Protein 2IVX (pdb70)

Secondary structure (DSSP, 8-state):
--GGGS--HHHHHS-HHHHTT--HHHHHHHHHHHHHHHHHHHHHTT--HHHHHHHHHHHHHHTTTS-TTTS-HHHHHHHHHHHHHHHTT----HHHHHHHHHHHH-TTSPPP-TTSHHHHHHHHHHHHHHHHHHHHTTT------HHHHHHHHHHHTT--HHHHHHHHHHHHHHHHH--GGGTS-HHHHHHHHHHHHHHHHT--PPP-TT---GGGGT-SS--HHHHHHHHHHHHHHHHTSHHHHHHHHHHHHHH-/-TT---HHHHHS-TTGGGT--HHHHHHHHHHHHHHHHHHHHHHT--HHHHHHHHHHHHHHTTTS-TTTS-HHHHHHHHHHHHHHHTT----HHHHHHHHHHHH-TTSPPP-TTSHHHHHHHHHHHHHHHHHHHHTTT------HHHHHHHHHHHTT--HHHHHHHHHHHHHHHHH--GGGTS-HHHHHHHHHHHHHHHHT--PPP-TT---GGGGT-SS--HHHHHHHHHHHHHHHHTSHHHHHHHHHHHHHHH-

Foldseek 3Di:
DPPVLADDPVLLCPAQQVVVVQHSVNVLVLLLVLLVLLVQLCVVVVHDVQLSLLLSSLLLLLRSHHHCVVDPSLLSSLLSSQLSCVVVVNHDDSVSSVQSSCCSPPVPDDGDDCPDPVNVVSSVVSVVVNVVSCVSVVVPSDDDALLVLLQVLCVVLVHDPQLSVQLNVVSSVCSSQHSVSNHDDSLQSSLLSSVLSCVVVVHARDADPVRHGSSCVRDVPDDPVVSVVVNVVSVVSLVVVVVNVVVVVVVVVVVD/DVLADDPVLLQPAQQVVVPQHSVRVLVLLLVLLVLLVQLCVQQVHDVQLSLLLSSLLLLLRSPHHCVVDPSLLSSLLSSQLSCVVVPNHDDSVSSVQSSCCSPPVPDDGDDCPDPVNVVSSVVSVVVNVVSCVSVVVPSDDDFLLVLLQVLCVVLVHDPQLSVQLNVVSSVCSNQHSVSSHDDSLQSSLLSSVLSCVVVVHARDADPVRHGSSCVRDVPDDPVVSVVVNVVSVVSLVVVVVSVVVVVVVVVVVVD

CATH classification: 1.10.472.10 (+1 more: 1.10.472.10)

B-factor: mean 17.67, std 4.48, range [4.34, 43.94]

Nearest PDB structures (foldseek):
  2ivx-assembly2_B  TM=1.004E+00  e=4.342E-35  Homo sapiens
  3blh-assembly1_B  TM=9.771E-01  e=2.097E-27  Homo sapiens
  6z45-assembly1_B  TM=9.693E-01  e=4.543E-27  Homo sapiens
  4or5-assembly1_B  TM=9.712E-01  e=3.788E-27  Homo sapiens
  3tni-assembly1_B  TM=9.705E-01  e=6.537E-27  Homo sapiens

Structure (mmCIF, N/CA/C/O backbone):
data_2IVX
#
_entry.id   2IVX
#
_cell.length_a   43.032
_cell.length_b   58.636
_cell.length_c   65.634
_cell.angle_alpha   110.63
_cell.angle_beta   102.41
_cell.angle_gamma   90.12
#
_symmetry.space_group_name_H-M   'P 1'
#
loop_
_entity.id
_entity.type
_entity.pdbx_description
1 polymer CYCLIN-T2
2 non-polymer 1,2-ETHANEDIOL
3 water water
#
loop_
_atom_site.group_PDB
_atom_site.id
_atom_site.type_symbol
_atom_site.label_atom_id
_atom_site.label_alt_id
_atom_site.label_comp_id
_atom_site.label_asym_id
_atom_site.label_entity_id
_atom_site.label_seq_id
_atom_site.pdbx_PDB_ins_code
_atom_site.Cartn_x
_atom_site.Cartn_y
_atom_site.Cartn_z
_atom_site.occupancy
_atom_site.B_iso_or_equiv
_atom_site.auth_seq_id
_atom_site.auth_comp_id
_atom_site.auth_asym_id
_atom_site.auth_atom_id
_atom_site.pdbx_PDB_model_num
ATOM 1 N N . ALA A 1 1 ? -25.011 13.116 54.001 1.00 21.27 7 ALA A N 1
ATOM 2 C CA . ALA A 1 1 ? -24.108 13.676 52.949 1.00 21.31 7 ALA A CA 1
ATOM 3 C C . ALA A 1 1 ? -23.849 12.605 51.914 1.00 21.42 7 ALA A C 1
ATOM 4 O O . ALA A 1 1 ? -24.037 11.420 52.180 1.00 21.39 7 ALA A O 1
ATOM 6 N N . SER A 1 2 ? -23.398 13.033 50.738 1.00 21.89 8 SER A N 1
ATOM 7 C CA . SER A 1 2 ? -22.891 12.117 49.736 1.00 21.77 8 SER A CA 1
ATOM 8 C C . SER A 1 2 ? -21.623 11.441 50.276 1.00 21.61 8 SER A C 1
ATOM 9 O O . SER A 1 2 ? -20.870 12.041 51.073 1.00 21.85 8 SER A O 1
ATOM 12 N N . SER A 1 3 ? -21.383 10.213 49.819 1.00 21.40 9 SER A N 1
ATOM 13 C CA . SER A 1 3 ? -20.318 9.381 50.370 1.00 21.32 9 SER A CA 1
ATOM 14 C C . SER A 1 3 ? -18.929 9.994 50.194 1.00 20.58 9 SER A C 1
ATOM 15 O O . SER A 1 3 ? -18.035 9.689 50.985 1.00 20.29 9 SER A O 1
ATOM 18 N N . ARG A 1 4 ? -18.742 10.868 49.197 1.00 20.01 10 ARG A N 1
ATOM 19 C CA . ARG A 1 4 ? -17.441 11.516 49.005 1.00 20.00 10 ARG A CA 1
ATOM 20 C C . ARG A 1 4 ? -17.085 12.466 50.161 1.00 19.03 10 ARG A C 1
ATOM 21 O O . ARG A 1 4 ? -15.935 12.895 50.269 1.00 19.08 10 ARG A O 1
ATOM 29 N N . TRP A 1 5 ? -18.054 12.781 51.027 1.00 18.35 11 TRP A N 1
ATOM 30 C CA . TRP A 1 5 ? -17.817 13.715 52.138 1.00 16.95 11 TRP A CA 1
ATOM 31 C C . TRP A 1 5 ? -17.598 13.041 53.497 1.00 17.25 11 TRP A C 1
ATOM 32 O O . TRP A 1 5 ? -17.529 13.715 54.515 1.00 16.68 11 TRP A O 1
ATOM 43 N N . PHE A 1 6 ? -17.438 11.717 53.476 1.00 17.34 12 PHE A N 1
ATOM 44 C CA . PHE A 1 6 ? -16.872 10.992 54.602 1.00 18.19 12 PHE A CA 1
ATOM 45 C C . PHE A 1 6 ? -15.538 10.404 54.176 1.00 17.91 12 PHE A C 1
ATOM 46 O O . PHE A 1 6 ? -15.408 9.853 53.076 1.00 17.79 12 PHE A O 1
ATOM 54 N N . PHE A 1 7 ? -14.558 10.551 55.061 1.00 17.30 13 PHE A N 1
ATOM 55 C CA . PHE A 1 7 ? -13.179 10.252 54.771 1.00 17.18 13 PHE A CA 1
ATOM 56 C C . PHE A 1 7 ? -12.645 9.173 55.720 1.00 17.42 13 PHE A C 1
ATOM 57 O O . PHE A 1 7 ? -13.056 9.077 56.887 1.00 16.21 13 PHE A O 1
ATOM 65 N N . THR A 1 8 ? -11.737 8.357 55.189 1.00 17.49 14 THR A N 1
ATOM 66 C CA . THR A 1 8 ? -11.038 7.332 55.953 1.00 17.81 14 THR A CA 1
ATOM 67 C C . THR A 1 8 ? -9.925 7.937 56.812 1.00 18.27 14 THR A C 1
ATOM 68 O O . THR A 1 8 ? -9.509 9.093 56.619 1.00 18.27 14 THR A O 1
ATOM 72 N N . ARG A 1 9 ? -9.445 7.142 57.764 1.00 18.81 15 ARG A N 1
ATOM 73 C CA . ARG A 1 9 ? -8.281 7.499 58.570 1.00 19.21 15 ARG A CA 1
ATOM 74 C C . ARG A 1 9 ? -7.092 7.871 57.677 1.00 19.37 15 ARG A C 1
ATOM 75 O O . ARG A 1 9 ? -6.443 8.893 57.903 1.00 20.17 15 ARG A O 1
ATOM 77 N N . GLU A 1 10 ? -6.827 7.044 56.665 1.00 19.46 16 GLU A N 1
ATOM 78 C CA . GLU A 1 10 ? -5.745 7.281 55.707 1.00 19.45 16 GLU A CA 1
ATOM 79 C C . GLU A 1 10 ? -5.903 8.620 54.986 1.00 19.54 16 GLU A C 1
ATOM 80 O O . GLU A 1 10 ? -4.919 9.333 54.757 1.00 19.50 16 GLU A O 1
ATOM 82 N N . GLN A 1 11 ? -7.138 8.936 54.607 1.00 18.96 17 GLN A N 1
ATOM 83 C CA . GLN A 1 11 ? -7.457 10.210 53.947 1.00 19.08 17 GLN A CA 1
ATOM 84 C C . GLN A 1 11 ? -7.278 11.410 54.871 1.00 18.57 17 GLN A C 1
ATOM 85 O O . GLN A 1 11 ? -6.836 12.470 54.446 1.00 18.78 17 GLN A O 1
ATOM 91 N N . LEU A 1 12 ? -7.623 11.232 56.144 1.00 18.71 18 LEU A N 1
ATOM 92 C CA . LEU A 1 12 ? -7.479 12.299 57.125 1.00 18.32 18 LEU A CA 1
ATOM 93 C C . LEU A 1 12 ? -6.012 12.526 57.503 1.00 18.35 18 LEU A C 1
ATOM 94 O O . LEU A 1 12 ? -5.645 13.591 57.981 1.00 17.92 18 LEU A O 1
ATOM 99 N N . GLU A 1 13 ? -5.175 11.522 57.265 1.00 17.96 19 GLU A N 1
ATOM 100 C CA . GLU A 1 13 ? -3.737 11.656 57.496 1.00 18.55 19 GLU A CA 1
ATOM 101 C C . GLU A 1 13 ? -3.067 12.318 56.294 1.00 17.82 19 GLU A C 1
ATOM 102 O O . GLU A 1 13 ? -2.350 13.302 56.443 1.00 17.64 19 GLU A O 1
ATOM 105 N N . ASN A 1 14 ? -3.313 11.770 55.110 1.00 17.69 20 ASN A N 1
ATOM 106 C CA . ASN A 1 14 ? -2.668 12.223 53.880 1.00 18.11 20 ASN A CA 1
ATOM 107 C C . ASN A 1 14 ? -3.484 13.309 53.190 1.00 17.06 20 ASN A C 1
ATOM 108 O O . ASN A 1 14 ? -4.067 13.099 52.112 1.00 16.35 20 ASN A O 1
ATOM 113 N N . THR A 1 15 ? -3.490 14.481 53.819 1.00 16.38 21 THR A N 1
ATOM 114 C CA . THR A 1 15 ? -4.271 15.618 53.355 1.00 15.87 21 THR A CA 1
ATOM 115 C C . THR A 1 15 ? -3.406 16.500 52.454 1.00 15.41 21 THR A C 1
ATOM 116 O O . THR A 1 15 ? -2.187 16.352 52.442 1.00 14.63 21 THR A O 1
ATOM 120 N N . PRO A 1 16 ? -4.032 17.440 51.724 1.00 15.14 22 PRO A N 1
ATOM 121 C CA . PRO A 1 16 ? -3.261 18.411 50.947 1.00 15.45 22 PRO A CA 1
ATOM 122 C C . PRO A 1 16 ? -2.250 19.183 51.781 1.00 15.40 22 PRO A C 1
ATOM 123 O O . PRO A 1 16 ? -1.116 19.389 51.331 1.00 15.29 22 PRO A O 1
ATOM 127 N N . SER A 1 17 ? -2.653 19.577 52.988 1.00 14.62 23 SER A N 1
ATOM 128 C CA . SER A 1 17 ? -1.767 20.297 53.899 1.00 14.81 23 SER A CA 1
ATOM 129 C C . SER A 1 17 ? -0.576 19.424 54.342 1.00 14.59 23 SER A C 1
ATOM 130 O O . SER A 1 17 ? 0.559 19.913 54.434 1.00 15.20 23 SER A O 1
ATOM 133 N N . ARG A 1 18 ? -0.823 18.142 54.614 1.00 14.86 24 ARG A N 1
ATOM 134 C CA . ARG A 1 18 ? 0.276 17.213 54.956 1.00 15.02 24 ARG A CA 1
ATOM 135 C C . ARG A 1 18 ? 1.323 17.184 53.838 1.00 15.64 24 ARG A C 1
ATOM 136 O O . ARG A 1 18 ? 2.535 17.274 54.081 1.00 15.53 24 ARG A O 1
ATOM 144 N N . ARG A 1 19 ? 0.850 17.079 52.605 1.00 15.92 25 ARG A N 1
ATOM 145 C CA . ARG A 1 19 ? 1.741 17.032 51.449 1.00 16.72 25 ARG A CA 1
ATOM 146 C C . ARG A 1 19 ? 2.499 18.342 51.190 1.00 16.89 25 ARG A C 1
ATOM 147 O O . ARG A 1 19 ? 3.470 18.356 50.419 1.00 16.96 25 ARG A O 1
ATOM 155 N N . CYS A 1 20 ? 2.063 19.423 51.837 1.00 17.06 26 CYS A N 1
ATOM 156 C CA . CYS A 1 20 ? 2.757 20.709 51.824 1.00 17.41 26 CYS A CA 1
ATOM 157 C C . CYS A 1 20 ? 3.612 20.931 53.083 1.00 17.85 26 CYS A C 1
ATOM 158 O O . CYS A 1 20 ? 4.121 22.031 53.297 1.00 18.71 26 CYS A O 1
ATOM 161 N N . GLY A 1 21 ? 3.788 19.884 53.893 1.00 17.59 27 GLY A N 1
ATOM 162 C CA . GLY A 1 21 ? 4.692 19.926 55.042 1.00 17.16 27 GLY A CA 1
ATOM 163 C C . GLY A 1 21 ? 4.065 20.312 56.373 1.00 16.99 27 GLY A C 1
ATOM 164 O O . GLY A 1 21 ? 4.783 20.465 57.371 1.00 16.41 27 GLY A O 1
ATOM 165 N N . VAL A 1 22 ? 2.740 20.459 56.405 1.00 16.79 28 VAL A N 1
ATOM 166 C CA . VAL A 1 22 ? 2.028 20.808 57.637 1.00 16.95 28 VAL A CA 1
ATOM 167 C C . VAL A 1 22 ? 1.846 19.551 58.477 1.00 17.01 28 VAL A C 1
ATOM 168 O O . VAL A 1 22 ? 1.246 18.575 58.025 1.00 16.45 28 VAL A O 1
ATOM 172 N N . GLU A 1 23 ? 2.372 19.585 59.695 1.00 17.20 29 GLU A N 1
ATOM 173 C CA . GLU A 1 23 ? 2.234 18.474 60.638 1.00 17.50 29 GLU A CA 1
ATOM 174 C C . GLU A 1 23 ? 0.760 18.267 61.007 1.00 17.11 29 GLU A C 1
ATOM 175 O O . GLU A 1 23 ? -0.038 19.204 60.983 1.00 16.19 29 GLU A O 1
ATOM 181 N N . ALA A 1 24 ? 0.396 17.032 61.329 1.00 16.98 30 ALA A N 1
ATOM 182 C CA . ALA A 1 24 ? -1.000 16.696 61.620 1.00 16.86 30 ALA A CA 1
ATOM 183 C C . ALA A 1 24 ? -1.567 17.554 62.748 1.00 16.30 30 ALA A C 1
ATOM 184 O O . ALA A 1 24 ? -2.650 18.099 62.619 1.00 16.27 30 ALA A O 1
ATOM 186 N N . ASP A 1 25 ? -0.818 17.696 63.841 1.00 16.06 31 ASP A N 1
ATOM 187 C CA A ASP A 1 25 ? -1.290 18.512 64.954 0.50 15.99 31 ASP A CA 1
ATOM 188 C CA B ASP A 1 25 ? -1.251 18.522 64.970 0.50 15.93 31 ASP A CA 1
ATOM 189 C C . ASP A 1 25 ? -1.425 19.986 64.567 1.00 15.68 31 ASP A C 1
ATOM 190 O O . ASP A 1 25 ? -2.350 20.664 65.009 1.00 14.73 31 ASP A O 1
ATOM 199 N N . LYS A 1 26 ? -0.526 20.476 63.723 1.00 15.68 32 LYS A N 1
ATOM 200 C CA . LYS A 1 26 ? -0.620 21.866 63.260 1.00 15.51 32 LYS A CA 1
ATOM 201 C C . LYS A 1 26 ? -1.844 22.063 62.388 1.00 14.87 32 LYS A C 1
ATOM 202 O O . LYS A 1 26 ? -2.521 23.087 62.496 1.00 13.41 32 LYS A O 1
ATOM 208 N N . GLU A 1 27 ? -2.123 21.102 61.508 1.00 14.80 33 GLU A N 1
ATOM 209 C CA . GLU A 1 27 ? -3.337 21.170 60.687 1.00 14.70 33 GLU A CA 1
ATOM 210 C C . GLU A 1 27 ? -4.615 21.188 61.533 1.00 14.92 33 GLU A C 1
ATOM 211 O O . GLU A 1 27 ? -5.552 21.952 61.247 1.00 14.28 33 GLU A O 1
ATOM 217 N N . LEU A 1 28 ? -4.666 20.330 62.545 1.00 15.67 34 LEU A N 1
ATOM 218 C CA . LEU A 1 28 ? -5.788 20.326 63.475 1.00 16.10 34 LEU A CA 1
ATOM 219 C C . LEU A 1 28 ? -5.936 21.698 64.147 1.00 15.58 34 LEU A C 1
ATOM 220 O O . LEU A 1 28 ? -7.034 22.250 64.209 1.00 15.53 34 LEU A O 1
ATOM 225 N N . SER A 1 29 ? -4.823 22.263 64.607 1.00 15.26 35 SER A N 1
ATOM 226 C CA . SER A 1 29 ? -4.830 23.603 65.199 1.00 15.68 35 SER A CA 1
ATOM 227 C C . SER A 1 29 ? -5.374 24.664 64.225 1.00 14.92 35 SER A C 1
ATOM 228 O O . SER A 1 29 ? -6.167 25.524 64.617 1.00 13.75 35 SER A O 1
ATOM 231 N N . CYS A 1 30 ? -4.959 24.602 62.954 1.00 14.92 36 CYS A N 1
ATOM 232 C CA . CYS A 1 30 ? -5.494 25.514 61.916 1.00 14.60 36 CYS A CA 1
ATOM 233 C C . CYS A 1 30 ? -7.008 25.398 61.768 1.00 14.50 36 CYS A C 1
ATOM 234 O O . CYS A 1 30 ? -7.712 26.403 61.693 1.00 13.39 36 CYS A O 1
ATOM 237 N N . ARG A 1 31 ? -7.522 24.172 61.714 1.00 14.69 37 ARG A N 1
ATOM 238 C CA . ARG A 1 31 ? -8.969 23.967 61.650 1.00 14.71 37 ARG A CA 1
ATOM 239 C C . ARG A 1 31 ? -9.695 24.582 62.861 1.00 14.31 37 ARG A C 1
ATOM 240 O O . ARG A 1 31 ? -10.739 25.241 62.701 1.00 14.19 37 ARG A O 1
ATOM 248 N N . GLN A 1 32 ? -9.134 24.368 64.054 1.00 13.97 38 GLN A N 1
ATOM 249 C CA . GLN A 1 32 ? -9.724 24.845 65.311 1.00 14.61 38 GLN A CA 1
ATOM 250 C C . GLN A 1 32 ? -9.746 26.380 65.346 1.00 14.54 38 GLN A C 1
ATOM 251 O O . GLN A 1 32 ? -10.749 27.004 65.729 1.00 13.21 38 GLN A O 1
ATOM 257 N N . GLN A 1 33 ? -8.644 26.971 64.891 1.00 14.39 39 GLN A N 1
ATOM 258 C CA . GLN A 1 33 ? -8.517 28.425 64.792 1.00 15.70 39 GLN A CA 1
ATOM 259 C C . GLN A 1 33 ? -9.519 29.011 63.792 1.00 15.03 39 GLN A C 1
ATOM 260 O O . GLN A 1 33 ? -10.109 30.073 64.041 1.00 15.45 39 GLN A O 1
ATOM 266 N N . ALA A 1 34 ? -9.719 28.326 62.664 1.00 14.79 40 ALA A N 1
ATOM 267 C CA . ALA A 1 34 ? -10.701 28.742 61.672 1.00 15.50 40 ALA A CA 1
ATOM 268 C C . ALA A 1 34 ? -12.116 28.662 62.224 1.00 14.91 40 ALA A C 1
ATOM 269 O O . ALA A 1 34 ? -12.890 29.602 62.070 1.00 13.56 40 ALA A O 1
ATOM 271 N N . ALA A 1 35 ? -12.458 27.544 62.871 1.00 15.25 41 ALA A N 1
ATOM 272 C CA . ALA A 1 35 ? -13.783 27.421 63.508 1.00 15.46 41 ALA A CA 1
ATOM 273 C C . ALA A 1 35 ? -14.042 28.533 64.522 1.00 16.10 41 ALA A C 1
ATOM 274 O O . ALA A 1 35 ? -15.118 29.143 64.544 1.00 14.85 41 ALA A O 1
ATOM 276 N N . ASN A 1 36 ? -13.037 28.786 65.351 1.00 16.51 42 ASN A N 1
ATOM 277 C CA . ASN A 1 36 ? -13.106 29.847 66.311 1.00 17.05 42 ASN A CA 1
ATOM 278 C C . ASN A 1 36 ? -13.360 31.202 65.677 1.00 16.13 42 ASN A C 1
ATOM 279 O O . ASN A 1 36 ? -14.142 31.973 66.209 1.00 16.38 42 ASN A O 1
ATOM 284 N N . LEU A 1 37 ? -12.702 31.484 64.553 1.00 16.11 43 LEU A N 1
ATOM 285 C CA . LEU A 1 37 ? -12.900 32.752 63.852 1.00 15.37 43 LEU A CA 1
ATOM 286 C C . LEU A 1 37 ? -14.318 32.838 63.272 1.00 14.84 43 LEU A C 1
ATOM 287 O O . LEU A 1 37 ? -14.992 33.868 63.407 1.00 13.91 43 LEU A O 1
ATOM 292 N N . ILE A 1 38 ? -14.757 31.751 62.632 1.00 14.97 44 ILE A N 1
ATOM 293 C CA . ILE A 1 38 ? -16.073 31.664 62.017 1.00 15.13 44 ILE A CA 1
ATOM 294 C C . ILE A 1 38 ? -17.141 31.903 63.117 1.00 14.27 44 ILE A C 1
ATOM 295 O O . ILE A 1 38 ? -18.091 32.629 62.910 1.00 13.39 44 ILE A O 1
ATOM 300 N N . GLN A 1 39 ? -16.942 31.314 64.283 1.00 14.80 45 GLN A N 1
ATOM 301 C CA . GLN A 1 39 ? -17.846 31.524 65.433 1.00 15.14 45 GLN A CA 1
ATOM 302 C C . GLN A 1 39 ? -17.909 32.985 65.859 1.00 15.21 45 GLN A C 1
ATOM 303 O O . GLN A 1 39 ? -19.000 33.562 66.010 1.00 15.76 45 GLN A O 1
ATOM 309 N N . GLU A 1 40 ? -16.745 33.604 66.030 1.00 15.88 46 GLU A N 1
ATOM 310 C CA . GLU A 1 40 ? -16.693 34.991 66.479 1.00 15.88 46 GLU A CA 1
ATOM 311 C C . GLU A 1 40 ? -17.336 35.918 65.432 1.00 15.14 46 GLU A C 1
ATOM 312 O O . GLU A 1 40 ? -18.115 36.827 65.778 1.00 14.28 46 GLU A O 1
ATOM 318 N N . MET A 1 41 ? -17.005 35.684 64.159 1.00 14.90 47 MET A N 1
ATOM 319 C CA . MET A 1 41 ? -17.558 36.475 63.072 1.00 14.89 47 MET A CA 1
ATOM 320 C C . MET A 1 41 ? -19.067 36.334 62.964 1.00 14.44 47 MET A C 1
ATOM 321 O O . MET A 1 41 ? -19.788 37.334 62.822 1.00 15.02 47 MET A O 1
ATOM 326 N N . GLY A 1 42 ? -19.536 35.092 63.006 1.00 14.96 48 GLY A N 1
ATOM 327 C CA . GLY A 1 42 ? -20.967 34.795 62.959 1.00 15.54 48 GLY A CA 1
ATOM 328 C C . GLY A 1 42 ? -21.758 35.497 64.041 1.00 16.00 48 GLY A C 1
ATOM 329 O O . GLY A 1 42 ? -22.813 36.082 63.763 1.00 15.83 48 GLY A O 1
ATOM 330 N N . GLN A 1 43 ? -21.226 35.458 65.265 1.00 15.48 49 GLN A N 1
ATOM 331 C CA . GLN A 1 43 ? -21.799 36.158 66.403 1.00 16.29 49 GLN A CA 1
ATOM 332 C C . GLN A 1 43 ? -21.941 37.654 66.121 1.00 15.43 49 GLN A C 1
ATOM 333 O O . GLN A 1 43 ? -23.005 38.244 66.316 1.00 15.19 49 GLN A O 1
ATOM 339 N N . ARG A 1 44 ? -20.876 38.258 65.612 1.00 15.17 50 ARG A N 1
ATOM 340 C CA . ARG A 1 44 ? -20.889 39.681 65.272 1.00 14.93 50 ARG A CA 1
ATOM 341 C C . ARG A 1 44 ? -21.865 40.035 64.144 1.00 14.41 50 ARG A C 1
ATOM 342 O O . ARG A 1 44 ? -22.447 41.121 64.141 1.00 13.44 50 ARG A O 1
ATOM 350 N N . LEU A 1 45 ? -22.024 39.110 63.199 1.00 13.14 51 LEU A N 1
ATOM 351 C CA . LEU A 1 45 ? -22.965 39.230 62.091 1.00 13.40 51 LEU A CA 1
ATOM 352 C C . LEU A 1 45 ? -24.404 38.898 62.509 1.00 13.33 51 LEU A C 1
ATOM 353 O O . LEU A 1 45 ? -25.341 39.048 61.719 1.00 13.09 51 LEU A O 1
ATOM 358 N N . ASN A 1 46 ? -24.586 38.463 63.758 1.00 13.85 52 ASN A N 1
ATOM 359 C CA . ASN A 1 46 ? -25.892 38.063 64.274 1.00 13.52 52 ASN A CA 1
ATOM 360 C C . ASN A 1 46 ? -26.569 36.973 63.425 1.00 13.48 52 ASN A C 1
ATOM 361 O O . ASN A 1 46 ? -27.769 37.006 63.197 1.00 14.49 52 ASN A O 1
ATOM 366 N N . VAL A 1 47 ? -25.793 36.011 62.951 1.00 13.42 53 VAL A N 1
ATOM 367 C CA . VAL A 1 47 ? -26.366 34.847 62.260 1.00 13.89 53 VAL A CA 1
ATOM 368 C C . VAL A 1 47 ? -26.597 33.733 63.285 1.00 13.95 53 VAL A C 1
ATOM 369 O O . VAL A 1 47 ? -26.030 33.749 64.381 1.00 13.74 53 VAL A O 1
ATOM 373 N N . SER A 1 48 ? -27.447 32.786 62.913 1.00 14.60 54 SER A N 1
ATOM 374 C CA . SER A 1 48 ? -27.804 31.672 63.782 1.00 14.60 54 SER A CA 1
ATOM 375 C C . SER A 1 48 ? -26.608 30.745 64.035 1.00 14.33 54 SER A C 1
ATOM 376 O O . SER A 1 48 ? -25.673 30.666 63.239 1.00 14.59 54 SER A O 1
ATOM 379 N N . GLN A 1 49 ? -26.647 30.009 65.135 1.00 14.30 55 GLN A N 1
ATOM 380 C CA . GLN A 1 49 ? -25.632 28.986 65.341 1.00 14.06 55 GLN A CA 1
ATOM 381 C C . GLN A 1 49 ? -25.617 27.961 64.211 1.00 14.50 55 GLN A C 1
ATOM 382 O O . GLN A 1 49 ? -24.555 27.466 63.857 1.00 13.43 55 GLN A O 1
ATOM 388 N N . LEU A 1 50 ? -26.789 27.632 63.658 1.00 14.32 56 LEU A N 1
ATOM 389 C CA . LEU A 1 50 ? -26.872 26.778 62.463 1.00 15.13 56 LEU A CA 1
ATOM 390 C C . LEU A 1 50 ? -25.979 27.275 61.320 1.00 14.47 56 LEU A C 1
ATOM 391 O O . LEU A 1 50 ? -25.248 26.502 60.713 1.00 13.78 56 LEU A O 1
ATOM 396 N N . THR A 1 51 ? -26.113 28.552 60.979 1.00 14.14 57 THR A N 1
ATOM 397 C CA . THR A 1 51 ? -25.300 29.194 59.929 1.00 14.38 57 THR A CA 1
ATOM 398 C C . THR A 1 51 ? -23.791 29.055 60.180 1.00 14.18 57 THR A C 1
ATOM 399 O O . THR A 1 51 ? -23.013 28.676 59.291 1.00 14.29 57 THR A O 1
ATOM 403 N N . ILE A 1 52 ? -23.391 29.325 61.417 1.00 13.26 58 ILE A N 1
ATOM 404 C CA . ILE A 1 52 ? -22.018 29.147 61.871 1.00 13.66 58 ILE A CA 1
ATOM 405 C C . ILE A 1 52 ? -21.557 27.693 61.700 1.00 13.70 58 ILE A C 1
ATOM 406 O O . ILE A 1 52 ? -20.483 27.449 61.138 1.00 15.12 58 ILE A O 1
ATOM 411 N N . ASN A 1 53 ? -22.375 26.750 62.155 1.00 14.09 59 ASN A N 1
ATOM 412 C CA . ASN A 1 53 ? -22.038 25.324 62.048 1.00 14.42 59 ASN A CA 1
ATOM 413 C C . ASN A 1 53 ? -21.837 24.938 60.584 1.00 14.76 59 ASN A C 1
ATOM 414 O O . ASN A 1 53 ? -20.857 24.279 60.251 1.00 13.33 59 ASN A O 1
ATOM 419 N N . THR A 1 54 ? -22.753 25.377 59.712 1.00 14.10 60 THR A N 1
ATOM 420 C CA . THR A 1 54 ? -22.655 25.097 58.273 1.00 14.73 60 THR A CA 1
ATOM 421 C C . THR A 1 54 ? -21.337 25.620 57.670 1.00 15.16 60 THR A C 1
ATOM 422 O O . THR A 1 54 ? -20.624 24.897 56.947 1.00 14.24 60 THR A O 1
ATOM 426 N N . ALA A 1 55 ? -20.987 26.862 58.011 1.00 15.63 61 ALA A N 1
ATOM 427 C CA . ALA A 1 55 ? -19.731 27.474 57.560 1.00 15.72 61 ALA A CA 1
ATOM 428 C C . ALA A 1 55 ? -18.504 26.675 58.073 1.00 15.16 61 ALA A C 1
ATOM 429 O O . ALA A 1 55 ? -17.549 26.457 57.335 1.00 15.50 61 ALA A O 1
ATOM 431 N N . ILE A 1 56 ? -18.563 26.189 59.306 1.00 15.31 62 ILE A N 1
ATOM 432 C CA . ILE A 1 56 ? -17.448 25.390 59.841 1.00 14.71 62 ILE A CA 1
ATOM 433 C C . ILE A 1 56 ? -17.290 24.086 59.049 1.00 14.60 62 ILE A C 1
ATOM 434 O O . ILE A 1 56 ? -16.164 23.671 58.774 1.00 14.64 62 ILE A O 1
ATOM 439 N N . VAL A 1 57 ? -18.400 23.426 58.714 1.00 14.95 63 VAL A N 1
ATOM 440 C CA . VAL A 1 57 ? -18.342 22.205 57.855 1.00 14.79 63 VAL A CA 1
ATOM 441 C C . VAL A 1 57 ? -17.806 22.532 56.449 1.00 15.14 63 VAL A C 1
ATOM 442 O O . VAL A 1 57 ? -17.014 21.771 55.909 1.00 15.08 63 VAL A O 1
ATOM 446 N N . TYR A 1 58 ? -18.250 23.631 55.834 1.00 14.90 64 TYR A N 1
ATOM 447 C CA . TYR A 1 58 ? -17.662 24.051 54.548 1.00 15.36 64 TYR A CA 1
ATOM 448 C C . TYR A 1 58 ? -16.141 24.202 54.672 1.00 14.81 64 TYR A C 1
ATOM 449 O O . TYR A 1 58 ? -15.393 23.776 53.789 1.00 15.76 64 TYR A O 1
ATOM 458 N N . MET A 1 59 ? -15.687 24.821 55.757 1.00 15.15 65 MET A N 1
ATOM 459 C CA . MET A 1 59 ? -14.251 25.007 55.991 1.00 14.54 65 MET A CA 1
ATOM 460 C C . MET A 1 59 ? -13.545 23.651 56.074 1.00 13.96 65 MET A C 1
ATOM 461 O O . MET A 1 59 ? -12.543 23.412 55.388 1.00 13.76 65 MET A O 1
ATOM 466 N N . HIS A 1 60 ? -14.080 22.751 56.900 1.00 14.34 66 HIS A N 1
ATOM 467 C CA . HIS A 1 60 ? -13.465 21.420 57.056 1.00 13.84 66 HIS A CA 1
ATOM 468 C C . HIS A 1 60 ? -13.391 20.699 55.708 1.00 14.00 66 HIS A C 1
ATOM 469 O O . HIS A 1 60 ? -12.366 20.075 55.393 1.00 14.37 66 HIS A O 1
ATOM 476 N N . ARG A 1 61 ? -14.471 20.728 54.923 1.00 13.68 67 ARG A N 1
ATOM 477 C CA . ARG A 1 61 ? -14.497 20.040 53.630 1.00 13.46 67 ARG A CA 1
ATOM 478 C C . ARG A 1 61 ? -13.538 20.668 52.613 1.00 14.11 67 ARG A C 1
ATOM 479 O O . ARG A 1 61 ? -12.829 19.954 51.892 1.00 14.64 67 ARG A O 1
ATOM 487 N N . PHE A 1 62 ? -13.535 21.999 52.560 1.00 13.87 68 PHE A N 1
ATOM 488 C CA . PHE A 1 62 ? -12.641 22.756 51.674 1.00 13.30 68 PHE A CA 1
ATOM 489 C C . PHE A 1 62 ? -11.206 22.281 51.864 1.00 13.38 68 PHE A C 1
ATOM 490 O O . PHE A 1 62 ? -10.528 22.004 50.894 1.00 13.36 68 PHE A O 1
ATOM 498 N N . TYR A 1 63 ? -10.784 22.134 53.120 1.00 13.74 69 TYR A N 1
ATOM 499 C CA . TYR A 1 63 ? -9.406 21.738 53.432 1.00 14.55 69 TYR A CA 1
ATOM 500 C C . TYR A 1 63 ? -9.092 20.227 53.330 1.00 14.28 69 TYR A C 1
ATOM 501 O O . TYR A 1 63 ? -7.953 19.794 53.576 1.00 14.15 69 TYR A O 1
ATOM 510 N N . MET A 1 64 ? -10.067 19.435 52.899 1.00 14.07 70 MET A N 1
ATOM 511 C CA . MET A 1 64 ? -9.773 18.090 52.412 1.00 14.18 70 MET A CA 1
ATOM 512 C C . MET A 1 64 ? -9.301 18.098 50.952 1.00 13.77 70 MET A C 1
ATOM 513 O O . MET A 1 64 ? -8.858 17.066 50.442 1.00 14.11 70 MET A O 1
ATOM 518 N N . HIS A 1 65 ? -9.371 19.257 50.295 1.00 13.62 71 HIS A N 1
ATOM 519 C CA . HIS A 1 65 ? -9.032 19.384 48.873 1.00 13.76 71 HIS A CA 1
ATOM 520 C C . HIS A 1 65 ? -7.994 20.450 48.551 1.00 13.32 71 HIS A C 1
ATOM 521 O O . HIS A 1 65 ? -7.467 20.478 47.435 1.00 14.26 71 HIS A O 1
ATOM 528 N N . HIS A 1 66 ? -7.690 21.292 49.534 1.00 13.82 72 HIS A N 1
ATOM 529 C CA . HIS A 1 66 ? -6.725 22.381 49.404 1.00 14.05 72 HIS A CA 1
ATOM 530 C C . HIS A 1 66 ? -5.910 22.483 50.697 1.00 13.94 72 HIS A C 1
ATOM 531 O O . HIS A 1 66 ? -6.373 22.097 51.775 1.00 14.40 72 HIS A O 1
ATOM 538 N N . SER A 1 67 ? -4.702 23.020 50.578 1.00 14.09 73 SER A N 1
ATOM 539 C CA . SER A 1 67 ? -3.780 23.173 51.709 1.00 14.23 73 SER A CA 1
ATOM 540 C C . SER A 1 67 ? -3.957 24.512 52.434 1.00 14.24 73 SER A C 1
ATOM 541 O O . SER A 1 67 ? -4.174 25.548 51.797 1.00 13.83 73 SER A O 1
ATOM 544 N N . PHE A 1 68 ? -3.806 24.476 53.760 1.00 13.90 74 PHE A N 1
ATOM 545 C CA . PHE A 1 68 ? -3.651 25.680 54.577 1.00 14.20 74 PHE A CA 1
ATOM 546 C C . PHE A 1 68 ? -2.464 26.558 54.174 1.00 14.53 74 PHE A C 1
ATOM 547 O O . PHE A 1 68 ? -2.458 27.750 54.478 1.00 15.46 74 PHE A O 1
ATOM 555 N N . THR A 1 69 ? -1.468 25.984 53.496 1.00 14.56 75 THR A N 1
ATOM 556 C CA . THR A 1 69 ? -0.307 26.761 53.023 1.00 14.72 75 THR A CA 1
ATOM 557 C C . THR A 1 69 ? -0.639 27.607 51.790 1.00 15.75 75 THR A C 1
ATOM 558 O O . THR A 1 69 ? 0.051 28.598 51.519 1.00 16.70 75 THR A O 1
ATOM 562 N N . LYS A 1 70 ? -1.678 27.216 51.053 1.00 16.20 76 LYS A N 1
ATOM 563 C CA . LYS A 1 70 ? -2.074 27.889 49.810 1.00 17.15 76 LYS A CA 1
ATOM 564 C C . LYS A 1 70 ? -3.239 28.853 50.006 1.00 17.27 76 LYS A C 1
ATOM 565 O O . LYS A 1 70 ? -3.267 29.942 49.413 1.00 17.06 76 LYS A O 1
ATOM 571 N N . PHE A 1 71 ? -4.221 28.440 50.799 1.00 17.06 77 PHE A N 1
ATOM 572 C CA . PHE A 1 71 ? -5.378 29.279 51.078 1.00 17.13 77 PHE A CA 1
ATOM 573 C C . PHE A 1 71 ? -5.393 29.618 52.555 1.00 17.31 77 PHE A C 1
ATOM 574 O O . PHE A 1 71 ? -5.527 28.737 53.411 1.00 16.25 77 PHE A O 1
ATOM 582 N N . ASN A 1 72 ? -5.293 30.914 52.841 1.00 17.36 78 ASN A N 1
ATOM 583 C CA . ASN A 1 72 ? -5.287 31.407 54.218 1.00 17.52 78 ASN A CA 1
ATOM 584 C C . ASN A 1 72 ? -6.605 31.083 54.927 1.00 17.50 78 ASN A C 1
ATOM 585 O O . ASN A 1 72 ? -7.677 31.396 54.419 1.00 17.52 78 ASN A O 1
ATOM 590 N N . LYS A 1 73 ? -6.525 30.459 56.095 1.00 17.92 79 LYS A N 1
ATOM 591 C CA . LYS A 1 73 ? -7.728 30.114 56.869 1.00 18.19 79 LYS A CA 1
ATOM 592 C C . LYS A 1 73 ? -8.612 31.324 57.194 1.00 17.95 79 LYS A C 1
ATOM 593 O O . LYS A 1 73 ? -9.829 31.190 57.342 1.00 17.83 79 LYS A O 1
ATOM 599 N N . ASN A 1 74 ? -8.010 32.505 57.304 1.00 18.12 80 ASN A N 1
ATOM 600 C CA . ASN A 1 74 ? -8.782 33.716 57.592 1.00 18.33 80 ASN A CA 1
ATOM 601 C C . ASN A 1 74 ? -9.728 34.097 56.452 1.00 18.48 80 ASN A C 1
ATOM 602 O O . ASN A 1 74 ? -10.896 34.440 56.691 1.00 18.44 80 ASN A O 1
ATOM 607 N N . ILE A 1 75 ? -9.227 34.041 55.218 1.00 17.92 81 ILE A N 1
ATOM 608 C CA A ILE A 1 75 ? -10.029 34.367 54.041 0.60 17.85 81 ILE A CA 1
ATOM 609 C CA B ILE A 1 75 ? -10.048 34.374 54.056 0.40 17.71 81 ILE A CA 1
ATOM 610 C C . ILE A 1 75 ? -11.046 33.265 53.740 1.00 17.43 81 ILE A C 1
ATOM 611 O O . ILE A 1 75 ? -12.167 33.554 53.371 1.00 16.41 81 ILE A O 1
ATOM 620 N N . ILE A 1 76 ? -10.649 31.998 53.917 1.00 17.04 82 ILE A N 1
ATOM 621 C CA . ILE A 1 76 ? -11.604 30.885 53.734 1.00 17.22 82 ILE A CA 1
ATOM 622 C C . ILE A 1 76 ? -12.722 30.919 54.791 1.00 17.10 82 ILE A C 1
ATOM 623 O O . ILE A 1 76 ? -13.878 30.614 54.470 1.00 17.42 82 ILE A O 1
ATOM 628 N N . SER A 1 77 ? -12.403 31.319 56.028 1.00 16.79 83 SER A N 1
ATOM 629 C CA . SER A 1 77 ? -13.436 31.510 57.059 1.00 17.03 83 SER A CA 1
ATOM 630 C C . SER A 1 77 ? -14.480 32.554 56.565 1.00 16.83 83 SER A C 1
ATOM 631 O O . SER A 1 77 ? -15.689 32.318 56.678 1.00 15.94 83 SER A O 1
ATOM 634 N N . SER A 1 78 ? -14.012 33.680 56.027 1.00 15.99 84 SER A N 1
ATOM 635 C CA . SER A 1 78 ? -14.929 34.706 55.472 1.00 16.03 84 SER A CA 1
ATOM 636 C C . SER A 1 78 ? -15.789 34.174 54.337 1.00 16.00 84 SER A C 1
ATOM 637 O O . SER A 1 78 ? -16.977 34.489 54.249 1.00 15.89 84 SER A O 1
ATOM 640 N N . THR A 1 79 ? -15.166 33.396 53.465 1.00 15.16 85 THR A N 1
ATOM 641 C CA . THR A 1 79 ? -15.813 32.851 52.277 1.00 15.69 85 THR A CA 1
ATOM 642 C C . THR A 1 79 ? -16.919 31.901 52.750 1.00 15.45 85 THR A C 1
ATOM 643 O O . THR A 1 79 ? -18.076 32.000 52.320 1.00 14.53 85 THR A O 1
ATOM 647 N N . ALA A 1 80 ? -16.540 31.018 53.669 1.00 15.64 86 ALA A N 1
ATOM 648 C CA . ALA A 1 80 ? -17.438 29.982 54.187 1.00 16.33 86 ALA A CA 1
ATOM 649 C C . ALA A 1 80 ? -18.674 30.623 54.833 1.00 16.44 86 ALA A C 1
ATOM 650 O O . ALA A 1 80 ? -19.817 30.196 54.589 1.00 16.24 86 ALA A O 1
ATOM 652 N N . LEU A 1 81 ? -18.452 31.672 55.631 1.00 15.81 87 LEU A N 1
ATOM 653 C CA . LEU A 1 81 ? -19.562 32.380 56.298 1.00 16.56 87 LEU A CA 1
ATOM 654 C C . LEU A 1 81 ? -20.444 33.157 55.330 1.00 16.15 87 LEU A C 1
ATOM 655 O O . LEU A 1 81 ? -21.655 33.136 55.444 1.00 15.79 87 LEU A O 1
ATOM 660 N N . PHE A 1 82 ? -19.833 33.836 54.369 1.00 15.89 88 PHE A N 1
ATOM 661 C CA . PHE A 1 82 ? -20.591 34.557 53.340 1.00 15.34 88 PHE A CA 1
ATOM 662 C C . PHE A 1 82 ? -21.533 33.598 52.604 1.00 15.47 88 PHE A C 1
ATOM 663 O O . PHE A 1 82 ? -22.717 33.888 52.420 1.00 15.44 88 PHE A O 1
ATOM 671 N N . LEU A 1 83 ? -21.012 32.436 52.226 1.00 15.83 89 LEU A N 1
ATOM 672 C CA . LEU A 1 83 ? -21.799 31.421 51.521 1.00 16.20 89 LEU A CA 1
ATOM 673 C C . LEU A 1 83 ? -22.884 30.809 52.431 1.00 15.69 89 LEU A C 1
ATOM 674 O O . LEU A 1 83 ? -24.053 30.737 52.044 1.00 15.26 89 LEU A O 1
ATOM 679 N N . ALA A 1 84 ? -22.478 30.383 53.624 1.00 15.76 90 ALA A N 1
ATOM 680 C CA . ALA A 1 84 ? -23.379 29.765 54.603 1.00 16.05 90 ALA A CA 1
ATOM 681 C C . ALA A 1 84 ? -24.583 30.650 54.926 1.00 15.70 90 ALA A C 1
ATOM 682 O O . ALA A 1 84 ? -25.716 30.183 55.031 1.00 15.17 90 ALA A O 1
ATOM 684 N N . ALA A 1 85 ? -24.322 31.935 55.110 1.00 15.74 91 ALA A N 1
ATOM 685 C CA . ALA A 1 85 ? -25.381 32.878 55.456 1.00 15.77 91 ALA A CA 1
ATOM 686 C C . ALA A 1 85 ? -26.428 32.967 54.337 1.00 15.50 91 ALA A C 1
ATOM 687 O O . ALA A 1 85 ? -27.629 33.028 54.620 1.00 15.62 91 ALA A O 1
ATOM 689 N N . LYS A 1 86 ? -26.001 32.939 53.073 1.00 15.45 92 LYS A N 1
ATOM 690 C CA . LYS A 1 86 ? -26.949 32.904 51.953 1.00 15.90 92 LYS A CA 1
ATOM 691 C C . LYS A 1 86 ? -27.733 31.593 51.906 1.00 15.40 92 LYS A C 1
ATOM 692 O O . LYS A 1 86 ? -28.952 31.599 51.782 1.00 14.38 92 LYS A O 1
ATOM 698 N N . VAL A 1 87 ? -27.021 30.478 52.039 1.00 15.63 93 VAL A N 1
ATOM 699 C CA . VAL A 1 87 ? -27.611 29.144 52.007 1.00 16.29 93 VAL A CA 1
ATOM 700 C C . VAL A 1 87 ? -28.651 28.955 53.119 1.00 16.72 93 VAL A C 1
ATOM 701 O O . VAL A 1 87 ? -29.734 28.417 52.864 1.00 16.90 93 VAL A O 1
ATOM 705 N N . GLU A 1 88 ? -28.354 29.442 54.320 1.00 16.71 94 GLU A N 1
ATOM 706 C CA . GLU A 1 88 ? -29.264 29.304 55.468 1.00 18.15 94 GLU A CA 1
ATOM 707 C C . GLU A 1 88 ? -30.297 30.460 55.567 1.00 18.68 94 GLU A C 1
ATOM 708 O O . GLU A 1 88 ? -30.901 30.677 56.626 1.00 19.13 94 GLU A O 1
ATOM 714 N N . GLU A 1 89 ? -30.489 31.178 54.459 1.00 18.05 95 GLU A N 1
ATOM 715 C CA . GLU A 1 89 ? -31.521 32.228 54.329 1.00 18.42 95 GLU A CA 1
ATOM 716 C C . GLU A 1 89 ? -31.392 33.368 55.363 1.00 18.55 95 GLU A C 1
ATOM 717 O O . GLU A 1 89 ? -32.385 33.858 55.884 1.00 18.78 95 GLU A O 1
ATOM 719 N N . GLN A 1 90 ? -30.159 33.771 55.653 1.00 18.54 96 GLN A N 1
ATOM 720 C CA . GLN A 1 90 ? -29.892 34.998 56.422 1.00 19.15 96 GLN A CA 1
ATOM 721 C C . GLN A 1 90 ? -28.648 35.680 55.863 1.00 17.57 96 GLN A C 1
ATOM 722 O O . GLN A 1 90 ? -27.613 35.846 56.517 1.00 16.18 96 GLN A O 1
ATOM 728 N N . ALA A 1 91 ? -28.798 36.044 54.594 1.00 16.89 97 ALA A N 1
ATOM 729 C CA . ALA A 1 91 ? -27.727 36.605 53.807 1.00 16.86 97 ALA A CA 1
ATOM 730 C C . ALA A 1 91 ? -27.175 37.876 54.439 1.00 16.82 97 ALA A C 1
ATOM 731 O O . ALA A 1 91 ? -27.913 38.684 55.019 1.00 16.09 97 ALA A O 1
ATOM 733 N N . ARG A 1 92 ? -25.857 38.011 54.342 1.00 17.01 98 ARG A N 1
ATOM 734 C CA . ARG A 1 92 ? -25.143 39.168 54.832 1.00 16.58 98 ARG A CA 1
ATOM 735 C C . ARG A 1 92 ? -24.354 39.735 53.656 1.00 16.97 98 ARG A C 1
ATOM 736 O O . ARG A 1 92 ? -23.877 38.968 52.792 1.00 16.59 98 ARG A O 1
ATOM 744 N N . LYS A 1 93 ? -24.243 41.064 53.612 1.00 16.68 99 LYS A N 1
ATOM 745 C CA . LYS A 1 93 ? -23.478 41.741 52.558 1.00 17.34 99 LYS A CA 1
ATOM 746 C C . LYS A 1 93 ? -21.989 41.406 52.650 1.00 17.49 99 LYS A C 1
ATOM 747 O O . LYS A 1 93 ? -21.459 41.197 53.750 1.00 16.91 99 LYS A O 1
ATOM 751 N N . LEU A 1 94 ? -21.321 41.333 51.500 1.00 17.52 100 LEU A N 1
ATOM 752 C CA . LEU A 1 94 ? -19.883 41.005 51.477 1.00 17.83 100 LEU A CA 1
ATOM 753 C C . LEU A 1 94 ? -19.079 42.043 52.295 1.00 16.94 100 LEU A C 1
ATOM 754 O O . LEU A 1 94 ? -18.149 41.684 53.043 1.00 17.01 100 LEU A O 1
ATOM 759 N N . GLU A 1 95 ? -19.481 43.306 52.201 1.00 16.64 101 GLU A N 1
ATOM 760 C CA . GLU A 1 95 ? -18.846 44.387 52.969 1.00 16.56 101 GLU A CA 1
ATOM 761 C C . GLU A 1 95 ? -18.972 44.143 54.479 1.00 15.70 101 GLU A C 1
ATOM 762 O O . GLU A 1 95 ? -18.044 44.404 55.230 1.00 15.02 101 GLU A O 1
ATOM 768 N N . HIS A 1 96 ? -20.135 43.661 54.906 1.00 15.60 102 HIS A N 1
ATOM 769 C CA . HIS A 1 96 ? -20.384 43.365 56.328 1.00 15.79 102 HIS A CA 1
ATOM 770 C C . HIS A 1 96 ? -19.465 42.230 56.801 1.00 15.08 102 HIS A C 1
ATOM 771 O O . HIS A 1 96 ? -18.805 42.336 57.834 1.00 15.14 102 HIS A O 1
ATOM 778 N N . VAL A 1 97 ? -19.419 41.147 56.035 1.00 14.42 103 VAL A N 1
ATOM 779 C CA . VAL A 1 97 ? -18.522 40.025 56.351 1.00 14.42 103 VAL A CA 1
ATOM 780 C C . VAL A 1 97 ? -17.051 40.449 56.419 1.00 13.87 103 VAL A C 1
ATOM 781 O O . VAL A 1 97 ? -16.327 40.071 57.346 1.00 14.12 103 VAL A O 1
ATOM 785 N N . ILE A 1 98 ? -16.612 41.246 55.453 1.00 13.68 104 ILE A N 1
ATOM 786 C CA . ILE A 1 98 ? -15.232 41.691 55.410 1.00 13.13 104 ILE A CA 1
ATOM 787 C C . ILE A 1 98 ? -14.882 42.564 56.633 1.00 13.06 104 ILE A C 1
ATOM 788 O O . ILE A 1 98 ? -13.839 42.381 57.260 1.00 12.12 104 ILE A O 1
ATOM 793 N N . LYS A 1 99 ? -15.782 43.467 56.984 1.00 13.11 105 LYS A N 1
ATOM 794 C CA . LYS A 1 99 ? -15.552 44.372 58.103 1.00 12.94 105 LYS A CA 1
ATOM 795 C C . LYS A 1 99 ? -15.578 43.632 59.441 1.00 12.44 105 LYS A C 1
ATOM 796 O O . LYS A 1 99 ? -14.818 43.962 60.343 1.00 12.24 105 LYS A O 1
ATOM 802 N N . VAL A 1 100 ? -16.481 42.672 59.582 1.00 12.31 106 VAL A N 1
ATOM 803 C CA . VAL A 1 100 ? -16.501 41.813 60.773 1.00 12.82 106 VAL A CA 1
ATOM 804 C C . VAL A 1 100 ? -15.206 40.973 60.912 1.00 12.62 106 VAL A C 1
ATOM 805 O O . VAL A 1 100 ? -14.647 40.857 62.013 1.00 12.91 106 VAL A O 1
ATOM 809 N N . ALA A 1 101 ? -14.717 40.400 59.808 1.00 12.28 107 ALA A N 1
ATOM 810 C CA . ALA A 1 101 ? -13.456 39.649 59.830 1.00 12.54 107 ALA A CA 1
ATOM 811 C C . ALA A 1 101 ? -12.319 40.576 60.307 1.00 12.61 107 ALA A C 1
ATOM 812 O O . ALA A 1 101 ? -11.488 40.176 61.159 1.00 12.54 107 ALA A O 1
ATOM 814 N N . HIS A 1 102 ? -12.293 41.805 59.770 1.00 13.16 108 HIS A N 1
ATOM 815 C CA . HIS A 1 102 ? -11.310 42.822 60.155 1.00 12.56 108 HIS A CA 1
ATOM 816 C C . HIS A 1 102 ? -11.387 43.168 61.663 1.00 12.47 108 HIS A C 1
ATOM 817 O O . HIS A 1 102 ? -10.364 43.258 62.341 1.00 12.72 108 HIS A O 1
ATOM 824 N N . ALA A 1 103 ? -12.607 43.315 62.178 1.00 12.52 109 ALA A N 1
ATOM 825 C CA . ALA A 1 103 ? -12.844 43.591 63.613 1.00 12.32 109 ALA A CA 1
ATOM 826 C C . ALA A 1 103 ? -12.336 42.448 64.504 1.00 12.58 109 ALA A C 1
ATOM 827 O O . ALA A 1 103 ? -11.842 42.697 65.607 1.00 12.68 109 ALA A O 1
ATOM 829 N N . CYS A 1 104 ? -12.457 41.211 64.013 1.00 12.63 110 CYS A N 1
ATOM 830 C CA . CYS A 1 104 ? -12.030 40.008 64.736 1.00 13.73 110 CYS A CA 1
ATOM 831 C C . CYS A 1 104 ? -10.513 39.800 64.715 1.00 13.84 110 CYS A C 1
ATOM 832 O O . CYS A 1 104 ? -9.917 39.469 65.746 1.00 13.23 110 CYS A O 1
ATOM 835 N N . LEU A 1 105 ? -9.896 40.017 63.548 1.00 12.78 111 LEU A N 1
ATOM 836 C CA . LEU A 1 105 ? -8.468 39.735 63.340 1.00 13.21 111 LEU A CA 1
ATOM 837 C C . LEU A 1 105 ? -7.564 40.939 63.592 1.00 12.69 111 LEU A C 1
ATOM 838 O O . LEU A 1 105 ? -6.413 40.797 64.032 1.00 12.30 111 LEU A O 1
ATOM 843 N N . HIS A 1 106 ? -8.086 42.132 63.319 1.00 12.75 112 HIS A N 1
ATOM 844 C CA . HIS A 1 106 ? -7.290 43.348 63.348 1.00 13.12 112 HIS A CA 1
ATOM 845 C C . HIS A 1 106 ? -7.989 44.476 64.121 1.00 12.98 112 HIS A C 1
ATOM 846 O O . HIS A 1 106 ? -8.136 45.590 63.607 1.00 12.79 112 HIS A O 1
ATOM 853 N N . PRO A 1 107 ? -8.393 44.192 65.374 1.00 13.11 113 PRO A N 1
ATOM 854 C CA . PRO A 1 107 ? -9.117 45.163 66.182 1.00 13.79 113 PRO A CA 1
ATOM 855 C C . PRO A 1 107 ? -8.369 46.471 66.363 1.00 13.52 113 PRO A C 1
ATOM 856 O O . PRO A 1 107 ? -9.009 47.507 66.513 1.00 14.76 113 PRO A O 1
ATOM 860 N N . LEU A 1 108 ? -7.031 46.437 66.370 1.00 13.52 114 LEU A N 1
ATOM 861 C CA . LEU A 1 108 ? -6.231 47.649 66.612 1.00 13.27 114 LEU A CA 1
ATOM 862 C C . LEU A 1 108 ? -5.777 48.382 65.341 1.00 13.34 114 LEU A C 1
ATOM 863 O O . LEU A 1 108 ? -5.137 49.421 65.428 1.00 13.84 114 LEU A O 1
ATOM 868 N N . GLU A 1 109 ? -6.104 47.844 64.172 1.00 13.87 115 GLU A N 1
ATOM 869 C CA . GLU A 1 109 ? -5.857 48.548 62.912 1.00 14.71 115 GLU A CA 1
ATOM 870 C C . GLU A 1 109 ? -6.956 49.585 62.678 1.00 14.78 115 GLU A C 1
ATOM 871 O O . GLU A 1 109 ? -8.038 49.472 63.257 1.00 14.74 115 GLU A O 1
ATOM 877 N N . PRO A 1 110 ? -6.702 50.579 61.806 1.00 15.14 116 PRO A N 1
ATOM 878 C CA . PRO A 1 110 ? -7.793 51.521 61.541 1.00 14.99 116 PRO A CA 1
ATOM 879 C C . PRO A 1 110 ? -8.918 50.80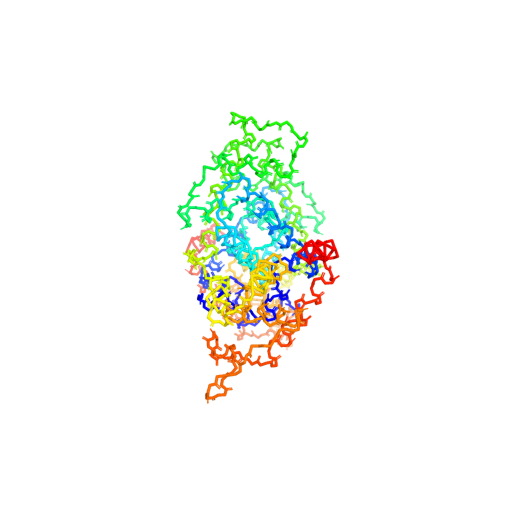8 60.807 1.00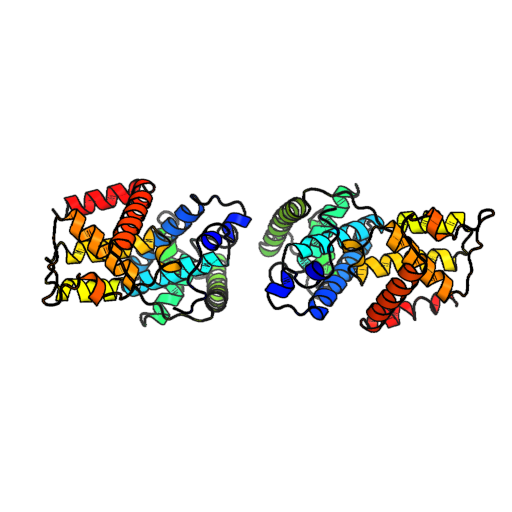 14.85 116 PRO A C 1
ATOM 880 O O . PRO A 1 110 ? -8.688 49.751 60.224 1.00 13.42 116 PRO A O 1
ATOM 884 N N . LEU A 1 111 ? -10.113 51.388 60.839 1.00 15.13 117 LEU A N 1
ATOM 885 C CA . LEU A 1 111 ? -11.265 50.832 60.135 1.00 15.62 117 LEU A CA 1
ATOM 886 C C . LEU A 1 111 ? -11.002 50.854 58.632 1.00 16.08 117 LEU A C 1
ATOM 887 O O . LEU A 1 111 ? -10.244 51.701 58.144 1.00 15.97 117 LEU A O 1
ATOM 892 N N . LEU A 1 112 ? -11.629 49.930 57.909 1.00 16.76 118 LEU A N 1
ATOM 893 C CA . LEU A 1 112 ? -11.371 49.741 56.476 1.00 17.45 118 LEU A CA 1
ATOM 894 C C . LEU A 1 112 ? -11.908 50.900 55.636 1.00 18.24 118 LEU A C 1
ATOM 895 O O . LEU A 1 112 ? -13.013 51.394 55.878 1.00 17.96 118 LEU A O 1
ATOM 900 N N . ASP A 1 113 ? -11.100 51.337 54.669 1.00 19.05 119 ASP A N 1
ATOM 901 C CA . ASP A 1 113 ? -11.527 52.310 53.667 1.00 19.58 119 ASP A CA 1
ATOM 902 C C . ASP A 1 113 ? -12.133 51.521 52.499 1.00 20.41 119 ASP A C 1
ATOM 903 O O . ASP A 1 113 ? -11.425 50.837 51.766 1.00 20.26 119 ASP A O 1
ATOM 908 N N . THR A 1 114 ? -13.451 51.623 52.354 1.00 21.25 120 THR A N 1
ATOM 909 C CA . THR A 1 114 ? -14.208 50.919 51.321 1.00 22.28 120 THR A CA 1
ATOM 910 C C . THR A 1 114 ? -13.867 51.349 49.885 1.00 22.97 120 THR A C 1
ATOM 911 O O . THR A 1 114 ? -14.030 50.571 48.940 1.00 23.15 120 THR A O 1
ATOM 915 N N . LYS A 1 115 ? -13.369 52.573 49.737 1.00 23.54 121 LYS A N 1
ATOM 916 C CA . LYS A 1 115 ? -13.093 53.148 48.423 1.00 24.35 121 LYS A CA 1
ATOM 917 C C . LYS A 1 115 ? -11.673 52.866 47.910 1.00 24.88 121 LYS A C 1
ATOM 918 O O . LYS A 1 115 ? -11.355 53.199 46.768 1.00 25.47 121 LYS A O 1
ATOM 922 N N . CYS A 1 116 ? -10.827 52.259 48.739 1.00 25.51 122 CYS A N 1
ATOM 923 C CA . CYS A 1 116 ? -9.419 52.066 48.389 1.00 26.12 122 CYS A CA 1
ATOM 924 C C . CYS A 1 116 ? -9.185 50.756 47.636 1.00 26.24 122 CYS A C 1
ATOM 925 O O . CYS A 1 116 ? -9.945 49.793 47.786 1.00 26.24 122 CYS A O 1
ATOM 928 N N . ASP A 1 117 ? -8.117 50.730 46.841 1.00 26.41 123 ASP A N 1
ATOM 929 C CA . ASP A 1 117 ? -7.792 49.585 45.977 1.00 26.43 123 ASP A CA 1
ATOM 930 C C . ASP A 1 117 ? -7.592 48.260 46.735 1.00 26.35 123 ASP A C 1
ATOM 931 O O . ASP A 1 117 ? -7.956 47.191 46.230 1.00 26.13 123 ASP A O 1
ATOM 933 N N . ALA A 1 118 ? -7.020 48.332 47.938 1.00 26.14 124 ALA A N 1
ATOM 934 C CA . ALA A 1 118 ? -6.777 47.142 48.753 1.00 26.20 124 ALA A CA 1
ATOM 935 C C . ALA A 1 118 ? -8.083 46.499 49.204 1.00 26.21 124 ALA A C 1
ATOM 936 O O . ALA A 1 118 ? -8.202 45.265 49.210 1.00 26.31 124 ALA A O 1
ATOM 938 N N . TYR A 1 119 ? -9.054 47.330 49.588 1.00 26.01 125 TYR A N 1
ATOM 939 C CA . TYR A 1 119 ? -10.384 46.834 49.947 1.00 25.76 125 TYR A CA 1
ATOM 940 C C . TYR A 1 119 ? -11.086 46.266 48.708 1.00 25.74 125 TYR A C 1
ATOM 941 O O . TYR A 1 119 ? -11.675 45.190 48.761 1.00 25.79 125 TYR A O 1
ATOM 950 N N . LEU A 1 120 ? -11.028 46.992 47.597 1.00 26.02 126 LEU A N 1
ATOM 951 C CA . LEU A 1 120 ? -11.640 46.522 46.354 1.00 26.22 126 LEU A CA 1
ATOM 952 C C . LEU A 1 120 ? -11.073 45.148 45.959 1.00 26.48 126 LEU A C 1
ATOM 953 O O . LEU A 1 120 ? -11.822 44.252 45.555 1.00 26.85 126 LEU A O 1
ATOM 958 N N . GLN A 1 121 ? -9.762 44.970 46.114 1.00 26.31 127 GLN A N 1
ATOM 959 C CA . GLN A 1 121 ? -9.115 43.703 45.758 1.00 26.04 127 GLN A CA 1
ATOM 960 C C . GLN A 1 121 ? -9.530 42.543 46.670 1.00 25.86 127 GLN A C 1
ATOM 961 O O . GLN A 1 121 ? -9.727 41.421 46.186 1.00 25.61 127 GLN A O 1
ATOM 963 N N . GLN A 1 122 ? -9.683 42.772 47.975 1.00 25.16 128 GLN A N 1
ATOM 964 C CA . GLN A 1 122 ? -10.166 41.670 48.820 1.00 25.02 128 GLN A CA 1
ATOM 965 C C . GLN A 1 122 ? -11.637 41.326 48.523 1.00 24.32 128 GLN A C 1
ATOM 966 O O . GLN A 1 122 ? -12.028 40.166 48.664 1.00 23.65 128 GLN A O 1
ATOM 972 N N . THR A 1 123 ? -12.429 42.296 48.060 1.00 23.43 129 THR A N 1
ATOM 973 C CA . THR A 1 123 ? -13.798 41.978 47.625 1.00 23.44 129 THR A CA 1
ATOM 974 C C . THR A 1 123 ? -13.769 41.087 46.377 1.00 23.39 129 THR A C 1
ATOM 975 O O . THR A 1 123 ? -14.498 40.095 46.309 1.00 23.63 129 THR A O 1
ATOM 979 N N . ARG A 1 124 ? -12.896 41.415 45.423 1.00 23.38 130 ARG A N 1
ATOM 980 C CA . ARG A 1 124 ? -12.731 40.608 44.214 1.00 23.83 130 ARG A CA 1
ATOM 981 C C . ARG A 1 124 ? -12.195 39.200 44.526 1.00 23.46 130 ARG A C 1
ATOM 982 O O . ARG A 1 124 ? -12.692 38.213 43.984 1.00 22.98 130 ARG A O 1
ATOM 990 N N . GLU A 1 125 ? -11.222 39.102 45.429 1.00 23.22 131 GLU A N 1
ATOM 991 C CA . GLU A 1 125 ? -10.695 37.795 45.856 1.00 23.53 131 GLU A CA 1
ATOM 992 C C . GLU A 1 125 ? -11.768 36.910 46.493 1.00 22.39 131 GLU A C 1
ATOM 993 O O . GLU A 1 125 ? -11.836 35.704 46.222 1.00 21.63 131 GLU A O 1
ATOM 999 N N . LEU A 1 126 ? -12.591 37.503 47.359 1.00 21.46 132 LEU A N 1
ATOM 1000 C CA . LEU A 1 126 ? -13.664 36.771 48.019 1.00 21.59 132 LEU A CA 1
ATOM 1001 C C . LEU A 1 126 ? -14.721 36.237 47.052 1.00 20.73 132 LEU A C 1
ATOM 1002 O O . LEU A 1 126 ? -15.261 35.152 47.267 1.00 20.13 132 LEU A O 1
ATOM 1007 N N . VAL A 1 127 ? -15.012 36.985 45.993 1.00 20.17 133 VAL A N 1
ATOM 1008 C CA . VAL A 1 127 ? -16.017 36.530 45.027 1.00 20.13 133 VAL A CA 1
ATOM 1009 C C . VAL A 1 127 ? -15.468 35.299 44.274 1.00 19.14 133 VAL A C 1
ATOM 1010 O O . VAL A 1 127 ? -16.167 34.293 44.100 1.00 18.43 133 VAL A O 1
ATOM 1014 N N . ILE A 1 128 ? -14.200 35.373 43.882 1.00 18.57 134 ILE A N 1
ATOM 1015 C CA . ILE A 1 128 ? -13.519 34.252 43.232 1.00 17.94 134 ILE A CA 1
ATOM 1016 C C . ILE A 1 128 ? -13.421 33.029 44.147 1.00 17.74 134 ILE A C 1
ATOM 1017 O O . ILE A 1 128 ? -13.613 31.894 43.704 1.00 16.53 134 ILE A O 1
ATOM 1021 N N . LEU A 1 129 ? -13.117 33.256 45.423 1.00 17.26 135 LEU A N 1
ATOM 1022 C CA . LEU A 1 129 ? -12.996 32.158 46.365 1.00 18.13 135 LEU A CA 1
ATOM 1023 C C . LEU A 1 129 ? -14.329 31.467 46.620 1.00 18.18 135 LEU A C 1
ATOM 1024 O O . LEU A 1 129 ? -14.356 30.252 46.870 1.00 17.29 135 LEU A O 1
ATOM 1029 N N . GLU A 1 130 ? -15.430 32.222 46.564 1.00 18.52 136 GLU A N 1
ATOM 1030 C CA . GLU A 1 130 ? -16.761 31.601 46.719 1.00 19.26 136 GLU A CA 1
ATOM 1031 C C . GLU A 1 130 ? -16.998 30.608 45.556 1.00 18.48 136 GLU A C 1
ATOM 1032 O O . GLU A 1 130 ? -17.508 29.508 45.764 1.00 18.08 136 GLU A O 1
ATOM 1038 N N . THR A 1 131 ? -16.599 30.997 44.350 1.00 17.73 137 THR A N 1
ATOM 1039 C CA . THR A 1 131 ? -16.741 30.130 43.157 1.00 17.43 137 THR A CA 1
ATOM 1040 C C . THR A 1 131 ? -15.907 28.867 43.331 1.00 16.58 137 THR A C 1
ATOM 1041 O O . THR A 1 131 ? -16.389 27.747 43.111 1.00 15.78 137 THR A O 1
ATOM 1045 N N . ILE A 1 132 ? -14.658 29.058 43.746 1.00 15.66 138 ILE A N 1
ATOM 1046 C CA . ILE A 1 132 ? -13.747 27.949 44.014 1.00 16.05 138 ILE A CA 1
ATOM 1047 C C . ILE A 1 132 ? -14.309 27.036 45.108 1.00 15.60 138 ILE A C 1
ATOM 1048 O O . ILE A 1 132 ? -14.280 25.814 44.955 1.00 15.60 138 ILE A O 1
ATOM 1053 N N . MET A 1 133 ? -14.811 27.623 46.201 1.00 15.70 139 MET A N 1
ATOM 1054 C CA . MET A 1 133 ? -15.415 26.830 47.279 1.00 15.92 139 MET A CA 1
ATOM 1055 C C . MET A 1 133 ? -16.637 26.009 46.822 1.00 15.42 139 MET A C 1
ATOM 1056 O O . MET A 1 133 ? -16.731 24.820 47.134 1.00 14.30 139 MET A O 1
ATOM 1061 N N . LEU A 1 134 ? -17.562 26.635 46.106 1.00 14.63 140 LEU A N 1
ATOM 1062 C CA . LEU A 1 134 ? -18.739 25.922 45.570 1.00 14.88 140 LEU A CA 1
ATOM 1063 C C . LEU A 1 134 ? -18.339 24.763 44.661 1.00 14.80 140 LEU A C 1
ATOM 1064 O O . LEU A 1 134 ? -18.894 23.672 44.773 1.00 15.45 140 LEU A O 1
ATOM 1069 N N . GLN A 1 135 ? -17.353 24.985 43.789 1.00 14.24 141 GLN A N 1
ATOM 1070 C CA . GLN A 1 135 ? -16.838 23.932 42.918 1.00 14.37 141 GLN A CA 1
ATOM 1071 C C . GLN A 1 135 ? -16.226 22.800 43.756 1.00 14.14 141 GLN A C 1
ATOM 1072 O O . GLN A 1 135 ? -16.491 21.622 43.522 1.00 14.02 141 GLN A O 1
ATOM 1078 N N . THR A 1 136 ? -15.415 23.175 44.738 1.00 13.86 142 THR A N 1
ATOM 1079 C CA . THR A 1 136 ? -14.752 22.213 45.612 1.00 14.28 142 THR A CA 1
ATOM 1080 C C . THR A 1 136 ? -15.767 21.369 46.372 1.00 14.27 142 THR A C 1
ATOM 1081 O O . THR A 1 136 ? -15.622 20.148 46.477 1.00 13.16 142 THR A O 1
ATOM 1085 N N . LEU A 1 137 ? -16.794 22.038 46.895 1.00 14.37 143 LEU A N 1
ATOM 1086 C CA . LEU A 1 137 ? -17.869 21.370 47.624 1.00 15.02 143 LEU A CA 1
ATOM 1087 C C . LEU A 1 137 ? -18.823 20.540 46.745 1.00 14.34 143 LEU A C 1
ATOM 1088 O O . LEU A 1 137 ? -19.722 19.872 47.268 1.00 14.60 143 LEU A O 1
ATOM 1093 N N . GLY A 1 138 ? -18.650 20.584 45.424 1.00 13.51 144 GLY A N 1
ATOM 1094 C CA . GLY A 1 138 ? -19.558 19.888 44.516 1.00 13.23 144 GLY A CA 1
ATOM 1095 C C . GLY A 1 138 ? -20.959 20.487 44.504 1.00 12.51 144 GLY A C 1
ATOM 1096 O O . GLY A 1 138 ? -21.915 19.823 44.153 1.00 11.99 144 GLY A O 1
ATOM 1097 N N . PHE A 1 139 ? -21.068 21.745 44.930 1.00 12.55 145 PHE A N 1
ATOM 1098 C CA . PHE A 1 139 ? -22.355 22.427 45.072 1.00 12.73 145 PHE A CA 1
ATOM 1099 C C . PHE A 1 139 ? -23.273 21.754 46.107 1.00 13.19 145 PHE A C 1
ATOM 1100 O O . PHE A 1 139 ? -24.457 22.051 46.166 1.00 14.13 145 PHE A O 1
ATOM 1108 N N . GLU A 1 140 ? -22.689 20.917 46.961 1.00 13.51 146 GLU A N 1
ATOM 1109 C CA . GLU A 1 140 ? -23.439 20.237 48.015 1.00 13.73 146 GLU A CA 1
ATOM 1110 C C . GLU A 1 140 ? -23.442 21.166 49.224 1.00 14.27 146 GLU A C 1
ATOM 1111 O O . GLU A 1 140 ? -22.630 21.051 50.147 1.00 14.66 146 GLU A O 1
ATOM 1117 N N . ILE A 1 141 ? -24.368 22.126 49.175 1.00 15.29 147 ILE A N 1
ATOM 1118 C CA . ILE A 1 141 ? -24.440 23.210 50.156 1.00 17.13 147 ILE A CA 1
ATOM 1119 C C . ILE A 1 141 ? -25.309 22.873 51.366 1.00 16.74 147 ILE A C 1
ATOM 1120 O O . ILE A 1 141 ? -25.204 23.527 52.412 1.00 16.62 147 ILE A O 1
ATOM 1125 N N . THR A 1 142 ? -26.157 21.862 51.202 1.00 16.94 148 THR A N 1
ATOM 1126 C CA . THR A 1 142 ? -27.056 21.384 52.266 1.00 17.36 148 THR A CA 1
ATOM 1127 C C . THR A 1 142 ? -26.291 20.517 53.260 1.00 16.79 148 THR A C 1
ATOM 1128 O O . THR A 1 142 ? -25.838 19.417 52.902 1.00 16.60 148 THR A O 1
ATOM 1132 N N . ILE A 1 143 ? -26.157 21.006 54.500 1.00 16.60 149 ILE A N 1
ATOM 1133 C CA . ILE A 1 143 ? -25.439 20.304 55.567 1.00 16.63 149 ILE A CA 1
ATOM 1134 C C . ILE A 1 143 ? -26.357 19.917 56.736 1.00 16.81 149 ILE A C 1
ATOM 1135 O O . ILE A 1 143 ? -27.126 20.751 57.217 1.00 16.99 149 ILE A O 1
ATOM 1140 N N . GLU A 1 144 ? -26.276 18.653 57.152 1.00 16.38 150 GLU A N 1
ATOM 1141 C CA . GLU A 1 144 ? -26.985 18.132 58.337 1.00 17.25 150 GLU A CA 1
ATOM 1142 C C . GLU A 1 144 ? -26.023 18.134 59.528 1.00 15.90 150 GLU A C 1
ATOM 1143 O O . GLU A 1 144 ? -24.901 17.646 59.386 1.00 15.70 150 GLU A O 1
ATOM 1149 N N . HIS A 1 145 ? -26.455 18.653 60.690 1.00 14.91 151 HIS A N 1
ATOM 1150 C CA . HIS A 1 145 ? -25.604 18.759 61.886 1.00 14.30 151 HIS A CA 1
ATOM 1151 C C . HIS A 1 145 ? -26.144 17.904 63.030 1.00 14.68 151 HIS A C 1
ATOM 1152 O O . HIS A 1 145 ? -27.351 17.635 63.073 1.00 14.73 151 HIS A O 1
ATOM 1159 N N . PRO A 1 146 ? -25.261 17.479 63.943 1.00 15.15 152 PRO A N 1
ATOM 1160 C CA . PRO A 1 146 ? -25.712 16.653 65.079 1.00 15.53 152 PRO A CA 1
ATOM 1161 C C . PRO A 1 146 ? -26.737 17.349 65.974 1.00 15.79 152 PRO A C 1
ATOM 1162 O O . PRO A 1 146 ? -27.593 16.684 66.571 1.00 16.04 152 PRO A O 1
ATOM 1166 N N . HIS A 1 147 ? -26.669 18.670 66.034 1.00 15.86 153 HIS A N 1
ATOM 1167 C CA . HIS A 1 147 ? -27.499 19.470 66.961 1.00 15.88 153 HIS A CA 1
ATOM 1168 C C . HIS A 1 147 ? -28.997 19.159 66.859 1.00 16.34 153 HIS A C 1
ATOM 1169 O O . HIS A 1 147 ? -29.691 19.042 67.873 1.00 16.09 153 HIS A O 1
ATOM 1176 N N . THR A 1 148 ? -29.510 19.015 65.643 1.00 16.23 154 THR A N 1
ATOM 1177 C CA . THR A 1 148 ? -30.929 18.760 65.487 1.00 17.83 154 THR A CA 1
ATOM 1178 C C . THR A 1 148 ? -31.319 17.405 66.084 1.00 16.99 154 THR A C 1
ATOM 1179 O O . THR A 1 148 ? -32.358 17.300 66.714 1.00 17.12 154 THR A O 1
ATOM 1183 N N . ASP A 1 149 ? -30.466 16.395 65.910 1.00 16.98 155 ASP A N 1
ATOM 1184 C CA . ASP A 1 149 ? -30.648 15.077 66.531 1.00 17.31 155 ASP A CA 1
ATOM 1185 C C . ASP A 1 149 ? -30.472 15.130 68.055 1.00 16.30 155 ASP A C 1
ATOM 1186 O O . ASP A 1 149 ? -31.192 14.453 68.799 1.00 15.82 155 ASP A O 1
ATOM 1191 N N . VAL A 1 150 ? -29.526 15.939 68.515 1.00 15.92 156 VAL A N 1
ATOM 1192 C CA . VAL A 1 150 ? -29.310 16.126 69.955 1.00 15.93 156 VAL A CA 1
ATOM 1193 C C . VAL A 1 150 ? -30.553 16.670 70.647 1.00 16.29 156 VAL A C 1
ATOM 1194 O O . VAL A 1 150 ? -31.035 16.093 71.634 1.00 16.68 156 VAL A O 1
ATOM 1198 N N . VAL A 1 151 ? -31.083 17.774 70.130 1.00 16.55 157 VAL A N 1
ATOM 1199 C CA . VAL A 1 151 ? -32.258 18.414 70.721 1.00 17.05 157 VAL A CA 1
ATOM 1200 C C . VAL A 1 151 ? -33.474 17.482 70.722 1.00 16.91 157 VAL A C 1
ATOM 1201 O O . VAL A 1 151 ? -34.180 17.358 71.738 1.00 15.66 157 VAL A O 1
ATOM 1205 N N . LYS A 1 152 ? -33.712 16.818 69.589 1.00 17.68 158 LYS A N 1
ATOM 1206 C CA . LYS A 1 152 ? -34.792 15.830 69.488 1.00 18.95 158 LYS A CA 1
ATOM 1207 C C . LYS A 1 152 ? -34.703 14.752 70.568 1.00 18.41 158 LYS A C 1
ATOM 1208 O O . LYS A 1 152 ? -35.689 14.422 71.231 1.00 18.45 158 LYS A O 1
ATOM 1214 N N . CYS A 1 153 ? -33.509 14.203 70.744 1.00 17.71 159 CYS A N 1
ATOM 1215 C CA . CYS A 1 153 ? -33.302 13.145 71.725 1.00 17.59 159 CYS A CA 1
ATOM 1216 C C . CYS A 1 153 ? -33.431 13.658 73.164 1.00 16.98 159 CYS A C 1
ATOM 1217 O O . CYS A 1 153 ? -34.128 13.034 73.987 1.00 17.43 159 CYS A O 1
ATOM 1220 N N . THR A 1 154 ? -32.785 14.783 73.477 1.00 17.33 160 THR A N 1
ATOM 1221 C CA . THR A 1 154 ? -32.795 15.308 74.863 1.00 17.26 160 THR A CA 1
ATOM 1222 C C . THR A 1 154 ? -34.203 15.679 75.312 1.00 18.25 160 THR A C 1
ATOM 1223 O O . THR A 1 154 ? -34.559 15.455 76.464 1.00 17.84 160 THR A O 1
ATOM 1227 N N . GLN A 1 155 ? -35.016 16.201 74.398 1.00 18.90 161 GLN A N 1
ATOM 1228 C CA . GLN A 1 155 ? -36.433 16.463 74.702 1.00 20.43 161 GLN A CA 1
ATOM 1229 C C . GLN A 1 155 ? -37.221 15.167 74.973 1.00 20.11 161 GLN A C 1
ATOM 1230 O O . GLN A 1 155 ? -37.988 15.092 75.946 1.00 20.93 161 GLN A O 1
ATOM 1236 N N . LEU A 1 156 ? -37.033 14.152 74.133 1.00 20.59 162 LEU A N 1
ATOM 1237 C CA . LEU A 1 156 ? -37.732 12.866 74.301 1.00 20.59 162 LEU A CA 1
ATOM 1238 C C . LEU A 1 156 ? -37.340 12.062 75.542 1.00 20.63 162 LEU A C 1
ATOM 1239 O O . LEU A 1 156 ? -38.212 11.422 76.156 1.00 20.16 162 LEU A O 1
ATOM 1244 N N . VAL A 1 157 ? -36.063 12.101 75.931 1.00 19.90 163 VAL A N 1
ATOM 1245 C CA . VAL A 1 157 ? -35.623 11.428 77.160 1.00 19.46 163 VAL A CA 1
ATOM 1246 C C . VAL A 1 157 ? -35.820 12.268 78.437 1.00 19.28 163 VAL A C 1
ATOM 1247 O O . VAL A 1 157 ? -35.374 11.866 79.512 1.00 18.93 163 VAL A O 1
ATOM 1251 N N . ARG A 1 158 ? -36.485 13.423 78.318 1.00 18.78 164 ARG A N 1
ATOM 1252 C CA . ARG A 1 158 ? -36.768 14.294 79.472 1.00 19.11 164 ARG A CA 1
ATOM 1253 C C . ARG A 1 158 ? -35.497 14.711 80.200 1.00 18.30 164 ARG A C 1
ATOM 1254 O O . ARG A 1 158 ? -35.408 14.679 81.446 1.00 17.70 164 ARG A O 1
ATOM 1262 N N . ALA A 1 159 ? -34.508 15.120 79.408 1.00 16.82 165 ALA A N 1
ATOM 1263 C CA . ALA A 1 159 ? -33.256 15.612 79.949 1.00 16.00 165 ALA A CA 1
ATOM 1264 C C . ALA A 1 159 ? -33.524 16.864 80.778 1.00 15.07 165 ALA A C 1
ATOM 1265 O O . ALA A 1 159 ? -34.409 17.659 80.463 1.00 15.07 165 ALA A O 1
ATOM 1267 N N . SER A 1 160 ? -32.758 17.035 81.840 1.00 14.52 166 SER A N 1
ATOM 1268 C CA . SER A 1 160 ? -32.739 18.283 82.563 1.00 14.68 166 SER A CA 1
ATOM 1269 C C . SER A 1 160 ? -32.211 19.358 81.614 1.00 15.06 166 SER A C 1
ATOM 1270 O O . SER A 1 160 ? -31.589 19.052 80.577 1.00 14.16 166 SER A O 1
ATOM 1273 N N . LYS A 1 161 ? -32.462 20.609 81.960 1.00 16.01 167 LYS A N 1
ATOM 1274 C CA . LYS A 1 161 ? -31.964 21.710 81.133 1.00 16.87 167 LYS A CA 1
ATOM 1275 C C . LYS A 1 161 ? -30.429 21.681 81.084 1.00 16.22 167 LYS A C 1
ATOM 1276 O O . LYS A 1 161 ? -29.854 21.941 80.034 1.00 15.51 167 LYS A O 1
ATOM 1282 N N . ASP A 1 162 ? -29.785 21.335 82.207 1.00 16.12 168 ASP A N 1
ATOM 1283 C CA A ASP A 1 162 ? -28.325 21.219 82.249 0.50 15.88 168 ASP A CA 1
ATOM 1284 C CA B ASP A 1 162 ? -28.326 21.187 82.274 0.50 16.03 168 ASP A CA 1
ATOM 1285 C C . ASP A 1 162 ? -27.837 20.107 81.307 1.00 15.89 168 ASP A C 1
ATOM 1286 O O . ASP A 1 162 ? -26.874 20.310 80.561 1.00 14.83 168 ASP A O 1
ATOM 1295 N N . LEU A 1 163 ? -28.509 18.949 81.308 1.00 15.12 169 LEU A N 1
ATOM 1296 C CA . LEU A 1 163 ? -28.098 17.856 80.428 1.00 15.37 169 LEU A CA 1
ATOM 1297 C C . LEU A 1 163 ? -28.314 18.245 78.955 1.00 14.81 169 LEU A C 1
ATOM 1298 O O . LEU A 1 163 ? -27.463 17.984 78.102 1.00 14.11 169 LEU A O 1
ATOM 1303 N N . ALA A 1 164 ? -29.449 18.886 78.660 1.00 13.68 170 ALA A N 1
ATOM 1304 C CA . ALA A 1 164 ? -29.724 19.313 77.287 1.00 13.87 170 ALA A CA 1
ATOM 1305 C C . ALA A 1 164 ? -28.668 20.304 76.779 1.00 13.23 170 ALA A C 1
ATOM 1306 O O . ALA A 1 164 ? -28.148 20.160 75.654 1.00 12.78 170 ALA A O 1
ATOM 1308 N N . GLN A 1 165 ? -28.342 21.280 77.627 1.00 13.14 171 GLN A N 1
ATOM 1309 C CA . GLN A 1 165 ? -27.364 22.322 77.315 1.00 14.24 171 GLN A CA 1
ATOM 1310 C C . GLN A 1 165 ? -25.968 21.736 77.155 1.00 13.26 171 GLN A C 1
ATOM 1311 O O . GLN A 1 165 ? -25.243 22.090 76.243 1.00 13.20 171 GLN A O 1
ATOM 1317 N N . THR A 1 166 ? -25.618 20.809 78.041 1.00 12.63 172 THR A N 1
ATOM 1318 C CA . THR A 1 166 ? -24.321 20.175 77.982 1.00 11.94 172 THR A CA 1
ATOM 1319 C C . THR A 1 166 ? -24.152 19.384 76.682 1.00 11.41 172 THR A C 1
ATOM 1320 O O . THR A 1 166 ? -23.094 19.448 76.055 1.00 10.81 172 THR A O 1
ATOM 1324 N N . SER A 1 167 ? -25.205 18.677 76.283 1.00 10.78 173 SER A N 1
ATOM 1325 C CA . SER A 1 167 ? -25.201 17.857 75.047 1.00 12.20 173 SER A CA 1
ATOM 1326 C C . SER A 1 167 ? -25.037 18.754 73.827 1.00 11.84 173 SER A C 1
ATOM 1327 O O . SER A 1 167 ? -24.214 18.488 72.955 1.00 12.18 173 SER A O 1
ATOM 1330 N N . TYR A 1 168 ? -25.787 19.857 73.791 1.00 12.11 174 TYR A N 1
ATOM 1331 C CA . TYR A 1 168 ? -25.702 20.794 72.668 1.00 12.31 174 TYR A CA 1
ATOM 1332 C C . TYR A 1 168 ? -24.297 21.428 72.603 1.00 12.95 174 TYR A C 1
ATOM 1333 O O . TYR A 1 168 ? -23.707 21.540 71.542 1.00 12.33 174 TYR A O 1
ATOM 1342 N N . PHE A 1 169 ? -23.784 21.842 73.750 1.00 12.80 175 PHE A N 1
ATOM 1343 C CA . PHE A 1 169 ? -22.452 22.446 73.868 1.00 13.53 175 PHE A CA 1
ATOM 1344 C C . PHE A 1 169 ? -21.358 21.522 73.326 1.00 13.50 175 PHE A C 1
ATOM 1345 O O . PHE A 1 169 ? -20.461 21.958 72.591 1.00 13.12 175 PHE A O 1
ATOM 1353 N N . MET A 1 170 ? -21.459 20.241 73.668 1.00 13.39 176 MET A N 1
ATOM 1354 C CA . MET A 1 170 ? -20.473 19.279 73.227 1.00 14.41 176 MET A CA 1
ATOM 1355 C C . MET A 1 170 ? -20.582 19.063 71.719 1.00 14.18 176 MET A C 1
ATOM 1356 O O . MET A 1 170 ? -19.573 18.878 71.075 1.00 14.63 176 MET A O 1
ATOM 1361 N N . ALA A 1 171 ? -21.795 19.157 71.170 1.00 13.54 177 ALA A N 1
ATOM 1362 C CA . ALA A 1 171 ? -21.987 19.094 69.708 1.00 13.81 177 ALA A CA 1
ATOM 1363 C C . ALA A 1 171 ? -21.270 20.260 69.004 1.00 14.02 177 ALA A C 1
ATOM 1364 O O . ALA A 1 171 ? -20.569 20.064 68.016 1.00 14.35 177 ALA A O 1
ATOM 1366 N N . THR A 1 172 ? -21.425 21.465 69.531 1.00 13.64 178 THR A N 1
ATOM 1367 C CA . THR A 1 172 ? -20.736 22.618 68.970 1.00 13.88 178 THR A CA 1
ATOM 1368 C C . THR A 1 172 ? -19.214 22.428 69.094 1.00 13.72 178 THR A C 1
ATOM 1369 O O . THR A 1 172 ? -18.457 22.630 68.137 1.00 13.38 178 THR A O 1
ATOM 1373 N N . ASN A 1 173 ? -18.768 22.053 70.279 1.00 14.03 179 ASN A N 1
ATOM 1374 C CA . ASN A 1 173 ? -17.367 21.726 70.514 1.00 14.89 179 ASN A CA 1
ATOM 1375 C C . ASN A 1 173 ? -16.820 20.651 69.556 1.00 14.28 179 ASN A C 1
ATOM 1376 O O . ASN A 1 173 ? -15.668 20.763 69.113 1.00 14.61 179 ASN A O 1
ATOM 1381 N N . SER A 1 174 ? -17.648 19.670 69.185 1.00 13.85 180 SER A N 1
ATOM 1382 C CA . SER A 1 174 ? -17.200 18.624 68.263 1.00 14.13 180 SER A CA 1
ATOM 1383 C C . SER A 1 174 ? -16.859 19.231 66.909 1.00 13.60 180 SER A C 1
ATOM 1384 O O . SER A 1 174 ? -15.885 18.802 66.274 1.00 12.85 180 SER A O 1
ATOM 1387 N N . LEU A 1 175 ? -17.638 20.235 66.488 1.00 13.89 181 LEU A N 1
ATOM 1388 C CA . LEU A 1 175 ? -17.426 20.893 65.193 1.00 14.92 181 LEU A CA 1
ATOM 1389 C C . LEU A 1 175 ? -16.180 21.763 65.217 1.00 14.91 181 LEU A C 1
ATOM 1390 O O . LEU A 1 175 ? -15.393 21.757 64.261 1.00 14.97 181 LEU A O 1
ATOM 1395 N N . HIS A 1 176 ? -16.019 22.529 66.297 1.00 13.98 182 HIS A N 1
ATOM 1396 C CA . HIS A 1 176 ? -14.855 23.395 66.477 1.00 14.41 182 HIS A CA 1
ATOM 1397 C C . HIS A 1 176 ? -13.529 22.655 66.580 1.00 14.69 182 HIS A C 1
ATOM 1398 O O . HIS A 1 176 ? -12.507 23.105 66.029 1.00 14.58 182 HIS A O 1
ATOM 1405 N N . LEU A 1 177 ? -13.544 21.552 67.319 1.00 13.89 183 LEU A N 1
ATOM 1406 C CA . LEU A 1 177 ? -12.312 20.961 67.841 1.00 13.92 183 LEU A CA 1
ATOM 1407 C C . LEU A 1 177 ? -11.905 19.610 67.250 1.00 13.53 183 LEU A C 1
ATOM 1408 O O . LEU A 1 177 ? -10.769 19.159 67.478 1.00 13.77 183 LEU A O 1
ATOM 1413 N N . THR A 1 178 ? -12.816 18.953 66.527 1.00 13.65 184 THR A N 1
ATOM 1414 C CA . THR A 1 178 ? -12.520 17.659 65.916 1.00 12.92 184 THR A CA 1
ATOM 1415 C C . THR A 1 178 ? -12.850 17.684 64.434 1.00 13.06 184 THR A C 1
ATOM 1416 O O . THR A 1 178 ? -13.441 18.638 63.950 1.00 12.57 184 THR A O 1
ATOM 1420 N N . THR A 1 179 ? -12.448 16.622 63.733 1.00 13.56 185 THR A N 1
ATOM 1421 C CA . THR A 1 179 ? -12.901 16.404 62.345 1.00 14.16 185 THR A CA 1
ATOM 1422 C C . THR A 1 179 ? -13.992 15.312 62.278 1.00 13.94 185 THR A C 1
ATOM 1423 O O . THR A 1 179 ? -14.148 14.641 61.249 1.00 13.83 185 THR A O 1
ATOM 1427 N N . PHE A 1 180 ? -14.740 15.118 63.361 1.00 14.00 186 PHE A N 1
ATOM 1428 C CA . PHE A 1 180 ? -15.825 14.129 63.345 1.00 14.48 186 PHE A CA 1
ATOM 1429 C C . PHE A 1 180 ? -16.835 14.340 62.202 1.00 13.79 186 PHE A C 1
ATOM 1430 O O . PHE A 1 180 ? -17.385 13.359 61.697 1.00 13.70 186 PHE A O 1
ATOM 1438 N N . CYS A 1 181 ? -17.076 15.595 61.795 1.00 13.26 187 CYS A N 1
ATOM 1439 C CA . CYS A 1 181 ? -18.048 15.907 60.739 1.00 13.47 187 CYS A CA 1
ATOM 1440 C C . CYS A 1 181 ? -17.649 15.351 59.368 1.00 12.99 187 CYS A C 1
ATOM 1441 O O . CYS A 1 181 ? -18.506 15.242 58.481 1.00 14.44 187 CYS A O 1
ATOM 1444 N N . LEU A 1 182 ? -16.355 15.013 59.212 1.00 12.63 188 LEU A N 1
ATOM 1445 C CA . LEU A 1 182 ? -15.771 14.391 58.015 1.00 12.32 188 LEU A CA 1
ATOM 1446 C C . LEU A 1 182 ? -15.664 12.848 58.094 1.00 13.29 188 LEU A C 1
ATOM 1447 O O . LEU A 1 182 ? -15.219 12.218 57.156 1.00 13.95 188 LEU A O 1
ATOM 1452 N N . GLN A 1 183 ? -16.056 12.266 59.225 1.00 14.17 189 GLN A N 1
ATOM 1453 C CA . GLN A 1 183 ? -15.820 10.865 59.515 1.00 15.49 189 GLN A CA 1
ATOM 1454 C C . GLN A 1 183 ? -17.106 10.106 59.860 1.00 15.44 189 GLN A C 1
ATOM 1455 O O . GLN A 1 183 ? -17.247 8.947 59.492 1.00 14.17 189 GLN A O 1
ATOM 1461 N N . TYR A 1 184 ? -18.012 10.750 60.597 1.00 15.96 190 TYR A N 1
ATOM 1462 C CA . TYR A 1 184 ? -19.231 10.098 61.081 1.00 16.95 190 TYR A CA 1
ATOM 1463 C C . TYR A 1 184 ? -20.506 10.861 60.720 1.00 16.72 190 TYR A C 1
ATOM 1464 O O . TYR A 1 184 ? -20.495 12.076 60.578 1.00 16.84 190 TYR A O 1
ATOM 1473 N N . LYS A 1 185 ? -21.615 10.134 60.604 1.00 16.71 191 LYS A N 1
ATOM 1474 C CA . LYS A 1 185 ? -22.918 10.750 60.354 1.00 16.77 191 LYS A CA 1
ATOM 1475 C C . LYS A 1 185 ? -23.324 11.577 61.574 1.00 16.03 191 LYS A C 1
ATOM 1476 O O . LYS A 1 185 ? -22.936 11.257 62.694 1.00 15.12 191 LYS A O 1
ATOM 1482 N N . PRO A 1 186 ? -24.092 12.652 61.354 1.00 15.58 192 PRO A N 1
ATOM 1483 C CA . PRO A 1 186 ? -24.526 13.563 62.415 1.00 15.68 192 PRO A CA 1
ATOM 1484 C C . PRO A 1 186 ? -25.256 12.838 63.529 1.00 15.39 192 PRO A C 1
ATOM 1485 O O . PRO A 1 186 ? -25.130 13.208 64.698 1.00 15.39 192 PRO A O 1
ATOM 1489 N N . THR A 1 187 ? -25.999 11.790 63.177 1.00 15.01 193 THR A N 1
ATOM 1490 C CA . THR A 1 187 ? -26.695 11.000 64.205 1.00 15.28 193 THR A CA 1
ATOM 1491 C C . THR A 1 187 ? -25.731 10.277 65.155 1.00 15.48 193 THR A C 1
ATOM 1492 O O . THR A 1 187 ? -26.011 10.160 66.360 1.00 16.01 193 THR A O 1
ATOM 1496 N N . VAL A 1 188 ? -24.599 9.800 64.635 1.00 15.38 194 VAL A N 1
ATOM 1497 C CA . VAL A 1 188 ? -23.580 9.169 65.475 1.00 15.54 194 VAL A CA 1
ATOM 1498 C C . VAL A 1 188 ? -22.988 10.189 66.428 1.00 15.31 194 VAL A C 1
ATOM 1499 O O . VAL A 1 188 ? -22.879 9.950 67.616 1.00 15.43 194 VAL A O 1
ATOM 1503 N N . ILE A 1 189 ? -22.592 11.334 65.889 1.00 14.77 195 ILE A N 1
ATOM 1504 C CA . ILE A 1 189 ? -21.993 12.370 66.704 1.00 14.81 195 ILE A CA 1
ATOM 1505 C C . ILE A 1 189 ? -22.978 12.893 67.745 1.00 14.75 195 ILE A C 1
ATOM 1506 O O . ILE A 1 189 ? -22.604 13.160 68.876 1.00 13.95 195 ILE A O 1
ATOM 1511 N N . ALA A 1 190 ? -24.245 13.018 67.376 1.00 14.73 196 ALA A N 1
ATOM 1512 C CA . ALA A 1 190 ? -25.274 13.365 68.367 1.00 15.07 196 ALA A CA 1
ATOM 1513 C C . ALA A 1 190 ? -25.230 12.412 69.573 1.00 15.16 196 ALA A C 1
ATOM 1514 O O . ALA A 1 190 ? -25.257 12.849 70.727 1.00 15.67 196 ALA A O 1
ATOM 1516 N N . CYS A 1 191 ? -25.145 11.112 69.311 1.00 15.45 197 CYS A N 1
ATOM 1517 C CA . CYS A 1 191 ? -25.095 10.129 70.393 1.00 15.82 197 CYS A CA 1
ATOM 1518 C C . CYS A 1 191 ? -23.827 10.276 71.231 1.00 15.61 197 CYS A C 1
ATOM 1519 O O . CYS A 1 191 ? -23.886 10.217 72.451 1.00 16.09 197 CYS A O 1
ATOM 1522 N N . VAL A 1 192 ? -22.683 10.497 70.576 1.00 15.28 198 VAL A N 1
ATOM 1523 C CA . VAL A 1 192 ? -21.415 10.710 71.288 1.00 14.56 198 VAL A CA 1
ATOM 1524 C C . VAL A 1 192 ? -21.548 11.879 72.268 1.00 14.94 198 VAL A C 1
ATOM 1525 O O . VAL A 1 192 ? -21.140 11.794 73.420 1.00 13.78 198 VAL A O 1
ATOM 1529 N N . CYS A 1 193 ? -22.180 12.955 71.812 1.00 14.45 199 CYS A N 1
ATOM 1530 C CA . CYS A 1 193 ? -22.303 14.159 72.623 1.00 14.76 199 CYS A CA 1
ATOM 1531 C C . CYS A 1 193 ? -23.207 13.972 73.843 1.00 14.68 199 CYS A C 1
ATOM 1532 O O . CYS A 1 193 ? -22.890 14.405 74.962 1.00 14.96 199 CYS A O 1
ATOM 1535 N N . ILE A 1 194 ? -24.338 13.326 73.612 1.00 14.03 200 ILE A N 1
ATOM 1536 C CA . ILE A 1 194 ? -25.272 12.991 74.681 1.00 14.18 200 ILE A CA 1
ATOM 1537 C C . ILE A 1 194 ? -24.649 12.005 75.679 1.00 14.21 200 ILE A C 1
ATOM 1538 O O . ILE A 1 194 ? -24.793 12.182 76.896 1.00 13.92 200 ILE A O 1
ATOM 1543 N N . HIS A 1 195 ? -23.962 10.980 75.168 1.00 14.38 201 HIS A N 1
ATOM 1544 C CA . HIS A 1 195 ? -23.252 9.991 76.012 1.00 14.75 201 HIS A CA 1
ATOM 1545 C C . HIS A 1 195 ? -22.237 10.662 76.952 1.00 14.34 201 HIS A C 1
ATOM 1546 O O . HIS A 1 195 ? -22.254 10.441 78.160 1.00 13.05 201 HIS A O 1
ATOM 1553 N N . LEU A 1 196 ? -21.388 11.521 76.387 1.00 14.46 202 LEU A N 1
ATOM 1554 C CA . LEU A 1 196 ? -20.413 12.283 77.148 1.00 14.54 202 LEU A CA 1
ATOM 1555 C C . LEU A 1 196 ? -21.085 13.126 78.233 1.00 14.33 202 LEU A C 1
ATOM 1556 O O . LEU A 1 196 ? -20.663 13.126 79.374 1.00 14.52 202 LEU A O 1
ATOM 1561 N N . ALA A 1 197 ? -22.153 13.817 77.862 1.00 14.04 203 ALA A N 1
ATOM 1562 C CA . ALA A 1 197 ? -22.900 14.669 78.767 1.00 13.89 203 ALA A CA 1
ATOM 1563 C C . ALA A 1 197 ? -23.531 13.881 79.934 1.00 13.77 203 ALA A C 1
ATOM 1564 O O . ALA A 1 197 ? -23.491 14.311 81.081 1.00 12.77 203 ALA A O 1
ATOM 1566 N N . CYS A 1 198 ? -24.105 12.723 79.611 1.00 13.91 204 CYS A N 1
ATOM 1567 C CA . CYS A 1 198 ? -24.645 11.811 80.607 1.00 14.38 204 CYS A CA 1
ATOM 1568 C C . CYS A 1 198 ? -23.570 11.320 81.576 1.00 14.59 204 CYS A C 1
ATOM 1569 O O . CYS A 1 198 ? -23.780 11.307 82.794 1.00 14.20 204 CYS A O 1
ATOM 1572 N N . LYS A 1 199 ? -22.422 10.924 81.038 1.00 14.82 205 LYS A N 1
ATOM 1573 C CA . LYS A 1 199 ? -21.316 10.462 81.886 1.00 15.60 205 LYS A CA 1
ATOM 1574 C C . LYS A 1 199 ? -20.858 11.572 82.831 1.00 15.92 205 LYS A C 1
ATOM 1575 O O . LYS A 1 199 ? -20.634 11.339 84.018 1.00 15.93 205 LYS A O 1
ATOM 1579 N N . TRP A 1 200 ? -20.755 12.786 82.295 1.00 16.25 206 TRP A N 1
ATOM 1580 C CA . TRP A 1 200 ? -20.325 13.945 83.070 1.00 16.54 206 TRP A CA 1
ATOM 1581 C C . TRP A 1 200 ? -21.282 14.269 84.224 1.00 17.39 206 TRP A C 1
ATOM 1582 O O . TRP A 1 200 ? -20.849 14.644 85.318 1.00 15.93 206 TRP A O 1
ATOM 1593 N N . SER A 1 201 ? -22.584 14.127 83.979 1.00 18.07 207 SER A N 1
ATOM 1594 C CA . SER A 1 201 ? -23.587 14.418 84.996 1.00 19.74 207 SER A CA 1
ATOM 1595 C C . SER A 1 201 ? -24.005 13.187 85.817 1.00 19.56 207 SER A C 1
ATOM 1596 O O . SER A 1 201 ? -24.874 13.301 86.679 1.00 19.93 207 SER A O 1
ATOM 1599 N N . ASN A 1 202 ? -23.382 12.028 85.573 1.00 19.45 208 ASN A N 1
ATOM 1600 C CA . ASN A 1 202 ? -23.824 10.760 86.198 1.00 19.87 208 ASN A CA 1
ATOM 1601 C C . ASN A 1 202 ? -25.335 10.555 86.021 1.00 19.90 208 ASN A C 1
ATOM 1602 O O . ASN A 1 202 ? -26.054 10.196 86.969 1.00 19.88 208 ASN A O 1
ATOM 1605 N N . TRP A 1 203 ? -25.798 10.805 84.797 1.00 19.64 209 TRP A N 1
ATOM 1606 C CA . TRP A 1 203 ? -27.208 10.708 84.409 1.00 19.73 209 TRP A CA 1
ATOM 1607 C C . TRP A 1 203 ? -27.363 9.416 83.604 1.00 19.86 209 TRP A C 1
ATOM 1608 O O . TRP A 1 203 ? -26.541 9.118 82.739 1.00 19.36 209 TRP A O 1
ATOM 1619 N N . GLU A 1 204 ? -28.392 8.625 83.922 1.00 19.57 210 GLU A N 1
ATOM 1620 C CA . GLU A 1 204 ? -28.642 7.374 83.217 1.00 19.66 210 GLU A CA 1
ATOM 1621 C C . GLU A 1 204 ? -29.997 7.470 82.502 1.00 18.50 210 GLU A C 1
ATOM 1622 O O . GLU A 1 204 ? -31.011 7.786 83.135 1.00 18.44 210 GLU A O 1
ATOM 1625 N N . ILE A 1 205 ? -30.011 7.231 81.189 1.00 16.25 211 ILE A N 1
ATOM 1626 C CA . ILE A 1 205 ? -31.264 7.243 80.433 1.00 14.54 211 ILE A CA 1
ATOM 1627 C C . ILE A 1 205 ? -31.758 5.807 80.402 1.00 13.95 211 ILE A C 1
ATOM 1628 O O . ILE A 1 205 ? -31.034 4.930 79.923 1.00 13.34 211 ILE A O 1
ATOM 1633 N N . PRO A 1 206 ? -32.957 5.553 80.948 1.00 13.09 212 PRO A N 1
ATOM 1634 C CA . PRO A 1 206 ? -33.498 4.187 80.986 1.00 12.25 212 PRO A CA 1
ATOM 1635 C C . PRO A 1 206 ? -33.608 3.507 79.622 1.00 12.29 212 PRO A C 1
ATOM 1636 O O . PRO A 1 206 ? -33.791 4.159 78.598 1.00 12.57 212 PRO A O 1
ATOM 1640 N N . VAL A 1 207 ? -33.518 2.186 79.636 1.00 12.68 213 VAL A N 1
ATOM 1641 C CA . VAL A 1 207 ? -33.867 1.394 78.453 1.00 12.41 213 VAL A CA 1
ATOM 1642 C C . VAL A 1 207 ? -35.389 1.370 78.322 1.00 12.26 213 VAL A C 1
ATOM 1643 O O . VAL A 1 207 ? -36.123 1.648 79.272 1.00 12.46 213 VAL A O 1
ATOM 1647 N N . SER A 1 208 ? -35.858 1.057 77.128 1.00 12.01 214 SER A N 1
ATOM 1648 C CA . SER A 1 208 ? -37.280 1.020 76.836 1.00 11.54 214 SER A CA 1
ATOM 1649 C C . SER A 1 208 ? -37.895 -0.330 77.252 1.00 10.30 214 SER A C 1
ATOM 1650 O O . SER A 1 208 ? -37.193 -1.218 77.738 1.00 9.11 214 SER A O 1
ATOM 1653 N N . THR A 1 209 ? -39.199 -0.481 77.048 1.00 8.82 215 THR A N 1
ATOM 1654 C CA . THR A 1 209 ? -39.902 -1.716 77.388 1.00 8.58 215 THR A CA 1
ATOM 1655 C C . THR A 1 209 ? -39.438 -2.936 76.576 1.00 8.15 215 THR A C 1
ATOM 1656 O O . THR A 1 209 ? -39.659 -4.055 77.007 1.00 7.89 215 THR A O 1
ATOM 1660 N N . ASP A 1 210 ? -38.816 -2.689 75.421 1.00 8.64 216 ASP A N 1
ATOM 1661 C CA . ASP A 1 210 ? -38.221 -3.749 74.577 1.00 9.37 216 ASP A CA 1
ATOM 1662 C C . ASP A 1 210 ? -36.694 -3.827 74.744 1.00 9.74 216 ASP A C 1
ATOM 1663 O O . ASP A 1 210 ? -36.007 -4.489 73.965 1.00 8.74 216 ASP A O 1
ATOM 1668 N N . GLY A 1 211 ? -36.174 -3.131 75.755 1.00 10.47 217 GLY A N 1
ATOM 1669 C CA . GLY A 1 211 ? -34.754 -3.195 76.098 1.00 11.35 217 GLY A CA 1
ATOM 1670 C C . GLY A 1 211 ? -33.811 -2.325 75.302 1.00 12.44 217 GLY A C 1
ATOM 1671 O O . GLY A 1 211 ? -32.609 -2.298 75.591 1.00 13.22 217 GLY A O 1
ATOM 1672 N N . LYS A 1 212 ? -34.327 -1.603 74.303 1.00 12.56 218 LYS A N 1
ATOM 1673 C CA . LYS A 1 212 ? -33.502 -0.732 73.486 1.00 13.97 218 LYS A CA 1
ATOM 1674 C C . LYS A 1 212 ? -32.858 0.381 74.306 1.00 13.97 218 LYS A C 1
ATOM 1675 O O . LYS A 1 212 ? -33.524 1.024 75.128 1.00 12.79 218 LYS A O 1
ATOM 1681 N N . HIS A 1 213 ? -31.558 0.590 74.086 1.00 14.28 219 HIS A N 1
ATOM 1682 C CA . HIS A 1 213 ? -30.829 1.708 74.684 1.00 14.88 219 HIS A CA 1
ATOM 1683 C C . HIS A 1 213 ? -31.159 2.992 73.908 1.00 14.14 219 HIS A C 1
ATOM 1684 O O . HIS A 1 213 ? -31.518 2.950 72.707 1.00 14.18 219 HIS A O 1
ATOM 1691 N N . TRP A 1 214 ? -31.070 4.130 74.594 1.00 13.39 220 TRP A N 1
ATOM 1692 C CA . TRP A 1 214 ? -31.565 5.397 74.042 1.00 13.92 220 TRP A CA 1
ATOM 1693 C C . TRP A 1 214 ? -30.953 5.671 72.659 1.00 13.93 220 TRP A C 1
ATOM 1694 O O . TRP A 1 214 ? -31.634 6.154 71.759 1.00 13.89 220 TRP A O 1
ATOM 1705 N N . TRP A 1 215 ? -29.677 5.329 72.484 1.00 14.85 221 TRP A N 1
ATOM 1706 C CA . TRP A 1 215 ? -28.970 5.672 71.223 1.00 15.37 221 TRP A CA 1
ATOM 1707 C C . TRP A 1 215 ? -29.543 4.958 70.003 1.00 15.58 221 TRP A C 1
ATOM 1708 O O . TRP A 1 215 ? -29.442 5.452 68.877 1.00 16.20 221 TRP A O 1
ATOM 1719 N N . GLU A 1 216 ? -30.185 3.821 70.244 1.00 15.63 222 GLU A N 1
ATOM 1720 C CA . GLU A 1 216 ? -30.791 3.011 69.181 1.00 16.61 222 GLU A CA 1
ATOM 1721 C C . GLU A 1 216 ? -31.994 3.707 68.538 1.00 17.05 222 GLU A C 1
ATOM 1722 O O . GLU A 1 216 ? -32.400 3.367 67.428 1.00 18.00 222 GLU A O 1
ATOM 1728 N N . TYR A 1 217 ? -32.548 4.704 69.218 1.00 17.14 223 TYR A N 1
ATOM 1729 C CA . TYR A 1 217 ? -33.614 5.508 68.637 1.00 17.23 223 TYR A CA 1
ATOM 1730 C C . TYR A 1 217 ? -33.074 6.654 67.758 1.00 18.46 223 TYR A C 1
ATOM 1731 O O . TYR A 1 217 ? -33.811 7.208 66.939 1.00 19.52 223 TYR A O 1
ATOM 1740 N N . VAL A 1 218 ? -31.787 6.955 67.888 1.00 18.53 224 VAL A N 1
ATOM 1741 C CA . VAL A 1 218 ? -31.155 8.082 67.192 1.00 19.13 224 VAL A CA 1
ATOM 1742 C C . VAL A 1 218 ? -30.356 7.633 65.970 1.00 19.92 224 VAL A C 1
ATOM 1743 O O . VAL A 1 218 ? -30.405 8.282 64.916 1.00 20.31 224 VAL A O 1
ATOM 1747 N N . ASP A 1 219 ? -29.603 6.545 66.124 1.00 20.36 225 ASP A N 1
ATOM 1748 C CA . ASP A 1 219 ? -28.829 5.954 65.039 1.00 21.01 225 ASP A CA 1
ATOM 1749 C C . ASP A 1 219 ? -28.859 4.426 65.164 1.00 21.39 225 ASP A C 1
ATOM 1750 O O . ASP A 1 219 ? -28.491 3.900 66.201 1.00 19.59 225 ASP A O 1
ATOM 1755 N N . PRO A 1 220 ? -29.234 3.718 64.088 1.00 22.84 226 PRO A N 1
ATOM 1756 C CA . PRO A 1 220 ? -29.421 2.262 64.163 1.00 23.28 226 PRO A CA 1
ATOM 1757 C C . PRO A 1 220 ? -28.132 1.432 64.109 1.00 23.44 226 PRO A C 1
ATOM 1758 O O . PRO A 1 220 ? -28.191 0.219 64.298 1.00 24.15 226 PRO A O 1
ATOM 1762 N N . THR A 1 221 ? -26.994 2.070 63.857 1.00 23.37 227 THR A N 1
ATOM 1763 C CA . THR A 1 221 ? -25.698 1.388 63.758 1.00 23.60 227 THR A CA 1
ATOM 1764 C C . THR A 1 221 ? -24.849 1.578 65.024 1.00 23.09 227 THR A C 1
ATOM 1765 O O . THR A 1 221 ? -23.962 0.778 65.300 1.00 23.90 227 THR A O 1
ATOM 1769 N N . VAL A 1 222 ? -25.105 2.652 65.772 1.00 22.02 228 VAL A N 1
ATOM 1770 C CA . VAL A 1 222 ? -24.322 2.998 66.969 1.00 21.28 228 VAL A CA 1
ATOM 1771 C C . VAL A 1 222 ? -24.301 1.871 67.996 1.00 20.25 228 VAL A C 1
ATOM 1772 O O . VAL A 1 222 ? -25.331 1.236 68.247 1.00 18.54 228 VAL A O 1
ATOM 1776 N N . THR A 1 223 ? -23.111 1.610 68.554 1.00 19.60 229 THR A N 1
ATOM 1777 C CA . THR A 1 223 ? -22.957 0.718 69.705 1.00 18.95 229 THR A CA 1
ATOM 1778 C C . THR A 1 223 ? -22.355 1.458 70.899 1.00 18.74 229 THR A C 1
ATOM 1779 O O . THR A 1 223 ? -21.701 2.497 70.733 1.00 18.13 229 THR A O 1
ATOM 1783 N N . LEU A 1 224 ? -22.534 0.890 72.091 1.00 18.12 230 LEU A N 1
ATOM 1784 C CA . LEU A 1 224 ? -21.913 1.447 73.303 1.00 18.34 230 LEU A CA 1
ATOM 1785 C C . LEU A 1 224 ? -20.389 1.494 73.144 1.00 17.75 230 LEU A C 1
ATOM 1786 O O . LEU A 1 224 ? -19.735 2.432 73.576 1.00 16.17 230 LEU A O 1
ATOM 1791 N N . GLU A 1 225 ? -19.837 0.448 72.535 1.00 17.93 231 GLU A N 1
ATOM 1792 C CA . GLU A 1 225 ? -18.406 0.348 72.302 1.00 18.15 231 GLU A CA 1
ATOM 1793 C C . GLU A 1 225 ? -17.926 1.531 71.431 1.00 17.55 231 GLU A C 1
ATOM 1794 O O . GLU A 1 225 ? -16.912 2.163 71.731 1.00 16.55 231 GLU A O 1
ATOM 1800 N N . LEU A 1 226 ? -18.677 1.856 70.380 1.00 17.18 232 LEU A N 1
ATOM 1801 C CA . LEU A 1 226 ? -18.347 3.013 69.541 1.00 18.04 232 LEU A CA 1
ATOM 1802 C C . LEU A 1 226 ? -18.458 4.334 70.316 1.00 17.00 232 LEU A C 1
ATOM 1803 O O . LEU A 1 226 ? -17.586 5.204 70.178 1.00 16.72 232 LEU A O 1
ATOM 1808 N N . LEU A 1 227 ? -19.512 4.472 71.121 1.00 16.68 233 LEU A N 1
ATOM 1809 C CA . LEU A 1 227 ? -19.727 5.695 71.935 1.00 16.51 233 LEU A CA 1
ATOM 1810 C C . LEU A 1 227 ? -18.581 5.898 72.928 1.00 16.50 233 LEU A C 1
ATOM 1811 O O . LEU A 1 227 ? -18.091 7.023 73.099 1.00 16.71 233 LEU A O 1
ATOM 1816 N N . ASP A 1 228 ? -18.149 4.817 73.570 1.00 16.33 234 ASP A N 1
ATOM 1817 C CA . ASP A 1 228 ? -17.033 4.906 74.531 1.00 16.92 234 ASP A CA 1
ATOM 1818 C C . ASP A 1 228 ? -15.725 5.277 73.816 1.00 17.45 234 ASP A C 1
ATOM 1819 O O . ASP A 1 228 ? -14.997 6.179 74.254 1.00 17.46 234 ASP A O 1
ATOM 1824 N N . GLU A 1 229 ? -15.447 4.603 72.700 1.00 17.41 235 GLU A N 1
ATOM 1825 C CA . GLU A 1 229 ? -14.293 4.917 71.861 1.00 17.64 235 GLU A CA 1
ATOM 1826 C C . GLU A 1 229 ? -14.245 6.392 71.438 1.00 16.80 235 GLU A C 1
ATOM 1827 O O . GLU A 1 229 ? -13.221 7.070 71.603 1.00 15.69 235 GLU A O 1
ATOM 1833 N N . LEU A 1 230 ? -15.351 6.885 70.879 1.00 15.77 236 LEU A N 1
ATOM 1834 C CA . LEU A 1 230 ? -15.390 8.237 70.331 1.00 15.65 236 LEU A CA 1
ATOM 1835 C C . LEU A 1 230 ? -15.423 9.304 71.435 1.00 15.55 236 LEU A C 1
ATOM 1836 O O . LEU A 1 230 ? -14.819 10.353 71.297 1.00 15.20 236 LEU A O 1
ATOM 1841 N N . THR A 1 231 ? -16.104 9.012 72.538 1.00 15.89 237 THR A N 1
ATOM 1842 C CA . THR A 1 231 ? -16.052 9.871 73.726 1.00 16.22 237 THR A CA 1
ATOM 1843 C C . THR A 1 231 ? -14.598 10.014 74.233 1.00 15.69 237 THR A C 1
ATOM 1844 O O . THR A 1 231 ? -14.129 11.123 74.495 1.00 15.14 237 THR A O 1
ATOM 1848 N N . HIS A 1 232 ? -13.870 8.901 74.315 1.00 15.59 238 HIS A N 1
ATOM 1849 C CA . HIS A 1 232 ? -12.467 8.922 74.778 1.00 15.99 238 HIS A CA 1
ATOM 1850 C C . HIS A 1 232 ? -11.599 9.741 73.826 1.00 15.39 238 HIS A C 1
ATOM 1851 O O . HIS A 1 232 ? -10.782 10.545 74.256 1.00 15.67 238 HIS A O 1
ATOM 1858 N N . GLU A 1 233 ? -11.788 9.539 72.530 1.00 15.38 239 GLU A N 1
ATOM 1859 C CA . GLU A 1 233 ? -11.049 10.289 71.530 1.00 15.84 239 GLU A CA 1
ATOM 1860 C C . GLU A 1 233 ? -11.330 11.789 71.635 1.00 14.98 239 GLU A C 1
ATOM 1861 O O . GLU A 1 233 ? -10.418 12.608 71.511 1.00 15.73 239 GLU A O 1
ATOM 1867 N N . PHE A 1 234 ? -12.601 12.138 71.824 1.00 14.75 240 PHE A N 1
ATOM 1868 C CA . PHE A 1 234 ? -13.035 13.534 71.934 1.00 14.82 240 PHE A CA 1
ATOM 1869 C C . PHE A 1 234 ? -12.306 14.159 73.127 1.00 14.75 240 PHE A C 1
ATOM 1870 O O . PHE A 1 234 ? -11.720 15.240 73.029 1.00 14.10 240 PHE A O 1
ATOM 1878 N N . LEU A 1 235 ? -12.354 13.469 74.256 1.00 14.53 241 LEU A N 1
ATOM 1879 C CA . LEU A 1 235 ? -11.673 13.939 75.474 1.00 14.89 241 LEU A CA 1
ATOM 1880 C C . LEU A 1 235 ? -10.157 14.120 75.289 1.00 15.19 241 LEU A C 1
ATOM 1881 O O . LEU A 1 235 ? -9.566 15.087 75.790 1.00 15.88 241 LEU A O 1
ATOM 1886 N N . GLN A 1 236 ? -9.514 13.191 74.586 1.00 15.42 242 GLN A N 1
ATOM 1887 C CA . GLN A 1 236 ? -8.097 13.313 74.270 1.00 16.15 242 GLN A CA 1
ATOM 1888 C C . GLN A 1 236 ? -7.787 14.576 73.462 1.00 15.76 242 GLN A C 1
ATOM 1889 O O . GLN A 1 236 ? -6.820 15.297 73.752 1.00 15.11 242 GLN A O 1
ATOM 1895 N N . ILE A 1 237 ? -8.621 14.829 72.461 1.00 15.24 243 ILE A N 1
ATOM 1896 C CA . ILE A 1 237 ? -8.498 16.030 71.627 1.00 15.11 243 ILE A CA 1
ATOM 1897 C C . ILE A 1 237 ? -8.633 17.299 72.491 1.00 14.95 243 ILE A C 1
ATOM 1898 O O . ILE A 1 237 ? -7.828 18.216 72.365 1.00 14.78 243 ILE A O 1
ATOM 1903 N N . LEU A 1 238 ? -9.605 17.307 73.400 1.00 15.21 244 LEU A N 1
ATOM 1904 C CA . LEU A 1 238 ? -9.848 18.435 74.313 1.00 16.29 244 LEU A CA 1
ATOM 1905 C C . LEU A 1 238 ? -8.637 18.716 75.201 1.00 16.61 244 LEU A C 1
ATOM 1906 O O . LEU A 1 238 ? -8.249 19.866 75.408 1.00 15.83 244 LEU A O 1
ATOM 1911 N N . GLU A 1 239 ? -8.055 17.647 75.728 1.00 17.13 245 GLU A N 1
ATOM 1912 C CA . GLU A 1 239 ? -6.855 17.732 76.566 1.00 18.32 245 GLU A CA 1
ATOM 1913 C C . GLU A 1 239 ? -5.673 18.360 75.840 1.00 18.63 245 GLU A C 1
ATOM 1914 O O . GLU A 1 239 ? -4.850 19.061 76.457 1.00 19.06 245 GLU A O 1
ATOM 1920 N N . LYS A 1 240 ? -5.556 18.077 74.543 1.00 18.95 246 LYS A N 1
ATOM 1921 C CA . LYS A 1 240 ? -4.453 18.604 73.743 1.00 20.03 246 LYS A CA 1
ATOM 1922 C C . LYS A 1 240 ? -4.752 20.000 73.172 1.00 20.15 246 LYS A C 1
ATOM 1923 O O . LYS A 1 240 ? -3.898 20.587 72.498 1.00 20.23 246 LYS A O 1
ATOM 1926 N N . THR A 1 241 ? -5.948 20.527 73.456 1.00 20.19 247 THR A N 1
ATOM 1927 C CA . THR A 1 241 ? -6.309 21.918 73.167 1.00 21.11 247 THR A CA 1
ATOM 1928 C C . THR A 1 241 ? -6.432 22.683 74.498 1.00 21.42 247 THR A C 1
ATOM 1929 O O . THR A 1 241 ? -7.515 23.061 74.889 1.00 22.01 247 THR A O 1
ATOM 1933 N N . PRO A 1 242 ? -5.322 22.895 75.214 1.00 22.81 248 PRO A N 1
ATOM 1934 C CA . PRO A 1 242 ? -5.451 23.335 76.621 1.00 22.94 248 PRO A CA 1
ATOM 1935 C C . PRO A 1 242 ? -6.260 24.608 76.941 1.00 22.81 248 PRO A C 1
ATOM 1936 O O . PRO A 1 242 ? -6.944 24.614 77.962 1.00 23.76 248 PRO A O 1
ATOM 1940 N N . ASN A 1 243 ? -6.211 25.667 76.131 1.00 22.29 249 ASN A N 1
ATOM 1941 C CA . ASN A 1 243 ? -7.023 26.857 76.484 1.00 22.44 249 ASN A CA 1
ATOM 1942 C C . ASN A 1 243 ? -8.538 26.596 76.292 1.00 22.32 249 ASN A C 1
ATOM 1943 O O . ASN A 1 243 ? -9.335 26.964 77.146 1.00 21.70 249 ASN A O 1
ATOM 1948 N N . ARG A 1 244 ? -8.928 25.921 75.212 1.00 22.76 250 ARG A N 1
ATOM 1949 C CA . ARG A 1 244 ? -10.329 25.490 75.070 1.00 22.81 250 ARG 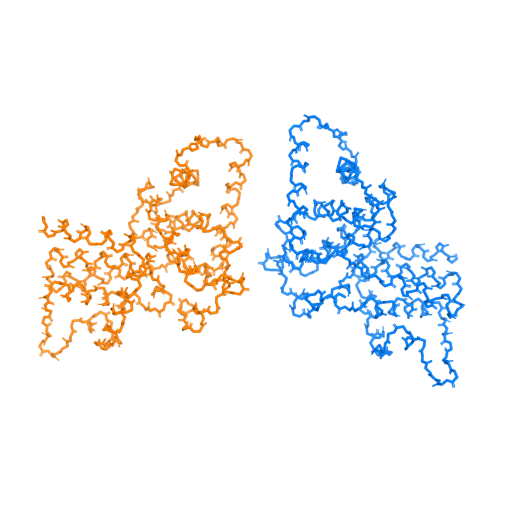A CA 1
ATOM 1950 C C . ARG A 1 244 ? -10.804 24.561 76.209 1.00 22.34 250 ARG A C 1
ATOM 1951 O O . ARG A 1 244 ? -11.978 24.605 76.608 1.00 23.11 250 ARG A O 1
ATOM 1956 N N . LEU A 1 245 ? -9.920 23.702 76.705 1.00 21.63 251 LEU A N 1
ATOM 1957 C CA . LEU A 1 245 ? -10.235 22.857 77.875 1.00 21.14 251 LEU A CA 1
ATOM 1958 C C . LEU A 1 245 ? -10.514 23.663 79.135 1.00 20.62 251 LEU A C 1
ATOM 1959 O O . LEU A 1 245 ? -11.423 23.333 79.906 1.00 20.60 251 LEU A O 1
ATOM 1964 N N . LYS A 1 246 ? -9.705 24.694 79.369 1.00 19.46 252 LYS A N 1
ATOM 1965 C CA . LYS A 1 246 ? -9.916 25.599 80.502 1.00 18.67 252 LYS A CA 1
ATOM 1966 C C . LYS A 1 246 ? -11.268 26.325 80.386 1.00 17.57 252 LYS A C 1
ATOM 1967 O O . LYS A 1 246 ? -11.939 26.570 81.391 1.00 16.54 252 LYS A O 1
ATOM 1971 N N . LYS A 1 247 ? -11.612 26.691 79.154 1.00 17.31 253 LYS A N 1
ATOM 1972 C CA . LYS A 1 247 ? -12.868 27.375 78.836 1.00 17.30 253 LYS A CA 1
ATOM 1973 C C . LYS A 1 247 ? -14.081 26.489 79.155 1.00 16.29 253 LYS A C 1
ATOM 1974 O O . LYS A 1 247 ? -15.072 26.947 79.723 1.00 15.13 253 LYS A O 1
ATOM 1980 N N . ILE A 1 248 ? -13.978 25.216 78.793 1.00 15.50 254 ILE A N 1
ATOM 1981 C CA . ILE A 1 248 ? -15.035 24.239 79.057 1.00 15.76 254 ILE A CA 1
ATOM 1982 C C . ILE A 1 248 ? -15.189 24.013 80.569 1.00 15.43 254 ILE A C 1
ATOM 1983 O O . ILE A 1 248 ? -16.301 23.937 81.088 1.00 15.06 254 ILE A O 1
ATOM 1988 N N . ARG A 1 249 ? -14.075 23.932 81.290 1.00 16.05 255 ARG A N 1
ATOM 1989 C CA . ARG A 1 249 ? -14.161 23.775 82.721 1.00 16.56 255 ARG A CA 1
ATOM 1990 C C . ARG A 1 249 ? -14.767 24.998 83.402 1.00 16.14 255 ARG A C 1
ATOM 1991 O O . ARG A 1 249 ? -15.587 24.853 84.300 1.00 15.48 255 ARG A O 1
ATOM 1999 N N . ASN A 1 250 ? -14.413 26.189 82.921 1.00 16.03 256 ASN A N 1
ATOM 2000 C CA . ASN A 1 250 ? -14.970 27.444 83.440 1.00 15.98 256 ASN A CA 1
ATOM 2001 C C . ASN A 1 250 ? -16.479 27.509 83.138 1.00 16.24 256 ASN A C 1
ATOM 2002 O O . ASN A 1 250 ? -17.274 27.962 83.961 1.00 16.29 256 ASN A O 1
ATOM 2007 N N . TRP A 1 251 ? -16.854 27.049 81.944 1.00 15.89 257 TRP A N 1
ATOM 2008 C CA . TRP A 1 251 ? -18.264 26.964 81.540 1.00 16.49 257 TRP A CA 1
ATOM 2009 C C . TRP A 1 251 ? -19.089 26.051 82.475 1.00 17.01 257 TRP A C 1
ATOM 2010 O O . TRP A 1 251 ? -20.163 26.449 82.908 1.00 16.88 257 TRP A O 1
ATOM 2021 N N . ARG A 1 252 ? -18.599 24.848 82.790 1.00 19.29 258 ARG A N 1
ATOM 2022 C CA . ARG A 1 252 ? -19.358 23.923 83.681 1.00 20.17 258 ARG A CA 1
ATOM 2023 C C . ARG A 1 252 ? -19.379 24.443 85.109 1.00 21.01 258 ARG A C 1
ATOM 2024 O O . ARG A 1 252 ? -20.389 24.326 85.804 1.00 21.43 258 ARG A O 1
ATOM 2032 N N . ALA A 1 253 ? -18.252 24.984 85.551 1.00 21.76 259 ALA A N 1
ATOM 2033 C CA . ALA A 1 253 ? -18.170 25.624 86.854 1.00 22.52 259 ALA A CA 1
ATOM 2034 C C . ALA A 1 253 ? -19.266 26.690 86.983 1.00 23.27 259 ALA A C 1
ATOM 2035 O O . ALA A 1 253 ? -19.961 26.760 88.003 1.00 23.23 259 ALA A O 1
ATOM 2037 N N . ASN A 1 254 ? -19.425 27.492 85.932 1.00 24.10 260 ASN A N 1
ATOM 2038 C CA . ASN A 1 254 ? -20.457 28.531 85.875 1.00 25.03 260 ASN A CA 1
ATOM 2039 C C . ASN A 1 254 ? -21.863 27.920 85.876 1.00 25.47 260 ASN A C 1
ATOM 2040 O O . ASN A 1 254 ? -22.751 28.398 86.591 1.00 25.65 260 ASN A O 1
ATOM 2045 N N . GLN A 1 255 ? -22.052 26.854 85.100 1.00 25.68 261 GLN A N 1
ATOM 2046 C CA A GLN A 1 255 ? -23.328 26.147 85.051 0.70 25.92 261 GLN A CA 1
ATOM 2047 C CA B GLN A 1 255 ? -23.347 26.162 85.054 0.30 25.93 261 GLN A CA 1
ATOM 2048 C C . GLN A 1 255 ? -23.681 25.582 86.432 1.00 26.34 261 GLN A C 1
ATOM 2049 O O . GLN A 1 255 ? -24.794 25.765 86.934 1.00 26.35 261 GLN A O 1
ATOM 2060 N N . ALA A 1 256 ? -22.712 24.897 87.041 1.00 26.92 262 ALA A N 1
ATOM 2061 C CA . ALA A 1 256 ? -22.861 24.309 88.373 1.00 27.27 262 ALA A CA 1
ATOM 2062 C C . ALA A 1 256 ? -23.209 25.356 89.430 1.00 27.37 262 ALA A C 1
ATOM 2063 O O . ALA A 1 256 ? -22.617 26.437 89.474 1.00 27.94 262 ALA A O 1
ATOM 2065 N N . SER B 1 3 ? 15.656 5.870 37.988 1.00 27.31 9 SER B N 1
ATOM 2066 C CA . SER B 1 3 ? 15.465 4.424 38.356 1.00 27.29 9 SER B CA 1
ATOM 2067 C C . SER B 1 3 ? 14.042 4.234 38.893 1.00 26.57 9 SER B C 1
ATOM 2068 O O . SER B 1 3 ? 13.249 3.442 38.362 1.00 26.07 9 SER B O 1
ATOM 2071 N N . ARG B 1 4 ? 13.710 5.008 39.922 1.00 25.62 10 ARG B N 1
ATOM 2072 C CA . ARG B 1 4 ? 12.316 5.329 40.190 1.00 24.91 10 ARG B CA 1
ATOM 2073 C C . ARG B 1 4 ? 11.767 6.220 39.066 1.00 22.89 10 ARG B C 1
ATOM 2074 O O . ARG B 1 4 ? 10.572 6.527 39.043 1.00 22.65 10 ARG B O 1
ATOM 2082 N N . TRP B 1 5 ? 12.636 6.634 38.137 1.00 20.68 11 TRP B N 1
ATOM 2083 C CA . TRP B 1 5 ? 12.254 7.547 37.057 1.00 19.04 11 TRP B CA 1
ATOM 2084 C C . TRP B 1 5 ? 12.008 6.856 35.712 1.00 18.64 11 TRP B C 1
ATOM 2085 O O . TRP B 1 5 ? 11.893 7.520 34.676 1.00 18.87 11 TRP B O 1
ATOM 2096 N N . PHE B 1 6 ? 11.938 5.529 35.726 1.00 18.62 12 PHE B N 1
ATOM 2097 C CA . PHE B 1 6 ? 11.442 4.776 34.579 1.00 19.03 12 PHE B CA 1
ATOM 2098 C C . PHE B 1 6 ? 10.161 4.072 34.995 1.00 18.68 12 PHE B C 1
ATOM 2099 O O . PHE B 1 6 ? 10.120 3.386 36.019 1.00 18.50 12 PHE B O 1
ATOM 2107 N N . PHE B 1 7 ? 9.118 4.268 34.194 1.00 17.75 13 PHE B N 1
ATOM 2108 C CA . PHE B 1 7 ? 7.765 3.888 34.556 1.00 17.34 13 PHE B CA 1
ATOM 2109 C C . PHE B 1 7 ? 7.220 2.825 33.599 1.00 17.39 13 PHE B C 1
ATOM 2110 O O . PHE B 1 7 ? 7.651 2.739 32.446 1.00 17.05 13 PHE B O 1
ATOM 2118 N N . THR B 1 8 ? 6.283 2.016 34.095 1.00 17.80 14 THR B N 1
ATOM 2119 C CA . THR B 1 8 ? 5.619 0.994 33.293 1.00 17.72 14 THR B CA 1
ATOM 2120 C C . THR B 1 8 ? 4.503 1.609 32.462 1.00 18.08 14 THR B C 1
ATOM 2121 O O . THR B 1 8 ? 4.105 2.758 32.694 1.00 17.53 14 THR B O 1
ATOM 2125 N N . ARG B 1 9 ? 3.980 0.828 31.518 1.00 18.70 15 ARG B N 1
ATOM 2126 C CA . ARG B 1 9 ? 2.798 1.224 30.746 1.00 18.97 15 ARG B CA 1
ATOM 2127 C C . ARG B 1 9 ? 1.634 1.574 31.681 1.00 19.00 15 ARG B C 1
ATOM 2128 O O . ARG B 1 9 ? 0.964 2.586 31.492 1.00 19.36 15 ARG B O 1
ATOM 2130 N N . GLU B 1 10 ? 1.415 0.746 32.699 1.00 19.25 16 GLU B N 1
ATOM 2131 C CA . GLU B 1 10 ? 0.362 0.989 33.685 1.00 19.13 16 GLU B CA 1
ATOM 2132 C C . GLU B 1 10 ? 0.526 2.337 34.418 1.00 18.93 16 GLU B C 1
ATOM 2133 O O . GLU B 1 10 ? -0.450 3.064 34.615 1.00 18.51 16 GLU B O 1
ATOM 2136 N N . GLN B 1 11 ? 1.749 2.653 34.834 1.00 19.02 17 GLN B N 1
ATOM 2137 C CA . GLN B 1 11 ? 2.029 3.928 35.518 1.00 19.47 17 GLN B CA 1
ATOM 2138 C C . GLN B 1 11 ? 1.854 5.132 34.593 1.00 19.02 17 GLN B C 1
ATOM 2139 O O . GLN B 1 11 ? 1.427 6.208 35.029 1.00 18.99 17 GLN B O 1
ATOM 2145 N N . LEU B 1 12 ? 2.169 4.946 33.313 1.00 18.97 18 LEU B N 1
ATOM 2146 C CA . LEU B 1 12 ? 2.044 6.028 32.336 1.00 19.01 18 LEU B CA 1
ATOM 2147 C C . LEU B 1 12 ? 0.587 6.300 31.964 1.00 18.68 18 LEU B C 1
ATOM 2148 O O . LEU B 1 12 ? 0.252 7.407 31.572 1.00 18.11 18 LEU B O 1
ATOM 2153 N N . GLU B 1 13 ? -0.275 5.293 32.112 1.00 18.63 19 GLU B N 1
ATOM 2154 C CA . GLU B 1 13 ? -1.713 5.477 31.912 1.00 19.20 19 GLU B CA 1
ATOM 2155 C C . GLU B 1 13 ? -2.353 6.073 33.169 1.00 18.71 19 GLU B C 1
ATOM 2156 O O . GLU B 1 13 ? -3.051 7.083 33.099 1.00 18.18 19 GLU B O 1
ATOM 2162 N N . ASN B 1 14 ? -2.111 5.430 34.311 1.00 18.38 20 ASN B N 1
ATOM 2163 C CA . ASN B 1 14 ? -2.696 5.850 35.588 1.00 17.95 20 ASN B CA 1
ATOM 2164 C C . ASN B 1 14 ? -1.910 6.990 36.249 1.00 17.04 20 ASN B C 1
ATOM 2165 O O . ASN B 1 14 ? -1.322 6.828 37.320 1.00 16.77 20 ASN B O 1
ATOM 2170 N N . THR B 1 15 ? -1.921 8.153 35.610 1.00 16.10 21 THR B N 1
ATOM 2171 C CA . THR B 1 15 ? -1.146 9.301 36.085 1.00 15.37 21 THR B CA 1
ATOM 2172 C C . THR B 1 15 ? -1.970 10.162 37.043 1.00 14.81 21 THR B C 1
ATOM 2173 O O . THR B 1 15 ? -3.193 10.031 37.096 1.00 14.42 21 THR B O 1
ATOM 2177 N N . PRO B 1 16 ? -1.304 11.068 37.786 1.00 14.89 22 PRO B N 1
ATOM 2178 C CA . PRO B 1 16 ? -2.045 12.024 38.609 1.00 14.93 22 PRO B CA 1
ATOM 2179 C C . PRO B 1 16 ? -3.078 12.820 37.799 1.00 14.45 22 PRO B C 1
ATOM 2180 O O . PRO B 1 16 ? -4.183 13.048 38.291 1.00 14.70 22 PRO B O 1
ATOM 2184 N N . SER B 1 17 ? -2.720 13.225 36.576 1.00 14.36 23 SER B N 1
ATOM 2185 C CA . SER B 1 17 ? -3.652 13.922 35.688 1.00 14.23 23 SER B CA 1
ATOM 2186 C C . SER B 1 17 ? -4.842 13.029 35.296 1.00 14.41 23 SER B C 1
ATOM 2187 O O . SER B 1 17 ? -5.983 13.487 35.299 1.00 14.34 23 SER B O 1
ATOM 2190 N N . ARG B 1 18 ? -4.589 11.760 34.978 1.00 14.80 24 ARG B N 1
ATOM 2191 C CA . ARG B 1 18 ? -5.703 10.839 34.664 1.00 15.51 24 ARG B CA 1
ATOM 2192 C C . ARG B 1 18 ? -6.706 10.800 35.818 1.00 15.59 24 ARG B C 1
ATOM 2193 O O . ARG B 1 18 ? -7.923 10.846 35.607 1.00 15.71 24 ARG B O 1
ATOM 2201 N N . ARG B 1 19 ? -6.188 10.742 37.041 1.00 16.33 25 ARG B N 1
ATOM 2202 C CA . ARG B 1 19 ? -7.030 10.672 38.237 1.00 17.22 25 ARG B CA 1
ATOM 2203 C C . ARG B 1 19 ? -7.795 11.969 38.535 1.00 17.25 25 ARG B C 1
ATOM 2204 O O . ARG B 1 19 ? -8.706 11.969 39.361 1.00 17.27 25 ARG B O 1
ATOM 2212 N N . CYS B 1 20 ? -7.431 13.058 37.859 1.00 17.38 26 CYS B N 1
ATOM 2213 C CA . CYS B 1 20 ? -8.194 14.312 37.887 1.00 17.40 26 CYS B CA 1
ATOM 2214 C C . CYS B 1 20 ? -9.063 14.498 36.637 1.00 17.80 26 CYS B C 1
ATOM 2215 O O . CYS B 1 20 ? -9.592 15.584 36.400 1.00 18.01 26 CYS B O 1
ATOM 2218 N N . GLY B 1 21 ? -9.200 13.444 35.835 1.00 17.85 27 GLY B N 1
ATOM 2219 C CA . GLY B 1 21 ? -10.124 13.447 34.704 1.00 17.98 27 GLY B CA 1
ATOM 2220 C C . GLY B 1 21 ? -9.559 13.863 33.355 1.00 17.85 27 GLY B C 1
ATOM 2221 O O . GLY B 1 21 ? -10.311 13.948 32.379 1.00 17.76 27 GLY B O 1
ATOM 2222 N N . VAL B 1 22 ? -8.249 14.105 33.284 1.00 17.90 28 VAL B N 1
ATOM 2223 C CA . VAL B 1 22 ? -7.591 14.488 32.033 1.00 17.95 28 VAL B CA 1
ATOM 2224 C C . VAL B 1 22 ? -7.407 13.244 31.168 1.00 18.02 28 VAL B C 1
ATOM 2225 O O . VAL B 1 22 ? -6.780 12.279 31.598 1.00 17.85 28 VAL B O 1
ATOM 2229 N N . GLU B 1 23 ? -7.944 13.274 29.951 1.00 18.11 29 GLU B N 1
ATOM 2230 C CA . GLU B 1 23 ? -7.820 12.146 29.026 1.00 18.80 29 GLU B CA 1
ATOM 2231 C C . GLU B 1 23 ? -6.346 11.932 28.670 1.00 18.42 29 GLU B C 1
ATOM 2232 O O . GLU B 1 23 ? -5.530 12.850 28.799 1.00 18.01 29 GLU B O 1
ATOM 2238 N N . ALA B 1 24 ? -6.006 10.720 28.236 1.00 18.39 30 ALA B N 1
ATOM 2239 C CA . ALA B 1 24 ? -4.611 10.383 27.930 1.00 18.58 30 ALA B CA 1
ATOM 2240 C C . ALA B 1 24 ? -4.046 11.229 26.790 1.00 18.47 30 ALA B C 1
ATOM 2241 O O . ALA B 1 24 ? -2.934 11.743 26.893 1.00 18.65 30 ALA B O 1
ATOM 2243 N N . ASP B 1 25 ? -4.807 11.376 25.709 1.00 18.27 31 ASP B N 1
ATOM 2244 C CA . ASP B 1 25 ? -4.346 12.180 24.571 1.00 18.21 31 ASP B CA 1
ATOM 2245 C C . ASP B 1 25 ? -4.228 13.661 24.936 1.00 17.38 31 ASP B C 1
ATOM 2246 O O . ASP B 1 25 ? -3.354 14.368 24.419 1.00 16.79 31 ASP B O 1
ATOM 2251 N N . LYS B 1 26 ? -5.090 14.121 25.836 1.00 16.63 32 LYS B N 1
ATOM 2252 C CA . LYS B 1 26 ? -5.023 15.503 26.317 1.00 16.33 32 LYS B CA 1
ATOM 2253 C C . LYS B 1 26 ? -3.784 15.725 27.178 1.00 15.81 32 LYS B C 1
ATOM 2254 O O . LYS B 1 26 ? -3.146 16.774 27.073 1.00 14.34 32 LYS B O 1
ATOM 2260 N N . GLU B 1 27 ? -3.456 14.759 28.041 1.00 15.39 33 GLU B N 1
ATOM 2261 C CA . GLU B 1 27 ? -2.231 14.859 28.857 1.00 15.22 33 GLU B CA 1
ATOM 2262 C C . GLU B 1 27 ? -0.979 14.906 27.965 1.00 15.62 33 GLU B C 1
ATOM 2263 O O . GLU B 1 27 ? -0.053 15.680 28.217 1.00 14.79 33 GLU B O 1
ATOM 2269 N N . LEU B 1 28 ? -0.964 14.084 26.919 1.00 16.29 34 LEU B N 1
ATOM 2270 C CA . LEU B 1 28 ? 0.156 14.101 25.988 1.00 16.55 34 LEU B CA 1
ATOM 2271 C C . LEU B 1 28 ? 0.282 15.463 25.317 1.00 16.02 34 LEU B C 1
ATOM 2272 O O . LEU B 1 28 ? 1.383 16.001 25.222 1.00 16.38 34 LEU B O 1
ATOM 2277 N N . SER B 1 29 ? -0.844 16.019 24.859 1.00 15.68 35 SER B N 1
ATOM 2278 C CA . SER B 1 29 ? -0.858 17.357 24.264 1.00 15.53 35 SER B CA 1
ATOM 2279 C C . SER B 1 29 ? -0.292 18.407 25.234 1.00 14.87 35 SER B C 1
ATOM 2280 O O . SER B 1 29 ? 0.468 19.263 24.834 1.00 13.90 35 SER B O 1
ATOM 2283 N N . CYS B 1 30 ? -0.688 18.336 26.505 1.00 14.98 36 CYS B N 1
ATOM 2284 C CA . CYS B 1 30 ? -0.178 19.244 27.527 1.00 14.73 36 CYS B CA 1
ATOM 2285 C C . CYS B 1 30 ? 1.354 19.173 27.646 1.00 14.51 36 CYS B C 1
ATOM 2286 O O . CYS B 1 30 ? 2.046 20.198 27.636 1.00 14.20 36 CYS B O 1
ATOM 2289 N N . ARG B 1 31 ? 1.876 17.955 27.729 1.00 14.16 37 ARG B N 1
ATOM 2290 C CA . ARG B 1 31 ? 3.315 17.721 27.762 1.00 14.17 37 ARG B CA 1
ATOM 2291 C C . ARG B 1 31 ? 4.008 18.309 26.534 1.00 14.40 37 ARG B C 1
ATOM 2292 O O . ARG B 1 31 ? 5.042 18.948 26.663 1.00 14.16 37 ARG B O 1
ATOM 2300 N N . GLN B 1 32 ? 3.430 18.085 25.351 1.00 14.39 38 GLN B N 1
ATOM 2301 C CA . GLN B 1 32 ? 3.995 18.611 24.103 1.00 14.47 38 GLN B CA 1
ATOM 2302 C C . GLN B 1 32 ? 4.003 20.141 24.072 1.00 14.70 38 GLN B C 1
ATOM 2303 O O . GLN B 1 32 ? 4.962 20.770 23.613 1.00 13.54 38 GLN B O 1
ATOM 2309 N N . GLN B 1 33 ? 2.912 20.728 24.541 1.00 14.93 39 GLN B N 1
ATOM 2310 C CA . GLN B 1 33 ? 2.781 22.184 24.595 1.00 16.07 39 GLN B CA 1
ATOM 2311 C C . GLN B 1 33 ? 3.812 22.797 25.524 1.00 15.86 39 GLN B C 1
ATOM 2312 O O . GLN B 1 33 ? 4.392 23.821 25.194 1.00 16.41 39 GLN B O 1
ATOM 2318 N N . ALA B 1 34 ? 4.027 22.148 26.671 1.00 15.76 40 ALA B N 1
ATOM 2319 C CA . ALA B 1 34 ? 5.011 22.564 27.673 1.00 16.07 40 ALA B CA 1
ATOM 2320 C C . ALA B 1 34 ? 6.413 22.477 27.105 1.00 15.98 40 ALA B C 1
ATOM 2321 O O . ALA B 1 34 ? 7.199 23.412 27.227 1.00 15.64 40 ALA B O 1
ATOM 2323 N N . ALA B 1 35 ? 6.719 21.355 26.454 1.00 16.17 41 ALA B N 1
ATOM 2324 C CA . ALA B 1 35 ? 8.029 21.188 25.839 1.00 16.40 41 ALA B CA 1
ATOM 2325 C C . ALA B 1 35 ? 8.251 22.262 24.786 1.00 16.57 41 ALA B C 1
ATOM 2326 O O . ALA B 1 35 ? 9.338 22.847 24.717 1.00 16.19 41 ALA B O 1
ATOM 2328 N N . ASN B 1 36 ? 7.226 22.540 23.979 1.00 16.57 42 ASN B N 1
ATOM 2329 C CA . ASN B 1 36 ? 7.339 23.579 22.973 1.00 16.68 42 ASN B CA 1
ATOM 2330 C C . ASN B 1 36 ? 7.617 24.942 23.611 1.00 15.50 42 ASN B C 1
ATOM 2331 O O . ASN B 1 36 ? 8.432 25.719 23.093 1.00 14.73 42 ASN B O 1
ATOM 2336 N N . LEU B 1 37 ? 6.966 25.217 24.740 1.00 15.47 43 LEU B N 1
ATOM 2337 C CA . LEU B 1 37 ? 7.138 26.497 25.446 1.00 15.54 43 LEU B CA 1
ATOM 2338 C C . LEU B 1 37 ? 8.572 26.608 25.995 1.00 15.45 43 LEU B C 1
ATOM 2339 O O . LEU B 1 37 ? 9.232 27.632 25.818 1.00 15.93 43 LEU B O 1
ATOM 2344 N N . ILE B 1 38 ? 9.030 25.541 26.642 1.00 16.35 44 ILE B N 1
ATOM 2345 C CA . ILE B 1 38 ? 10.369 25.446 27.218 1.00 15.79 44 ILE B CA 1
ATOM 2346 C C . ILE B 1 38 ? 11.420 25.676 26.105 1.00 15.61 44 ILE B C 1
ATOM 2347 O O . ILE B 1 38 ? 12.365 26.404 26.285 1.00 14.57 44 ILE B O 1
ATOM 2352 N N . GLN B 1 39 ? 11.211 25.072 24.947 1.00 15.47 45 GLN B N 1
ATOM 2353 C CA . GLN B 1 39 ? 12.098 25.273 23.801 1.00 15.77 45 GLN B CA 1
ATOM 2354 C C . GLN B 1 39 ? 12.137 26.726 23.353 1.00 15.73 45 GLN B C 1
ATOM 2355 O O . GLN B 1 39 ? 13.225 27.304 23.168 1.00 16.66 45 GLN B O 1
ATOM 2361 N N . GLU B 1 40 ? 10.971 27.339 23.169 1.00 15.58 46 GLU B N 1
ATOM 2362 C CA . GLU B 1 40 ? 10.926 28.732 22.729 1.00 15.65 46 GLU B CA 1
ATOM 2363 C C . GLU B 1 40 ? 11.576 29.690 23.762 1.00 15.18 46 GLU B C 1
ATOM 2364 O O . GLU B 1 40 ? 12.374 30.585 23.392 1.00 14.57 46 GLU B O 1
ATOM 2370 N N . MET B 1 41 ? 11.226 29.493 25.037 1.00 14.11 47 MET B N 1
ATOM 2371 C CA . MET B 1 41 ? 11.788 30.271 26.150 1.00 14.29 47 MET B CA 1
ATOM 2372 C C . MET B 1 41 ? 13.302 30.139 26.231 1.00 13.87 47 MET B C 1
ATOM 2373 O O . MET B 1 41 ? 14.016 31.135 26.345 1.00 14.06 47 MET B O 1
ATOM 2378 N N . GLY B 1 42 ? 13.787 28.895 26.188 1.00 14.59 48 GLY B N 1
ATOM 2379 C CA . GLY B 1 42 ? 15.225 28.618 26.225 1.00 14.41 48 GLY B CA 1
ATOM 2380 C C . GLY B 1 42 ? 16.013 29.294 25.118 1.00 14.74 48 GLY B C 1
ATOM 2381 O O . GLY B 1 42 ? 17.070 29.871 25.370 1.00 14.33 48 GLY B O 1
ATOM 2382 N N . GLN B 1 43 ? 15.501 29.214 23.892 1.00 14.42 49 GLN B N 1
ATOM 2383 C CA . GLN B 1 43 ? 16.083 29.938 22.756 1.00 15.30 49 GLN B CA 1
ATOM 2384 C C . GLN B 1 43 ? 16.208 31.456 23.045 1.00 14.94 49 GLN B C 1
ATOM 2385 O O . GLN B 1 43 ? 17.260 32.064 22.848 1.00 14.67 49 GLN B O 1
ATOM 2391 N N . ARG B 1 44 ? 15.122 32.061 23.511 1.00 15.17 50 ARG B N 1
ATOM 2392 C CA . ARG B 1 44 ? 15.133 33.488 23.868 1.00 14.95 50 ARG B CA 1
ATOM 2393 C C . ARG B 1 44 ? 16.109 33.823 25.014 1.00 15.17 50 ARG B C 1
ATOM 2394 O O . ARG B 1 44 ? 16.684 34.913 25.039 1.00 15.29 50 ARG B O 1
ATOM 2402 N N . LEU B 1 45 ? 16.282 32.884 25.942 1.00 14.98 51 LEU B N 1
ATOM 2403 C CA . LEU B 1 45 ? 17.200 33.048 27.090 1.00 14.52 51 LEU B CA 1
ATOM 2404 C C . LEU B 1 45 ? 18.656 32.704 26.705 1.00 14.44 51 LEU B C 1
ATOM 2405 O O . LEU B 1 45 ? 19.584 32.901 27.489 1.00 13.66 51 LEU B O 1
ATOM 2410 N N . ASN B 1 46 ? 18.857 32.209 25.479 1.00 14.48 52 ASN B N 1
ATOM 2411 C CA . ASN B 1 46 ? 20.194 31.871 24.978 1.00 15.09 52 ASN B CA 1
ATOM 2412 C C . ASN B 1 46 ? 20.861 30.765 25.806 1.00 14.23 52 ASN B C 1
ATOM 2413 O O . ASN B 1 46 ? 22.064 30.790 26.055 1.00 14.98 52 ASN B O 1
ATOM 2418 N N . VAL B 1 47 ? 20.072 29.796 26.268 1.00 14.13 53 VAL B N 1
ATOM 2419 C CA . VAL B 1 47 ? 20.637 28.653 26.983 1.00 14.10 53 VAL B CA 1
ATOM 2420 C C . VAL B 1 47 ? 20.898 27.537 25.981 1.00 13.99 53 VAL B C 1
ATOM 2421 O O . VAL B 1 47 ? 20.319 27.525 24.901 1.00 13.47 53 VAL B O 1
ATOM 2425 N N . SER B 1 48 ? 21.768 26.604 26.351 1.00 13.81 54 SER B N 1
ATOM 2426 C CA . SER B 1 48 ? 22.139 25.503 25.453 1.00 13.51 54 SER B CA 1
ATOM 2427 C C . SER B 1 48 ? 20.956 24.559 25.179 1.00 14.01 54 SER B C 1
ATOM 2428 O O . SER B 1 48 ? 20.022 24.458 25.974 1.00 14.01 54 SER B O 1
ATOM 2431 N N . GLN B 1 49 ? 21.002 23.849 24.063 1.00 14.06 55 GLN B N 1
ATOM 2432 C CA . GLN B 1 49 ? 19.978 22.818 23.847 1.00 14.87 55 GLN B CA 1
ATOM 2433 C C . GLN B 1 49 ? 19.969 21.780 24.973 1.00 15.03 55 GLN B C 1
ATOM 2434 O O . GLN B 1 49 ? 18.901 21.277 25.322 1.00 14.14 55 GLN B O 1
ATOM 2440 N N . LEU B 1 50 ? 21.146 21.437 25.512 1.00 14.98 56 LEU B N 1
ATOM 2441 C CA . LEU B 1 50 ? 21.258 20.570 26.695 1.00 16.64 56 LEU B CA 1
ATOM 2442 C C . LEU B 1 50 ? 20.375 21.053 27.840 1.00 16.23 56 LEU B C 1
ATOM 2443 O O . LEU B 1 50 ? 19.626 20.265 28.411 1.00 15.36 56 LEU B O 1
ATOM 2448 N N . THR B 1 51 ? 20.489 22.343 28.187 1.00 15.87 57 THR B N 1
ATOM 2449 C CA . THR B 1 51 ? 19.704 22.941 29.263 1.00 16.18 57 THR B CA 1
ATOM 2450 C C . THR B 1 51 ? 18.192 22.826 29.004 1.00 15.46 57 THR B C 1
ATOM 2451 O O . THR B 1 51 ? 17.412 22.476 29.886 1.00 14.87 57 THR B O 1
ATOM 2455 N N . ILE B 1 52 ? 17.799 23.110 27.772 1.00 15.34 58 ILE B N 1
ATOM 2456 C CA . ILE B 1 52 ? 16.424 22.959 27.347 1.00 14.38 58 ILE B CA 1
ATOM 2457 C C . ILE B 1 52 ? 15.949 21.509 27.496 1.00 14.48 58 ILE B C 1
ATOM 2458 O O . ILE B 1 52 ? 14.852 21.262 28.074 1.00 14.80 58 ILE B O 1
ATOM 2463 N N . ASN B 1 53 ? 16.776 20.570 27.048 1.00 14.24 59 ASN B N 1
ATOM 2464 C CA . ASN B 1 53 ? 16.433 19.134 27.180 1.00 14.79 59 ASN B CA 1
ATOM 2465 C C . ASN B 1 53 ? 16.209 18.778 28.657 1.00 14.58 59 ASN B C 1
ATOM 2466 O O . ASN B 1 53 ? 15.241 18.081 29.017 1.00 13.50 59 ASN B O 1
ATOM 2471 N N . THR B 1 54 ? 17.133 19.221 29.506 1.00 14.95 60 THR B N 1
ATOM 2472 C CA . THR B 1 54 ? 17.047 18.958 30.943 1.00 15.41 60 THR B CA 1
ATOM 2473 C C . THR B 1 54 ? 15.719 19.460 31.523 1.00 15.91 60 THR B C 1
ATOM 2474 O O . THR B 1 54 ? 14.994 18.708 32.214 1.00 14.98 60 THR B O 1
ATOM 2478 N N . ALA B 1 55 ? 15.386 20.709 31.198 1.00 15.40 61 ALA B N 1
ATOM 2479 C CA . ALA B 1 55 ? 14.126 21.319 31.610 1.00 16.34 61 ALA B CA 1
ATOM 2480 C C . ALA B 1 55 ? 12.914 20.519 31.151 1.00 15.44 61 ALA B C 1
ATOM 2481 O O . ALA B 1 55 ? 11.980 20.299 31.930 1.00 15.49 61 ALA B O 1
ATOM 2483 N N . ILE B 1 56 ? 12.937 20.038 29.909 1.00 15.33 62 ILE B N 1
ATOM 2484 C CA . ILE B 1 56 ? 11.841 19.226 29.411 1.00 14.70 62 ILE B CA 1
ATOM 2485 C C . ILE B 1 56 ? 11.693 17.944 30.245 1.00 14.26 62 ILE B C 1
ATOM 2486 O O . ILE B 1 56 ? 10.577 17.547 30.561 1.00 13.21 62 ILE B O 1
ATOM 2491 N N . VAL B 1 57 ? 12.804 17.292 30.576 1.00 14.65 63 VAL B N 1
ATOM 2492 C CA . VAL B 1 57 ? 12.748 16.075 31.392 1.00 14.19 63 VAL B CA 1
ATOM 2493 C C . VAL B 1 57 ? 12.248 16.374 32.814 1.00 14.86 63 VAL B C 1
ATOM 2494 O O . VAL B 1 57 ? 11.463 15.601 33.361 1.00 14.14 63 VAL B O 1
ATOM 2498 N N . TYR B 1 58 ? 12.701 17.475 33.422 1.00 14.54 64 TYR B N 1
ATOM 2499 C CA . TYR B 1 58 ? 12.118 17.916 34.706 1.00 14.87 64 TYR B CA 1
ATOM 2500 C C . TYR B 1 58 ? 10.582 18.032 34.603 1.00 14.58 64 TYR B C 1
ATOM 2501 O O . TYR B 1 58 ? 9.847 17.556 35.477 1.00 14.20 64 TYR B O 1
ATOM 2510 N N . MET B 1 59 ? 10.113 18.625 33.508 1.00 14.64 65 MET B N 1
ATOM 2511 C CA . MET B 1 59 ? 8.673 18.818 33.304 1.00 14.69 65 MET B CA 1
ATOM 2512 C C . MET B 1 59 ? 7.973 17.461 33.266 1.00 13.72 65 MET B C 1
ATOM 2513 O O . MET B 1 59 ? 7.000 17.230 33.999 1.00 13.74 65 MET B O 1
ATOM 2518 N N . HIS B 1 60 ? 8.499 16.550 32.446 1.00 14.38 66 HIS B N 1
ATOM 2519 C CA . HIS B 1 60 ? 7.920 15.224 32.288 1.00 13.42 66 HIS B CA 1
ATOM 2520 C C . HIS B 1 60 ? 7.852 14.523 33.630 1.00 13.53 66 HIS B C 1
ATOM 2521 O O . HIS B 1 60 ? 6.832 13.931 33.971 1.00 13.63 66 HIS B O 1
ATOM 2528 N N . ARG B 1 61 ? 8.946 14.572 34.382 1.00 13.84 67 ARG B N 1
ATOM 2529 C CA . ARG B 1 61 ? 9.005 13.915 35.689 1.00 13.78 67 ARG B CA 1
ATOM 2530 C C . ARG B 1 61 ? 8.083 14.520 36.753 1.00 13.96 67 ARG B C 1
ATOM 2531 O O . ARG B 1 61 ? 7.442 13.787 37.535 1.00 13.73 67 ARG B O 1
ATOM 2539 N N . PHE B 1 62 ? 8.047 15.847 36.795 1.00 14.12 68 PHE B N 1
ATOM 2540 C CA . PHE B 1 62 ? 7.147 16.583 37.677 1.00 14.69 68 PHE B CA 1
ATOM 2541 C C . PHE B 1 62 ? 5.701 16.084 37.518 1.00 14.52 68 PHE B C 1
ATOM 2542 O O . PHE B 1 62 ? 5.017 15.826 38.500 1.00 14.38 68 PHE B O 1
ATOM 2550 N N . TYR B 1 63 ? 5.278 15.881 36.279 1.00 14.93 69 TYR B N 1
ATOM 2551 C CA . TYR B 1 63 ? 3.891 15.514 36.005 1.00 15.01 69 TYR B CA 1
ATOM 2552 C C . TYR B 1 63 ? 3.605 13.993 36.124 1.00 14.93 69 TYR B C 1
ATOM 2553 O O . TYR B 1 63 ? 2.486 13.528 35.867 1.00 14.58 69 TYR B O 1
ATOM 2562 N N . MET B 1 64 ? 4.600 13.221 36.551 1.00 14.56 70 MET B N 1
ATOM 2563 C CA . MET B 1 64 ? 4.344 11.854 37.022 1.00 14.31 70 MET B CA 1
ATOM 2564 C C . MET B 1 64 ? 3.899 11.860 38.490 1.00 14.11 70 MET B C 1
ATOM 2565 O O . MET B 1 64 ? 3.502 10.821 39.037 1.00 13.89 70 MET B O 1
ATOM 2570 N N . HIS B 1 65 ? 3.940 13.039 39.112 1.00 13.40 71 HIS B N 1
ATOM 2571 C CA . HIS B 1 65 ? 3.663 13.200 40.536 1.00 14.10 71 HIS B CA 1
ATOM 2572 C C . HIS B 1 65 ? 2.606 14.263 40.872 1.00 13.81 71 HIS B C 1
ATOM 2573 O O . HIS B 1 65 ? 2.115 14.331 42.019 1.00 14.00 71 HIS B O 1
ATOM 2580 N N . HIS B 1 66 ? 2.234 15.047 39.866 1.00 13.77 72 HIS B N 1
ATOM 2581 C CA . HIS B 1 66 ? 1.327 16.183 40.014 1.00 13.96 72 HIS B CA 1
ATOM 2582 C C . HIS B 1 66 ? 0.470 16.298 38.755 1.00 13.92 72 HIS B C 1
ATOM 2583 O O . HIS B 1 66 ? 0.899 15.889 37.658 1.00 14.37 72 HIS B O 1
ATOM 2590 N N . SER B 1 67 ? -0.720 16.876 38.910 1.00 14.01 73 SER B N 1
ATOM 2591 C CA . SER B 1 67 ? -1.711 16.970 37.822 1.00 13.97 73 SER B CA 1
ATOM 2592 C C . SER B 1 67 ? -1.612 18.290 37.041 1.00 13.83 73 SER B C 1
ATOM 2593 O O . SER B 1 67 ? -1.456 19.359 37.631 1.00 12.45 73 SER B O 1
ATOM 2596 N N . PHE B 1 68 ? -1.743 18.194 35.717 1.00 13.36 74 PHE B N 1
ATOM 2597 C CA . PHE B 1 68 ? -1.941 19.375 34.871 1.00 14.17 74 PHE B CA 1
ATOM 2598 C C . PHE B 1 68 ? -3.127 20.248 35.281 1.00 14.57 74 PHE B C 1
ATOM 2599 O O . PHE B 1 68 ? -3.140 21.431 34.969 1.00 15.21 74 PHE B O 1
ATOM 2607 N N . THR B 1 69 ? -4.114 19.668 35.968 1.00 14.23 75 THR B N 1
ATOM 2608 C CA . THR B 1 69 ? -5.268 20.430 36.478 1.00 14.88 75 THR B CA 1
ATOM 2609 C C . THR B 1 69 ? -4.926 21.270 37.721 1.00 15.17 75 THR B C 1
ATOM 2610 O O . THR B 1 69 ? -5.636 22.213 38.030 1.00 15.88 75 THR B O 1
ATOM 2614 N N . LYS B 1 70 ? -3.843 20.919 38.417 1.00 15.64 76 LYS B N 1
ATOM 2615 C CA . LYS B 1 70 ? -3.429 21.598 39.658 1.00 16.14 76 LYS B CA 1
ATOM 2616 C C . LYS B 1 70 ? -2.242 22.551 39.453 1.00 16.40 76 LYS B C 1
ATOM 2617 O O . LYS B 1 70 ? -2.108 23.574 40.154 1.00 15.59 76 LYS B O 1
ATOM 2621 N N . PHE B 1 71 ? -1.353 22.188 38.534 1.00 15.88 77 PHE B N 1
ATOM 2622 C CA . PHE B 1 71 ? -0.181 23.003 38.253 1.00 16.14 77 PHE B CA 1
ATOM 2623 C C . PHE B 1 71 ? -0.180 23.329 36.782 1.00 16.18 77 PHE B C 1
ATOM 2624 O O . PHE B 1 71 ? -0.063 22.442 35.940 1.00 15.18 77 PHE B O 1
ATOM 2632 N N . ASN B 1 72 ? -0.311 24.614 36.480 1.00 16.97 78 ASN B N 1
ATOM 2633 C CA . ASN B 1 72 ? -0.370 25.071 35.104 1.00 17.68 78 ASN B CA 1
ATOM 2634 C C . ASN B 1 72 ? 0.953 24.811 34.362 1.00 17.49 78 ASN B C 1
ATOM 2635 O O . ASN B 1 72 ? 2.044 25.188 34.821 1.00 17.20 78 ASN B O 1
ATOM 2640 N N . LYS B 1 73 ? 0.853 24.147 33.212 1.00 17.92 79 LYS B N 1
ATOM 2641 C CA . LYS B 1 73 ? 2.012 23.839 32.386 1.00 17.96 79 LYS B CA 1
ATOM 2642 C C . LYS B 1 73 ? 2.884 25.053 32.054 1.00 17.26 79 LYS B C 1
ATOM 2643 O O . LYS B 1 73 ? 4.096 24.937 31.966 1.00 17.51 79 LYS B O 1
ATOM 2649 N N . ASN B 1 74 ? 2.278 26.219 31.912 1.00 16.59 80 ASN B N 1
ATOM 2650 C CA . ASN B 1 74 ? 3.048 27.428 31.595 1.00 17.02 80 ASN B CA 1
ATOM 2651 C C . ASN B 1 74 ? 3.978 27.830 32.727 1.00 16.80 80 ASN B C 1
ATOM 2652 O O . ASN B 1 74 ? 5.131 28.215 32.509 1.00 17.41 80 ASN B O 1
ATOM 2657 N N . ILE B 1 75 ? 3.487 27.684 33.939 1.00 16.64 81 ILE B N 1
ATOM 2658 C CA . ILE B 1 75 ? 4.242 28.102 35.111 1.00 16.54 81 ILE B CA 1
ATOM 2659 C C . ILE B 1 75 ? 5.285 27.039 35.463 1.00 15.85 81 ILE B C 1
ATOM 2660 O O . ILE B 1 75 ? 6.396 27.386 35.868 1.00 14.79 81 ILE B O 1
ATOM 2665 N N . ILE B 1 76 ? 4.934 25.761 35.297 1.00 14.89 82 ILE B N 1
ATOM 2666 C CA . ILE B 1 76 ? 5.924 24.662 35.457 1.00 15.32 82 ILE B CA 1
ATOM 2667 C C . ILE B 1 76 ? 7.039 24.711 34.395 1.00 15.84 82 ILE B C 1
ATOM 2668 O O . ILE B 1 76 ? 8.228 24.455 34.704 1.00 15.64 82 ILE B O 1
ATOM 2673 N N . SER B 1 77 ? 6.678 25.073 33.160 1.00 15.16 83 SER B N 1
ATOM 2674 C CA . SER B 1 77 ? 7.670 25.310 32.100 1.00 16.18 83 SER B CA 1
ATOM 2675 C C . SER B 1 77 ? 8.722 26.329 32.546 1.00 16.60 83 SER B C 1
ATOM 2676 O O . SER B 1 77 ? 9.926 26.048 32.448 1.00 16.47 83 SER B O 1
ATOM 2679 N N . SER B 1 78 ? 8.271 27.465 33.079 1.00 15.81 84 SER B N 1
ATOM 2680 C CA . SER B 1 78 ? 9.185 28.496 33.621 1.00 16.52 84 SER B CA 1
ATOM 2681 C C . SER B 1 78 ? 10.042 27.968 34.766 1.00 15.85 84 SER B C 1
ATOM 2682 O O . SER B 1 78 ? 11.251 28.231 34.828 1.00 16.38 84 SER B O 1
ATOM 2685 N N . THR B 1 79 ? 9.405 27.234 35.670 1.00 15.12 85 THR B N 1
ATOM 2686 C CA . THR B 1 79 ? 10.079 26.684 36.841 1.00 14.94 85 THR B CA 1
ATOM 2687 C C . THR B 1 79 ? 11.182 25.722 36.366 1.00 14.78 85 THR B C 1
ATOM 2688 O O . THR B 1 79 ? 12.333 25.816 36.806 1.00 13.75 85 THR B O 1
ATOM 2692 N N . ALA B 1 80 ? 10.819 24.814 35.465 1.00 15.20 86 ALA B N 1
ATOM 2693 C CA . ALA B 1 80 ? 11.753 23.771 34.980 1.00 15.85 86 ALA B CA 1
ATOM 2694 C C . ALA B 1 80 ? 12.983 24.414 34.328 1.00 16.44 86 ALA B C 1
ATOM 2695 O O . ALA B 1 80 ? 14.116 23.987 34.567 1.00 14.79 86 ALA B O 1
ATOM 2697 N N . LEU B 1 81 ? 12.749 25.458 33.527 1.00 16.14 87 LEU B N 1
ATOM 2698 C CA . LEU B 1 81 ? 13.828 26.145 32.819 1.00 16.70 87 LEU B CA 1
ATOM 2699 C C . LEU B 1 81 ? 14.710 26.971 33.751 1.00 16.28 87 LEU B C 1
ATOM 2700 O O . LEU B 1 81 ? 15.929 26.935 33.624 1.00 15.63 87 LEU B O 1
ATOM 2705 N N . PHE B 1 82 ? 14.093 27.708 34.675 1.00 15.68 88 PHE B N 1
ATOM 2706 C CA . PHE B 1 82 ? 14.819 28.428 35.728 1.00 15.61 88 PHE B CA 1
ATOM 2707 C C . PHE B 1 82 ? 15.778 27.478 36.483 1.00 15.24 88 PHE B C 1
ATOM 2708 O O . PHE B 1 82 ? 16.962 27.759 36.643 1.00 15.35 88 PHE B O 1
ATOM 2716 N N . LEU B 1 83 ? 15.251 26.347 36.939 1.00 15.35 89 LEU B N 1
ATOM 2717 C CA . LEU B 1 83 ? 16.055 25.354 37.632 1.00 15.04 89 LEU B CA 1
ATOM 2718 C C . LEU B 1 83 ? 17.153 24.736 36.741 1.00 14.55 89 LEU B C 1
ATOM 2719 O O . LEU B 1 83 ? 18.325 24.693 37.130 1.00 13.99 89 LEU B O 1
ATOM 2724 N N . ALA B 1 84 ? 16.772 24.258 35.563 1.00 14.44 90 ALA B N 1
ATOM 2725 C CA . ALA B 1 84 ? 17.711 23.621 34.617 1.00 14.52 90 ALA B CA 1
ATOM 2726 C C . ALA B 1 84 ? 18.901 24.540 34.299 1.00 14.27 90 ALA B C 1
ATOM 2727 O O . ALA B 1 84 ? 20.043 24.111 34.248 1.00 13.42 90 ALA B O 1
ATOM 2729 N N . ALA B 1 85 ? 18.609 25.811 34.056 1.00 14.88 91 ALA B N 1
ATOM 2730 C CA . ALA B 1 85 ? 19.657 26.771 33.718 1.00 14.48 91 ALA B CA 1
ATOM 2731 C C . ALA B 1 85 ? 20.669 26.918 34.872 1.00 14.20 91 ALA B C 1
ATOM 2732 O O . ALA B 1 85 ? 21.876 26.994 34.647 1.00 13.88 91 ALA B O 1
ATOM 2734 N N . LYS B 1 86 ? 20.194 26.883 36.123 1.00 13.85 92 LYS B N 1
ATOM 2735 C CA . LYS B 1 86 ? 21.082 26.909 37.270 1.00 15.09 92 LYS B CA 1
ATOM 2736 C C . LYS B 1 86 ? 21.875 25.607 37.379 1.00 14.88 92 LYS B C 1
ATOM 2737 O O . LYS B 1 86 ? 23.080 25.646 37.573 1.00 14.85 92 LYS B O 1
ATOM 2743 N N . VAL B 1 87 ? 21.184 24.467 37.245 1.00 14.89 93 VAL B N 1
ATOM 2744 C CA . VAL B 1 87 ? 21.826 23.153 37.347 1.00 15.49 93 VAL B CA 1
ATOM 2745 C C 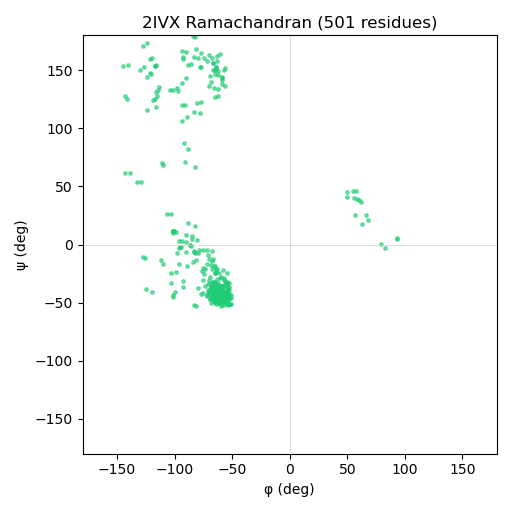. VAL B 1 87 ? 22.936 22.975 36.299 1.00 15.62 93 VAL B C 1
ATOM 2746 O O . VAL B 1 87 ? 24.026 22.503 36.627 1.00 15.50 93 VAL B O 1
ATOM 2750 N N . GLU B 1 88 ? 22.662 23.367 35.061 1.00 16.57 94 GLU B N 1
ATOM 2751 C CA . GLU B 1 88 ? 23.646 23.287 33.972 1.00 16.80 94 GLU B CA 1
ATOM 2752 C C . GLU B 1 88 ? 24.649 24.478 33.926 1.00 16.42 94 GLU B C 1
ATOM 2753 O O . GLU B 1 88 ? 25.332 24.696 32.904 1.00 16.93 94 GLU B O 1
ATOM 2759 N N . GLU B 1 89 ? 24.732 25.242 35.014 1.00 16.32 95 GLU B N 1
ATOM 2760 C CA . GLU B 1 89 ? 25.754 26.286 35.207 1.00 16.58 95 GLU B CA 1
ATOM 2761 C C . GLU B 1 89 ? 25.703 27.389 34.134 1.00 16.65 95 GLU B C 1
ATOM 2762 O O . GLU B 1 89 ? 26.735 27.909 33.690 1.00 16.18 95 GLU B O 1
ATOM 2768 N N . GLN B 1 90 ? 24.481 27.746 33.741 1.00 16.29 96 GLN B N 1
ATOM 2769 C CA . GLN B 1 90 ? 24.221 28.960 32.955 1.00 17.59 96 GLN B CA 1
ATOM 2770 C C . GLN B 1 90 ? 22.955 29.648 33.474 1.00 16.53 96 GLN B C 1
ATOM 2771 O O . GLN B 1 90 ? 21.970 29.818 32.778 1.00 16.24 96 GLN B O 1
ATOM 2777 N N . ALA B 1 91 ? 23.038 30.049 34.743 1.00 16.42 97 ALA B N 1
ATOM 2778 C CA . ALA B 1 91 ? 21.897 30.607 35.441 1.00 15.99 97 ALA B CA 1
ATOM 2779 C C . ALA B 1 91 ? 21.363 31.851 34.737 1.00 15.58 97 ALA B C 1
ATOM 2780 O O . ALA B 1 91 ? 22.115 32.673 34.187 1.00 15.32 97 ALA B O 1
ATOM 2782 N N . ARG B 1 92 ? 20.049 31.973 34.786 1.00 15.69 98 ARG B N 1
ATOM 2783 C CA . ARG B 1 92 ? 19.333 33.131 34.277 1.00 16.10 98 ARG B CA 1
ATOM 2784 C C . ARG B 1 92 ? 18.548 33.729 35.434 1.00 17.13 98 ARG B C 1
ATOM 2785 O O . ARG B 1 92 ? 18.091 33.001 36.328 1.00 16.88 98 ARG B O 1
ATOM 2793 N N . LYS B 1 93 ? 18.394 35.050 35.419 1.00 17.78 99 LYS B N 1
ATOM 2794 C CA . LYS B 1 93 ? 17.682 35.732 36.491 1.00 18.74 99 LYS B CA 1
ATOM 2795 C C . LYS B 1 93 ? 16.201 35.373 36.417 1.00 17.91 99 LYS B C 1
ATOM 2796 O O . LYS B 1 93 ? 15.647 35.191 35.330 1.00 17.27 99 LYS B O 1
ATOM 2802 N N . LEU B 1 94 ? 15.568 35.257 37.581 1.00 18.07 100 LEU B N 1
ATOM 2803 C CA . LEU B 1 94 ? 14.129 34.968 37.640 1.00 18.00 100 LEU B CA 1
ATOM 2804 C C . LEU B 1 94 ? 13.310 35.995 36.836 1.00 17.26 100 LEU B C 1
ATOM 2805 O O . LEU B 1 94 ? 12.363 35.623 36.121 1.00 15.91 100 LEU B O 1
ATOM 2810 N N . GLU B 1 95 ? 13.685 37.274 36.928 1.00 16.92 101 GLU B N 1
ATOM 2811 C CA . GLU B 1 95 ? 13.013 38.324 36.135 1.00 17.09 101 GLU B CA 1
ATOM 2812 C C . GLU B 1 95 ? 13.125 38.036 34.621 1.00 16.52 101 GLU B C 1
ATOM 2813 O O . GLU B 1 95 ? 12.170 38.229 33.873 1.00 14.46 101 GLU B O 1
ATOM 2819 N N . HIS B 1 96 ? 14.308 37.590 34.186 1.00 16.38 102 HIS B N 1
ATOM 2820 C CA . HIS B 1 96 ? 14.548 37.290 32.768 1.00 16.27 102 HIS B CA 1
ATOM 2821 C C . HIS B 1 96 ? 13.639 36.144 32.318 1.00 16.17 102 HIS B C 1
ATOM 2822 O O . HIS B 1 96 ? 12.993 36.222 31.253 1.00 15.44 102 HIS B O 1
ATOM 2829 N N . VAL B 1 97 ? 13.560 35.099 33.140 1.00 15.05 103 VAL B N 1
ATOM 2830 C CA . VAL B 1 97 ? 12.704 33.957 32.828 1.00 15.72 103 VAL B CA 1
ATOM 2831 C C . VAL B 1 97 ? 11.223 34.375 32.750 1.00 14.90 103 VAL B C 1
ATOM 2832 O O . VAL B 1 97 ? 10.524 34.014 31.797 1.00 15.25 103 VAL B O 1
ATOM 2836 N N . ILE B 1 98 ? 10.768 35.136 33.740 1.00 14.76 104 ILE B N 1
ATOM 2837 C CA . ILE B 1 98 ? 9.380 35.579 33.807 1.00 14.66 104 ILE B CA 1
ATOM 2838 C C . ILE B 1 98 ? 9.032 36.430 32.583 1.00 14.88 104 ILE B C 1
ATOM 2839 O O . ILE B 1 98 ? 7.983 36.254 31.969 1.00 14.86 104 ILE B O 1
ATOM 2844 N N . LYS B 1 99 ? 9.942 37.316 32.202 1.00 14.56 105 LYS B N 1
ATOM 2845 C CA . LYS B 1 99 ? 9.703 38.202 31.060 1.00 14.64 105 LYS B CA 1
ATOM 2846 C C . LYS B 1 99 ? 9.729 37.442 29.726 1.00 14.15 105 LYS B C 1
ATOM 2847 O O . LYS B 1 99 ? 8.947 37.739 28.830 1.00 14.23 105 LYS B O 1
ATOM 2853 N N . VAL B 1 100 ? 10.636 36.479 29.591 1.00 13.35 106 VAL B N 1
ATOM 2854 C CA . VAL B 1 100 ? 10.665 35.611 28.411 1.00 13.79 106 VAL B CA 1
ATOM 2855 C C . VAL B 1 100 ? 9.383 34.753 28.298 1.00 13.49 106 VAL B C 1
ATOM 2856 O O . VAL B 1 100 ? 8.810 34.620 27.207 1.00 12.09 106 VAL B O 1
ATOM 2860 N N . ALA B 1 101 ? 8.885 34.222 29.420 1.00 12.97 107 ALA B N 1
ATOM 2861 C CA . ALA B 1 101 ? 7.625 33.466 29.391 1.00 13.18 107 ALA B CA 1
ATOM 2862 C C . ALA B 1 101 ? 6.474 34.370 28.899 1.00 13.08 107 ALA B C 1
ATOM 2863 O O . ALA B 1 101 ? 5.659 33.977 28.047 1.00 12.90 107 ALA B O 1
ATOM 2865 N N . HIS B 1 102 ? 6.441 35.601 29.419 1.00 12.89 108 HIS B N 1
ATOM 2866 C CA . HIS B 1 102 ? 5.447 36.612 29.043 1.00 12.63 108 HIS B CA 1
ATOM 2867 C C . HIS B 1 102 ? 5.505 36.936 27.544 1.00 12.55 108 HIS B C 1
ATOM 2868 O O . HIS B 1 102 ? 4.477 37.012 26.891 1.00 11.02 108 HIS B O 1
ATOM 2875 N N . ALA B 1 103 ? 6.717 37.102 27.017 1.00 13.38 109 ALA B N 1
ATOM 2876 C CA . ALA B 1 103 ? 6.948 37.327 25.566 1.00 13.50 109 ALA B CA 1
ATOM 2877 C C . ALA B 1 103 ? 6.429 36.185 24.673 1.00 13.90 109 ALA B C 1
ATOM 2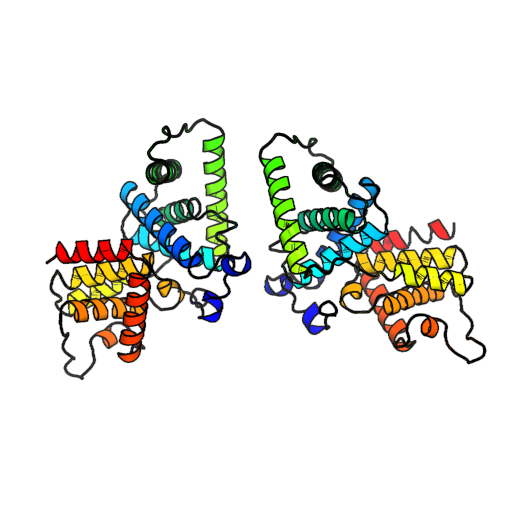878 O O . ALA B 1 103 ? 5.911 36.438 23.568 1.00 13.97 109 ALA B O 1
ATOM 2880 N N . CYS B 1 104 ? 6.600 34.950 25.137 1.00 14.25 110 CYS B N 1
ATOM 2881 C CA . CYS B 1 104 ? 6.188 33.750 24.402 1.00 15.30 110 CYS B CA 1
ATOM 2882 C C . CYS B 1 104 ? 4.682 33.565 24.459 1.00 15.01 110 CYS B C 1
ATOM 2883 O O . CYS B 1 104 ? 4.065 33.247 23.443 1.00 15.57 110 CYS B O 1
ATOM 2886 N N . LEU B 1 105 ? 4.090 33.807 25.631 1.00 13.89 111 LEU B N 1
ATOM 2887 C CA . LEU B 1 105 ? 2.662 33.510 25.868 1.00 13.97 111 LEU B CA 1
ATOM 2888 C C . LEU B 1 105 ? 1.733 34.686 25.593 1.00 13.52 111 LEU B C 1
ATOM 2889 O O . LEU B 1 105 ? 0.601 34.507 25.099 1.00 12.98 111 LEU B O 1
ATOM 2894 N N . HIS B 1 106 ? 2.213 35.882 25.929 1.00 13.75 112 HIS B N 1
ATOM 2895 C CA . HIS B 1 106 ? 1.414 37.110 25.893 1.00 13.86 112 HIS B CA 1
ATOM 2896 C C . HIS B 1 106 ? 2.110 38.236 25.115 1.00 13.45 112 HIS B C 1
ATOM 2897 O O . HIS B 1 106 ? 2.235 39.347 25.626 1.00 12.96 112 HIS B O 1
ATOM 2904 N N . PRO B 1 107 ? 2.508 37.964 23.857 1.00 13.25 113 PRO B N 1
ATOM 2905 C CA . PRO B 1 107 ? 3.218 38.957 23.055 1.00 13.71 113 PRO B CA 1
ATOM 2906 C C . PRO B 1 107 ? 2.462 40.269 22.897 1.00 13.54 113 PRO B C 1
ATOM 2907 O O . PRO B 1 107 ? 3.101 41.315 22.801 1.00 14.45 113 PRO B O 1
ATOM 2911 N N . LEU B 1 108 ? 1.122 40.231 22.879 1.00 13.37 114 LEU B N 1
ATOM 2912 C CA . LEU B 1 108 ? 0.315 41.436 22.648 1.00 13.45 114 LEU B CA 1
ATOM 2913 C C . LEU B 1 108 ? -0.200 42.130 23.929 1.00 13.70 114 LEU B C 1
ATOM 2914 O O . LEU B 1 108 ? -0.934 43.105 23.844 1.00 13.87 114 LEU B O 1
ATOM 2919 N N . GLU B 1 109 ? 0.180 41.624 25.098 1.00 14.47 115 GLU B N 1
ATOM 2920 C CA . GLU B 1 109 ? -0.048 42.326 26.368 1.00 15.29 115 GLU B CA 1
ATOM 2921 C C . GLU B 1 109 ? 1.059 43.359 26.631 1.00 15.51 115 GLU B C 1
ATOM 2922 O O . GLU B 1 109 ? 2.140 43.274 26.047 1.00 15.08 115 GLU B O 1
ATOM 2928 N N . PRO B 1 110 ? 0.806 44.329 27.533 1.00 16.05 116 PRO B N 1
ATOM 2929 C CA . PRO B 1 110 ? 1.883 45.291 27.749 1.00 15.73 116 PRO B CA 1
ATOM 2930 C C . PRO B 1 110 ? 3.028 44.603 28.465 1.00 15.41 116 PRO B C 1
ATOM 2931 O O . PRO B 1 110 ? 2.836 43.540 29.044 1.00 14.44 116 PRO B O 1
ATOM 2935 N N . LEU B 1 111 ? 4.200 45.216 28.431 1.00 15.77 117 LEU B N 1
ATOM 2936 C CA . LEU B 1 111 ? 5.366 44.666 29.114 1.00 15.95 117 LEU B CA 1
ATOM 2937 C C . LEU B 1 111 ? 5.104 44.655 30.615 1.00 15.94 117 LEU B C 1
ATOM 2938 O O . LEU B 1 111 ? 4.318 45.471 31.114 1.00 15.36 117 LEU B O 1
ATOM 2943 N N . LEU B 1 112 ? 5.743 43.731 31.328 1.00 16.11 118 LEU B N 1
ATOM 2944 C CA . LEU B 1 112 ? 5.496 43.551 32.764 1.00 16.22 118 LEU B CA 1
ATOM 2945 C C . LEU B 1 112 ? 6.008 44.739 33.586 1.00 16.82 118 LEU B C 1
ATOM 2946 O O . LEU B 1 112 ? 7.060 45.300 33.297 1.00 16.79 118 LEU B O 1
ATOM 2951 N N . ASP B 1 113 ? 5.223 45.126 34.587 1.00 17.43 119 ASP B N 1
ATOM 2952 C CA . ASP B 1 113 ? 5.609 46.138 35.571 1.00 17.78 119 ASP B CA 1
ATOM 2953 C C . ASP B 1 113 ? 6.209 45.356 36.744 1.00 18.19 119 ASP B C 1
ATOM 2954 O O . ASP B 1 113 ? 5.485 44.722 37.502 1.00 18.28 119 ASP B O 1
ATOM 2959 N N . THR B 1 114 ? 7.531 45.401 36.887 1.00 18.54 120 THR B N 1
ATOM 2960 C CA . THR B 1 114 ? 8.220 44.588 37.894 1.00 19.59 120 THR B CA 1
ATOM 2961 C C . THR B 1 114 ? 7.983 45.052 39.340 1.00 20.50 120 THR B C 1
ATOM 2962 O O . THR B 1 114 ? 8.368 44.354 40.282 1.00 20.92 120 THR B O 1
ATOM 2966 N N . LYS B 1 115 ? 7.353 46.215 39.502 1.00 21.28 121 LYS B N 1
ATOM 2967 C CA . LYS B 1 115 ? 7.040 46.766 40.821 1.00 22.27 121 LYS B CA 1
ATOM 2968 C C . LYS B 1 115 ? 5.611 46.486 41.284 1.00 22.76 121 LYS B C 1
ATOM 2969 O O . LYS B 1 115 ? 5.271 46.782 42.427 1.00 23.39 121 LYS B O 1
ATOM 2972 N N . CYS B 1 116 ? 4.778 45.918 40.416 1.00 23.57 122 CYS B N 1
ATOM 2973 C CA . CYS B 1 116 ? 3.370 45.682 40.760 1.00 24.26 122 CYS B CA 1
ATOM 2974 C C . CYS B 1 116 ? 3.170 44.353 41.497 1.00 24.31 122 CYS B C 1
ATOM 2975 O O . CYS B 1 116 ? 3.964 43.424 41.350 1.00 24.37 122 CYS B O 1
ATOM 2978 N N . ASP B 1 117 ? 2.095 44.277 42.281 1.00 24.56 123 ASP B N 1
ATOM 2979 C CA . ASP B 1 117 ? 1.830 43.119 43.149 1.00 24.53 123 ASP B CA 1
ATOM 2980 C C . ASP B 1 117 ? 1.669 41.800 42.394 1.00 24.41 123 ASP B C 1
ATOM 2981 O O . ASP B 1 117 ? 2.089 40.751 42.887 1.00 24.52 123 ASP B O 1
ATOM 2983 N N . ALA B 1 118 ? 1.063 41.849 41.207 1.00 24.17 124 ALA B N 1
ATOM 2984 C CA . ALA B 1 118 ? 0.867 40.648 40.399 1.00 24.12 124 ALA B CA 1
ATOM 2985 C C . ALA B 1 118 ? 2.214 40.035 39.995 1.00 24.01 124 ALA B C 1
ATOM 2986 O O . ALA B 1 118 ? 2.394 38.817 40.074 1.00 23.76 124 ALA B O 1
ATOM 2988 N N . TYR B 1 119 ? 3.152 40.888 39.577 1.00 23.92 125 TYR B N 1
ATOM 2989 C CA . TYR B 1 119 ? 4.505 40.454 39.218 1.00 23.57 125 TYR B CA 1
ATOM 2990 C C . TYR B 1 119 ? 5.254 39.900 40.431 1.00 23.77 125 TYR B C 1
ATOM 2991 O O . TYR B 1 119 ? 5.956 38.893 40.328 1.00 24.09 125 TYR B O 1
ATOM 3000 N N . LEU B 1 120 ? 5.130 40.570 41.567 1.00 24.47 126 LEU B N 1
ATOM 3001 C CA . LEU B 1 120 ? 5.794 40.120 42.791 1.00 24.85 126 LEU B CA 1
ATOM 3002 C C . LEU B 1 120 ? 5.269 38.741 43.203 1.00 25.05 126 LEU B C 1
ATOM 3003 O O . LEU B 1 120 ? 6.044 37.858 43.585 1.00 24.83 126 LEU B O 1
ATOM 3008 N N . GLN B 1 121 ? 3.958 38.550 43.092 1.00 25.04 127 GLN B N 1
ATOM 3009 C CA . GLN B 1 121 ? 3.344 37.264 43.412 1.00 25.18 127 GLN B CA 1
ATOM 3010 C C . GLN B 1 121 ? 3.776 36.139 42.477 1.00 24.72 127 GLN B C 1
ATOM 3011 O O . GLN B 1 121 ? 3.873 34.987 42.909 1.00 24.78 127 GLN B O 1
ATOM 3017 N N . GLN B 1 122 ? 4.048 36.442 41.211 1.00 23.88 128 GLN B N 1
ATOM 3018 C CA . GLN B 1 122 ? 4.534 35.383 40.329 1.00 23.75 128 GLN B CA 1
ATOM 3019 C C . GLN B 1 122 ? 6.007 35.060 40.630 1.00 22.61 128 GLN B C 1
ATOM 3020 O O . GLN B 1 122 ? 6.399 33.902 40.532 1.00 22.07 128 GLN B O 1
ATOM 3026 N N . THR B 1 123 ? 6.788 36.047 41.082 1.00 21.39 129 THR B N 1
ATOM 3027 C CA . THR B 1 123 ? 8.153 35.760 41.571 1.00 21.03 129 THR B CA 1
ATOM 3028 C C . THR B 1 123 ? 8.130 34.868 42.817 1.00 20.34 129 THR B C 1
ATOM 3029 O O . THR B 1 123 ? 8.914 33.924 42.920 1.00 20.12 129 THR B O 1
ATOM 3033 N N . ARG B 1 124 ? 7.220 35.158 43.741 1.00 19.84 130 ARG B N 1
ATOM 3034 C CA . ARG B 1 124 ? 7.079 34.360 44.965 1.00 19.90 130 ARG B CA 1
ATOM 3035 C C . ARG B 1 124 ? 6.643 32.933 44.635 1.00 20.02 130 ARG B C 1
ATOM 3036 O O . ARG B 1 124 ? 7.223 31.971 45.148 1.00 19.51 130 ARG B O 1
ATOM 3039 N N . GLU B 1 125 ? 5.670 32.796 43.737 1.00 20.21 131 GLU B N 1
ATOM 3040 C CA . GLU B 1 125 ? 5.177 31.470 43.332 1.00 20.43 131 GLU B CA 1
ATOM 3041 C C . GLU B 1 125 ? 6.259 30.605 42.692 1.00 19.73 131 GLU B C 1
ATOM 3042 O O . GLU B 1 125 ? 6.398 29.429 43.019 1.00 19.55 131 GLU B O 1
ATOM 3048 N N . LEU B 1 126 ? 7.009 31.193 41.771 1.00 18.34 132 LEU B N 1
ATOM 3049 C CA . LEU B 1 126 ? 8.072 30.478 41.077 1.00 18.49 132 LEU B CA 1
ATOM 3050 C C . LEU B 1 126 ? 9.151 29.995 42.047 1.00 17.61 132 LEU B C 1
ATOM 3051 O O . LEU B 1 126 ? 9.622 28.872 41.942 1.00 16.98 132 LEU B O 1
ATOM 3056 N N . VAL B 1 127 ? 9.537 30.834 42.996 1.00 17.76 133 VAL B N 1
ATOM 3057 C CA . VAL B 1 127 ? 10.501 30.377 44.015 1.00 17.58 133 VAL B CA 1
ATOM 3058 C C . VAL B 1 127 ? 9.938 29.186 44.816 1.00 16.84 133 VAL B C 1
ATOM 3059 O O . VAL B 1 127 ? 10.639 28.201 45.036 1.00 15.94 133 VAL B O 1
ATOM 3063 N N . ILE B 1 128 ? 8.668 29.267 45.202 1.00 16.45 134 ILE B N 1
ATOM 3064 C CA . ILE B 1 128 ? 7.998 28.161 45.905 1.00 16.20 134 ILE B CA 1
ATOM 3065 C C . ILE B 1 128 ? 7.945 26.902 45.026 1.00 16.42 134 ILE B C 1
ATOM 3066 O O . ILE B 1 128 ? 8.279 25.811 45.501 1.00 15.80 134 ILE B O 1
ATOM 3071 N N . LEU B 1 129 ? 7.565 27.057 43.752 1.00 15.99 135 LEU B N 1
ATOM 3072 C CA . LEU B 1 129 ? 7.481 25.922 42.810 1.00 16.89 135 LEU B CA 1
ATOM 3073 C C . LEU B 1 129 ? 8.834 25.275 42.522 1.00 16.70 135 LEU B C 1
ATOM 3074 O O . LEU B 1 129 ? 8.904 24.060 42.306 1.00 16.44 135 LEU B O 1
ATOM 3079 N N . GLU B 1 130 ? 9.903 26.072 42.521 1.00 16.55 136 GLU B N 1
ATOM 3080 C CA . GLU B 1 130 ? 11.243 25.519 42.309 1.00 17.56 136 GLU B CA 1
ATOM 3081 C C . GLU B 1 130 ? 11.571 24.495 43.390 1.00 16.58 136 GLU B C 1
ATOM 3082 O O . GLU B 1 130 ? 12.093 23.413 43.092 1.00 15.90 136 GLU B O 1
ATOM 3088 N N . THR B 1 131 ? 11.265 24.842 44.635 1.00 15.99 137 THR B N 1
ATOM 3089 C CA . THR B 1 131 ? 11.530 23.956 45.765 1.00 16.31 137 THR B CA 1
ATOM 3090 C C . THR B 1 131 ? 10.641 22.717 45.716 1.00 15.61 137 THR B C 1
ATOM 3091 O O . THR B 1 131 ? 11.106 21.607 45.968 1.00 15.29 137 THR B O 1
ATOM 3095 N N . ILE B 1 132 ? 9.366 22.903 45.370 1.00 15.16 138 ILE B N 1
ATOM 3096 C CA . ILE B 1 132 ? 8.447 21.781 45.172 1.00 15.21 138 ILE B CA 1
ATOM 3097 C C . ILE B 1 132 ? 8.982 20.849 44.058 1.00 14.77 138 ILE B C 1
ATOM 3098 O O . ILE B 1 132 ? 8.992 19.618 44.219 1.00 14.55 138 ILE B O 1
ATOM 3103 N N . MET B 1 133 ? 9.434 21.437 42.946 1.00 14.76 139 MET B N 1
ATOM 3104 C CA . MET B 1 133 ? 10.010 20.657 41.852 1.00 15.75 139 MET B CA 1
ATOM 3105 C C . MET B 1 133 ? 11.259 19.867 42.302 1.00 14.66 139 MET B C 1
ATOM 3106 O O . MET B 1 133 ? 11.363 18.673 42.014 1.00 14.03 139 MET B O 1
ATOM 3111 N N . LEU B 1 134 ? 12.182 20.527 42.997 1.00 14.39 140 LEU B N 1
ATOM 3112 C CA . LEU B 1 134 ? 13.405 19.861 43.484 1.00 14.66 140 LEU B CA 1
ATOM 3113 C C . LEU B 1 134 ? 13.057 18.691 44.380 1.00 14.64 140 LEU B C 1
ATOM 3114 O O . LEU B 1 134 ? 13.631 17.600 44.264 1.00 15.05 140 LEU B O 1
ATOM 3119 N N . GLN B 1 135 ? 12.137 18.935 45.308 1.00 14.65 141 GLN B N 1
ATOM 3120 C CA . GLN B 1 135 ? 11.655 17.905 46.218 1.00 14.44 141 GLN B CA 1
ATOM 3121 C C . GLN B 1 135 ? 10.980 16.742 45.482 1.00 14.38 141 GLN B C 1
ATOM 3122 O O . GLN B 1 135 ? 11.227 15.562 45.791 1.00 13.40 141 GLN B O 1
ATOM 3128 N N . THR B 1 136 ? 10.127 17.076 44.515 1.00 14.34 142 THR B N 1
ATOM 3129 C CA . THR B 1 136 ? 9.461 16.085 43.668 1.00 14.72 142 THR B CA 1
ATOM 3130 C C . THR B 1 136 ? 10.460 15.210 42.900 1.00 14.97 142 THR B C 1
ATOM 3131 O O . THR B 1 136 ? 10.293 13.985 42.800 1.00 13.97 142 THR B O 1
ATOM 3135 N N . LEU B 1 137 ? 11.515 15.848 42.391 1.00 14.07 143 LEU B N 1
ATOM 3136 C CA . LEU B 1 137 ? 12.573 15.160 41.635 1.00 14.69 143 LEU B CA 1
ATOM 3137 C C . LEU B 1 137 ? 13.527 14.352 42.525 1.00 14.67 143 LEU B C 1
ATOM 3138 O O . LEU B 1 137 ? 14.429 13.681 42.031 1.00 15.00 143 LEU B O 1
ATOM 3143 N N . GLY B 1 138 ? 13.348 14.443 43.837 1.00 14.13 144 GLY B N 1
ATOM 3144 C CA . GLY B 1 138 ? 14.229 13.779 44.798 1.00 13.83 144 GLY B CA 1
ATOM 3145 C C . GLY B 1 138 ? 15.641 14.345 44.782 1.00 13.43 144 GLY B C 1
ATOM 3146 O O . GLY B 1 138 ? 16.596 13.662 45.170 1.00 13.61 144 GLY B O 1
ATOM 3147 N N . PHE B 1 139 ? 15.756 15.606 44.358 1.00 14.21 145 PHE B N 1
ATOM 3148 C CA . PHE B 1 139 ? 17.035 16.290 44.127 1.00 14.20 145 PHE B CA 1
ATOM 3149 C C . PHE B 1 139 ? 17.932 15.543 43.118 1.00 14.72 145 PHE B C 1
ATOM 3150 O O . PHE B 1 139 ? 19.160 15.673 43.138 1.00 14.21 145 PHE B O 1
ATOM 3158 N N . GLU B 1 140 ? 17.311 14.760 42.232 1.00 14.97 146 GLU B N 1
ATOM 3159 C CA . GLU B 1 140 ? 18.047 14.082 41.178 1.00 16.05 146 GLU B CA 1
ATOM 3160 C C . GLU B 1 140 ? 18.013 15.024 39.994 1.00 15.75 146 GLU B C 1
ATOM 3161 O O . GLU B 1 140 ? 17.114 14.966 39.156 1.00 15.86 146 GLU B O 1
ATOM 3167 N N . ILE B 1 141 ? 18.990 15.923 39.968 1.00 15.69 147 ILE B N 1
ATOM 3168 C CA . ILE B 1 141 ? 19.032 17.041 39.011 1.00 16.79 147 ILE B CA 1
ATOM 3169 C C . ILE B 1 141 ? 19.883 16.754 37.778 1.00 16.53 147 ILE B C 1
ATOM 3170 O O . ILE B 1 141 ? 19.782 17.469 36.762 1.00 16.49 147 ILE B O 1
ATOM 3175 N N . THR B 1 142 ? 20.723 15.723 37.875 1.00 16.98 148 THR B N 1
ATOM 3176 C CA . THR B 1 142 ? 21.600 15.333 36.774 1.00 17.22 148 THR B CA 1
ATOM 3177 C C . THR B 1 142 ? 20.841 14.443 35.797 1.00 16.86 148 THR B C 1
ATOM 3178 O O . THR B 1 142 ? 20.457 13.335 36.158 1.00 17.27 148 THR B O 1
ATOM 3182 N N . ILE B 1 143 ? 20.635 14.942 34.574 1.00 16.45 149 ILE B N 1
ATOM 3183 C CA . ILE B 1 143 ? 19.897 14.196 33.552 1.00 16.13 149 ILE B CA 1
ATOM 3184 C C . ILE B 1 143 ? 20.808 13.817 32.394 1.00 16.32 149 ILE B C 1
ATOM 3185 O O . ILE B 1 143 ? 21.560 14.651 31.901 1.00 16.47 149 ILE B O 1
ATOM 3190 N N . GLU B 1 144 ? 20.735 12.559 31.969 1.00 15.96 150 GLU B N 1
ATOM 3191 C CA . GLU B 1 144 ? 21.412 12.082 30.754 1.00 16.72 150 GLU B CA 1
ATOM 3192 C C . GLU B 1 144 ? 20.420 12.067 29.594 1.00 15.62 150 GLU B C 1
ATOM 3193 O O . GLU B 1 144 ? 19.299 11.599 29.761 1.00 15.90 150 GLU B O 1
ATOM 3199 N N . HIS B 1 145 ? 20.835 12.565 28.425 1.00 14.22 151 HIS B N 1
ATOM 3200 C CA . HIS B 1 145 ? 19.951 12.659 27.258 1.00 14.49 151 HIS B CA 1
ATOM 3201 C C . HIS B 1 145 ? 20.460 11.789 26.111 1.00 14.08 151 HIS B C 1
ATOM 3202 O O . HIS B 1 145 ? 21.655 11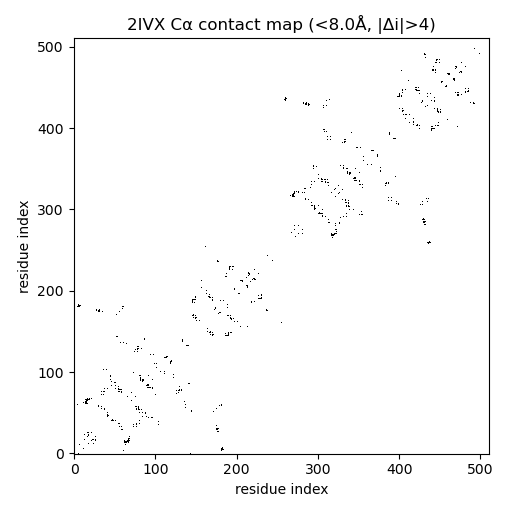.528 26.044 1.00 14.55 151 HIS B O 1
ATOM 3209 N N . PRO B 1 146 ? 19.560 11.335 25.225 1.00 14.96 152 PRO B N 1
ATOM 3210 C CA . PRO B 1 146 ? 20.000 10.516 24.086 1.00 15.44 152 PRO B CA 1
ATOM 3211 C C . PRO B 1 146 ? 21.008 11.242 23.170 1.00 15.39 152 PRO B C 1
ATOM 3212 O O . PRO B 1 146 ? 21.804 10.593 22.512 1.00 15.93 152 PRO B O 1
ATOM 3216 N N . HIS B 1 147 ? 20.936 12.558 23.124 1.00 15.69 153 HIS B N 1
ATOM 3217 C CA . HIS B 1 147 ? 21.747 13.376 22.190 1.00 15.67 153 HIS B CA 1
ATOM 3218 C C . HIS B 1 147 ? 23.262 13.086 22.298 1.00 16.47 153 HIS B C 1
ATOM 3219 O O . HIS B 1 147 ? 23.971 12.980 21.294 1.00 17.04 153 HIS B O 1
ATOM 3226 N N . THR B 1 148 ? 23.750 12.934 23.517 1.00 17.12 154 THR B N 1
ATOM 3227 C CA . THR B 1 148 ? 25.161 12.677 23.733 1.00 17.85 154 THR B CA 1
ATOM 3228 C C . THR B 1 148 ? 25.588 11.322 23.119 1.00 17.48 154 THR B C 1
ATOM 3229 O O . THR B 1 148 ? 26.626 11.229 22.475 1.00 17.15 154 THR B O 1
ATOM 3233 N N . ASP B 1 149 ? 24.759 10.298 23.292 1.00 16.72 155 ASP B N 1
ATOM 3234 C CA . ASP B 1 149 ? 24.964 8.986 22.663 1.00 16.89 155 ASP B CA 1
ATOM 3235 C C . ASP B 1 149 ? 24.779 9.029 21.136 1.00 16.28 155 ASP B C 1
ATOM 3236 O O . ASP B 1 149 ? 25.480 8.320 20.392 1.00 16.52 155 ASP B O 1
ATOM 3241 N N . VAL B 1 150 ? 23.834 9.843 20.672 1.00 15.60 156 VAL B N 1
ATOM 3242 C CA . VAL B 1 150 ? 23.622 10.033 19.234 1.00 15.93 156 VAL B CA 1
ATOM 3243 C C . VAL B 1 150 ? 24.851 10.614 18.526 1.00 16.31 156 VAL B C 1
ATOM 3244 O O . VAL B 1 150 ? 25.277 10.097 17.481 1.00 16.89 156 VAL B O 1
ATOM 3248 N N . VAL B 1 151 ? 25.394 11.694 19.070 1.00 16.39 157 VAL B N 1
ATOM 3249 C CA . VAL B 1 151 ? 26.529 12.372 18.449 1.00 17.15 157 VAL B CA 1
ATOM 3250 C C . VAL B 1 151 ? 27.739 11.443 18.443 1.00 17.56 157 VAL B C 1
ATOM 3251 O O . VAL B 1 151 ? 28.434 11.305 17.428 1.00 16.32 157 VAL B O 1
ATOM 3255 N N . LYS B 1 152 ? 27.988 10.804 19.585 1.00 18.41 158 LYS B N 1
ATOM 3256 C CA . LYS B 1 152 ? 29.097 9.856 19.684 1.00 18.94 158 LYS B CA 1
ATOM 3257 C C . LYS B 1 152 ? 29.008 8.797 18.576 1.00 18.19 158 LYS B C 1
ATOM 3258 O O . LYS B 1 152 ? 29.973 8.578 17.832 1.00 18.16 158 LYS B O 1
ATOM 3264 N N . CYS B 1 153 ? 27.850 8.160 18.441 1.00 17.08 159 CYS B N 1
ATOM 3265 C CA . CYS B 1 153 ? 27.668 7.102 17.442 1.00 16.39 159 CYS B CA 1
ATOM 3266 C C . CYS B 1 153 ? 27.756 7.602 15.994 1.00 15.89 159 CYS B C 1
ATOM 3267 O O . CYS B 1 153 ? 28.397 6.953 15.152 1.00 14.99 159 CYS B O 1
ATOM 3270 N N . THR B 1 154 ? 27.132 8.744 15.693 1.00 15.98 160 THR B N 1
ATOM 3271 C CA . THR B 1 154 ? 27.091 9.217 14.299 1.00 16.65 160 THR B CA 1
ATOM 3272 C C . THR B 1 154 ? 28.503 9.592 13.835 1.00 17.49 160 THR B C 1
ATOM 3273 O O . THR B 1 154 ? 28.865 9.359 12.677 1.00 17.32 160 THR B O 1
ATOM 3277 N N . GLN B 1 155 ? 29.306 10.123 14.750 1.00 18.67 161 GLN B N 1
ATOM 3278 C CA . GLN B 1 155 ? 30.705 10.428 14.457 1.00 20.22 161 GLN B CA 1
ATOM 3279 C C . GLN B 1 155 ? 31.494 9.147 14.170 1.00 19.78 161 GLN B C 1
ATOM 3280 O O . GLN B 1 155 ? 32.257 9.081 13.197 1.00 20.29 161 GLN B O 1
ATOM 3286 N N . LEU B 1 156 ? 31.308 8.126 15.004 1.00 19.98 162 LEU B N 1
ATOM 3287 C CA . LEU B 1 156 ? 32.061 6.876 14.853 1.00 20.07 162 LEU B CA 1
ATOM 3288 C C . LEU B 1 156 ? 31.673 6.060 13.624 1.00 20.09 162 LEU B C 1
ATOM 3289 O O . LEU B 1 156 ? 32.534 5.366 13.060 1.00 19.21 162 LEU B O 1
ATOM 3294 N N . VAL B 1 157 ? 30.411 6.143 13.196 1.00 18.86 163 VAL B N 1
ATOM 3295 C CA . VAL B 1 157 ? 29.974 5.437 11.980 1.00 18.89 163 VAL B CA 1
ATOM 3296 C C . VAL B 1 157 ? 30.137 6.275 10.696 1.00 18.63 163 VAL B C 1
ATOM 3297 O O . VAL B 1 157 ? 29.694 5.853 9.633 1.00 19.10 163 VAL B O 1
ATOM 3301 N N . ARG B 1 158 ? 30.795 7.434 10.794 1.00 18.16 164 ARG B N 1
ATOM 3302 C CA . ARG B 1 158 ? 31.034 8.323 9.647 1.00 18.54 164 ARG B CA 1
ATOM 3303 C C . ARG B 1 158 ? 29.746 8.695 8.921 1.00 17.43 164 ARG B C 1
ATOM 3304 O O . ARG B 1 158 ? 29.655 8.652 7.680 1.00 15.94 164 ARG B O 1
ATOM 3312 N N . ALA B 1 159 ? 28.742 9.058 9.722 1.00 16.57 165 ALA B N 1
ATOM 3313 C CA . ALA B 1 159 ? 27.478 9.553 9.205 1.00 15.85 165 ALA B CA 1
ATOM 3314 C C . ALA B 1 159 ? 27.724 10.791 8.351 1.00 15.38 165 ALA B C 1
ATOM 3315 O O . ALA B 1 159 ? 28.591 11.612 8.660 1.00 14.87 165 ALA B O 1
ATOM 3317 N N . SER B 1 160 ? 26.954 10.925 7.279 1.00 14.80 166 SER B N 1
ATOM 3318 C CA . SER B 1 160 ? 26.891 12.172 6.540 1.00 14.76 166 SER B CA 1
ATOM 3319 C C . SER B 1 160 ? 26.370 13.289 7.465 1.00 14.93 166 SER B C 1
ATOM 3320 O O . SER B 1 160 ? 25.783 13.011 8.537 1.00 14.50 166 SER B O 1
ATOM 3323 N N . LYS B 1 161 ? 26.564 14.539 7.033 1.00 15.32 167 LYS B N 1
ATOM 3324 C CA . LYS B 1 161 ? 26.000 15.709 7.739 1.00 16.05 167 LYS B CA 1
ATOM 3325 C C . LYS B 1 161 ? 24.502 15.547 7.922 1.00 15.98 167 LYS B C 1
ATOM 3326 O O . LYS B 1 161 ? 23.982 15.669 9.039 1.00 15.49 167 LYS B O 1
ATOM 3330 N N . ASP B 1 162 ? 23.810 15.235 6.829 1.00 16.31 168 ASP B N 1
ATOM 3331 C CA . ASP B 1 162 ? 22.359 15.033 6.863 1.00 16.62 168 ASP B CA 1
ATOM 3332 C C . ASP B 1 162 ? 21.949 13.939 7.854 1.00 15.79 168 ASP B C 1
ATOM 3333 O O . ASP B 1 162 ? 21.038 14.150 8.657 1.00 14.69 168 ASP B O 1
ATOM 3338 N N . LEU B 1 163 ? 22.635 12.795 7.831 1.00 14.47 169 LEU B N 1
ATOM 3339 C CA . LEU B 1 163 ? 22.308 11.704 8.740 1.00 14.65 169 LEU B CA 1
ATOM 3340 C C . LEU B 1 163 ? 22.506 12.112 10.218 1.00 14.10 169 LEU B C 1
ATOM 3341 O O . LEU B 1 163 ? 21.651 11.819 11.050 1.00 12.87 169 LEU B O 1
ATOM 3346 N N . ALA B 1 164 ? 23.628 12.772 10.516 1.00 13.02 170 ALA B N 1
ATOM 3347 C CA . ALA B 1 164 ? 23.938 13.227 11.880 1.00 14.15 170 ALA B CA 1
ATOM 3348 C C . ALA B 1 164 ? 22.880 14.214 12.381 1.00 13.26 170 ALA B C 1
ATOM 3349 O O . ALA B 1 164 ? 22.370 14.085 13.514 1.00 13.96 170 ALA B O 1
ATOM 3351 N N . GLN B 1 165 ? 22.536 15.169 11.523 1.00 13.11 171 GLN B N 1
ATOM 3352 C CA . GLN B 1 165 ? 21.525 16.198 11.840 1.00 14.12 171 GLN B CA 1
ATOM 3353 C C . GLN B 1 165 ? 20.149 15.581 12.045 1.00 13.12 171 GLN B C 1
ATOM 3354 O O . GLN B 1 165 ? 19.427 15.939 12.973 1.00 12.45 171 GLN B O 1
ATOM 3360 N N . THR B 1 166 ? 19.788 14.647 11.160 1.00 12.78 172 THR B N 1
ATOM 3361 C CA . THR B 1 166 ? 18.508 13.997 11.258 1.00 12.73 172 THR B CA 1
ATOM 3362 C C . THR B 1 166 ? 18.384 13.210 12.569 1.00 12.63 172 THR B C 1
ATOM 3363 O O . THR B 1 166 ? 17.344 13.242 13.218 1.00 12.02 172 THR B O 1
ATOM 3367 N N . SER B 1 167 ? 19.453 12.513 12.952 1.00 12.29 173 SER B N 1
ATOM 3368 C CA . SER B 1 167 ? 19.434 11.686 14.167 1.00 13.00 173 SER B CA 1
ATOM 3369 C C . SER B 1 167 ? 19.270 12.600 15.374 1.00 12.42 173 SER B C 1
ATOM 3370 O O . SER B 1 167 ? 18.450 12.350 16.253 1.00 12.31 173 SER B O 1
ATOM 3373 N N . TYR B 1 168 ? 20.030 13.683 15.402 1.00 12.06 174 TYR B N 1
ATOM 3374 C CA . TYR B 1 168 ? 19.940 14.633 16.512 1.00 12.45 174 TYR B CA 1
ATOM 3375 C C . TYR B 1 168 ? 18.540 15.296 16.576 1.00 12.33 174 TYR B C 1
ATOM 3376 O O . TYR B 1 168 ? 17.948 15.387 17.644 1.00 11.82 174 TYR B O 1
ATOM 3385 N N . PHE B 1 169 ? 18.024 15.719 15.425 1.00 13.15 175 PHE B N 1
ATOM 3386 C CA . PHE B 1 169 ? 16.679 16.316 15.302 1.00 13.02 175 PHE B CA 1
ATOM 3387 C C . PHE B 1 169 ? 15.595 15.377 15.872 1.00 13.36 175 PHE B C 1
ATOM 3388 O O . PHE B 1 169 ? 14.697 15.799 16.613 1.00 13.60 175 PHE B O 1
ATOM 3396 N N . MET B 1 170 ? 15.713 14.104 15.555 1.00 14.21 176 MET B N 1
ATOM 3397 C CA . MET B 1 170 ? 14.744 13.120 16.041 1.00 14.92 176 MET B CA 1
ATOM 3398 C C . MET B 1 170 ? 14.854 12.936 17.551 1.00 14.62 176 MET B C 1
ATOM 3399 O O . MET B 1 170 ? 13.819 12.790 18.208 1.00 15.19 176 MET B O 1
ATOM 3404 N N . ALA B 1 171 ? 16.073 12.980 18.102 1.00 14.56 177 ALA B N 1
ATOM 3405 C CA . ALA B 1 171 ? 16.283 12.952 19.554 1.00 14.28 177 ALA B CA 1
ATOM 3406 C C . ALA B 1 171 ? 15.557 14.118 20.240 1.00 14.18 177 ALA B C 1
ATOM 3407 O O . ALA B 1 171 ? 14.879 13.929 21.244 1.00 13.48 177 ALA B O 1
ATOM 3409 N N . THR B 1 172 ? 15.672 15.312 19.678 1.00 14.18 178 THR B N 1
ATOM 3410 C CA . THR B 1 172 ? 14.979 16.473 20.232 1.00 14.11 178 THR B CA 1
ATOM 3411 C C . THR B 1 172 ? 13.470 16.291 20.096 1.00 13.79 178 THR B C 1
ATOM 3412 O O . THR B 1 172 ? 12.728 16.491 21.049 1.00 12.82 178 THR B O 1
ATOM 3416 N N . ASN B 1 173 ? 13.011 15.885 18.913 1.00 13.99 179 ASN B N 1
ATOM 3417 C CA . ASN B 1 173 ? 11.606 15.584 18.715 1.00 14.51 179 ASN B CA 1
ATOM 3418 C C . ASN B 1 173 ? 11.071 14.526 19.686 1.00 14.33 179 ASN B C 1
ATOM 3419 O O . ASN B 1 173 ? 9.919 14.600 20.072 1.00 13.98 179 ASN B O 1
ATOM 3424 N N . SER B 1 174 ? 11.909 13.555 20.061 1.00 14.38 180 SER B N 1
ATOM 3425 C CA . SER B 1 174 ? 11.502 12.518 21.024 1.00 14.62 180 SER B CA 1
ATOM 3426 C C . SER B 1 174 ? 11.180 13.095 22.407 1.00 13.91 180 SER B C 1
ATOM 3427 O O . SER B 1 174 ? 10.208 12.670 23.047 1.00 13.19 180 SER B O 1
ATOM 3430 N N . LEU B 1 175 ? 11.968 14.081 22.839 1.00 13.78 181 LEU B N 1
ATOM 3431 C CA . LEU B 1 175 ? 11.741 14.731 24.132 1.00 14.98 181 LEU B CA 1
ATOM 3432 C C . LEU B 1 175 ? 10.474 15.597 24.100 1.00 14.76 181 LEU B C 1
ATOM 3433 O O . LEU B 1 175 ? 9.686 15.593 25.058 1.00 15.03 181 LEU B O 1
ATOM 3438 N N . HIS B 1 176 ? 10.298 16.339 23.004 1.00 14.27 182 HIS B N 1
ATOM 3439 C CA . HIS B 1 176 ? 9.117 17.197 22.801 1.00 14.26 182 HIS B CA 1
ATOM 3440 C C . HIS B 1 176 ? 7.777 16.463 22.714 1.00 14.86 182 HIS B C 1
ATOM 3441 O O . HIS B 1 176 ? 6.769 16.920 23.271 1.00 15.06 182 HIS B O 1
ATOM 3448 N N . LEU B 1 177 ? 7.783 15.357 21.975 1.00 13.92 183 LEU B N 1
ATOM 3449 C CA . LEU B 1 177 ? 6.578 14.724 21.477 1.00 14.48 183 LEU B CA 1
ATOM 3450 C C . LEU B 1 177 ? 6.214 13.385 22.097 1.00 14.57 183 LEU B C 1
ATOM 3451 O O . LEU B 1 177 ? 5.081 12.930 21.914 1.00 15.25 183 LEU B O 1
ATOM 3456 N N . THR B 1 178 ? 7.158 12.727 22.776 1.00 14.51 184 THR B N 1
ATOM 3457 C CA . THR B 1 178 ? 6.875 11.444 23.416 1.00 14.63 184 THR B CA 1
ATOM 3458 C C . THR B 1 178 ? 7.194 11.490 24.902 1.00 14.29 184 THR B C 1
ATOM 3459 O O . THR B 1 178 ? 7.731 12.485 25.398 1.00 13.09 184 THR B O 1
ATOM 3463 N N . THR B 1 179 ? 6.835 10.415 25.595 1.00 14.55 185 THR B N 1
ATOM 3464 C CA . THR B 1 179 ? 7.275 10.202 26.989 1.00 15.18 185 THR B CA 1
ATOM 3465 C C . THR B 1 179 ? 8.350 9.098 27.035 1.00 14.22 185 THR B C 1
ATOM 3466 O O . THR B 1 179 ? 8.494 8.401 28.046 1.00 14.26 185 THR B O 1
ATOM 3470 N N . PHE B 1 180 ? 9.085 8.913 25.937 1.00 13.91 186 PHE B N 1
ATOM 3471 C CA . PHE B 1 180 ? 10.187 7.934 25.912 1.00 13.89 186 PHE B CA 1
ATOM 3472 C C . PHE B 1 180 ? 11.216 8.164 27.042 1.00 13.53 186 PHE B C 1
ATOM 3473 O O . PHE B 1 180 ? 11.779 7.199 27.556 1.00 13.27 186 PHE B O 1
ATOM 3481 N N . CYS B 1 181 ? 11.447 9.416 27.433 1.00 13.77 187 CYS B N 1
ATOM 3482 C CA . CYS B 1 181 ? 12.421 9.732 28.489 1.00 13.45 187 CYS B CA 1
ATOM 3483 C C . CYS B 1 181 ? 12.009 9.189 29.856 1.00 13.65 187 CYS B C 1
ATOM 3484 O O . CYS B 1 181 ? 12.863 9.073 30.739 1.00 14.65 187 CYS B O 1
ATOM 3487 N N . LEU B 1 182 ? 10.723 8.855 30.021 1.00 13.07 188 LEU B N 1
ATOM 3488 C CA . LEU B 1 182 ? 10.186 8.235 31.254 1.00 12.79 188 LEU B CA 1
ATOM 3489 C C . LEU B 1 182 ? 10.096 6.702 31.170 1.00 13.72 188 LEU B C 1
ATOM 3490 O O . LEU B 1 182 ? 9.698 6.053 32.134 1.00 12.80 188 LEU B O 1
ATOM 3495 N N . GLN B 1 183 ? 10.450 6.154 30.011 1.00 14.19 189 GLN B N 1
ATOM 3496 C CA . GLN B 1 183 ? 10.219 4.754 29.689 1.00 15.83 189 GLN B CA 1
ATOM 3497 C C . GLN B 1 183 ? 11.500 3.981 29.391 1.00 15.59 189 GLN B C 1
ATOM 3498 O O . GLN B 1 183 ? 11.620 2.821 29.788 1.00 14.23 189 GLN B O 1
ATOM 3504 N N . TYR B 1 184 ? 12.428 4.610 28.667 1.00 15.92 190 TYR B N 1
ATOM 3505 C CA . TYR B 1 184 ? 13.631 3.926 28.175 1.00 17.07 190 TYR B CA 1
ATOM 3506 C C . TYR B 1 184 ? 14.921 4.685 28.495 1.00 16.69 190 TYR B C 1
ATOM 3507 O O . TYR B 1 184 ? 14.947 5.921 28.546 1.00 15.90 190 TYR B O 1
ATOM 3516 N N . LYS B 1 185 ? 16.015 3.945 28.672 1.00 15.83 191 LYS B N 1
ATOM 3517 C CA . LYS B 1 185 ? 17.310 4.593 28.898 1.00 15.70 191 LYS B CA 1
ATOM 3518 C C . LYS B 1 185 ? 17.715 5.436 27.684 1.00 15.27 191 LYS B C 1
ATOM 3519 O O . LYS B 1 185 ? 17.352 5.117 26.549 1.00 14.84 191 LYS B O 1
ATOM 3522 N N . PRO B 1 186 ? 18.453 6.519 27.914 1.00 15.86 192 PRO B N 1
ATOM 3523 C CA . PRO B 1 186 ? 18.891 7.405 26.815 1.00 16.04 192 PRO B CA 1
ATOM 3524 C C . PRO B 1 186 ? 19.615 6.700 25.665 1.00 15.93 192 PRO B C 1
ATOM 3525 O O . PRO B 1 186 ? 19.426 7.077 24.507 1.00 15.82 192 PRO B O 1
ATOM 3529 N N . THR B 1 187 ? 20.418 5.677 25.980 1.00 15.36 193 THR B N 1
ATOM 3530 C CA . THR B 1 187 ? 21.084 4.874 24.954 1.00 15.13 193 THR B CA 1
ATOM 3531 C C . THR B 1 187 ? 20.098 4.158 24.017 1.00 15.12 193 THR B C 1
ATOM 3532 O O . THR B 1 187 ? 20.324 4.094 22.800 1.00 16.35 193 THR B O 1
ATOM 3536 N N . VAL B 1 188 ? 19.001 3.639 24.565 1.00 14.67 194 VAL B N 1
ATOM 3537 C CA . VAL B 1 188 ? 17.957 3.006 23.745 1.00 15.22 194 VAL B CA 1
ATOM 3538 C C . VAL B 1 188 ? 17.346 4.024 22.790 1.00 14.95 194 VAL B C 1
ATOM 3539 O O . VAL B 1 188 ? 17.200 3.772 21.605 1.00 14.75 194 VAL B O 1
ATOM 3543 N N . ILE B 1 189 ? 16.987 5.180 23.319 1.00 15.24 195 ILE B N 1
ATOM 3544 C CA . ILE B 1 189 ? 16.352 6.218 22.516 1.00 15.07 195 ILE B CA 1
ATOM 3545 C C . ILE B 1 189 ? 17.317 6.764 21.464 1.00 15.00 195 ILE B C 1
ATOM 3546 O O . ILE B 1 189 ? 16.906 7.058 20.347 1.00 14.96 195 ILE B O 1
ATOM 3551 N N . ALA B 1 190 ? 18.597 6.846 21.808 1.00 14.91 196 ALA B N 1
ATOM 3552 C CA . ALA B 1 190 ? 19.603 7.238 20.840 1.00 15.24 196 ALA B CA 1
ATOM 3553 C C . ALA B 1 190 ? 19.547 6.290 19.643 1.00 15.06 196 ALA B C 1
ATOM 3554 O O . ALA B 1 190 ? 19.587 6.735 18.494 1.00 15.59 196 ALA B O 1
ATOM 3556 N N . CYS B 1 191 ? 19.480 4.989 19.915 1.00 15.10 197 CYS B N 1
ATOM 3557 C CA . CYS B 1 191 ? 19.435 3.997 18.836 1.00 15.38 197 CYS B CA 1
ATOM 3558 C C . CYS B 1 191 ? 18.165 4.150 18.000 1.00 15.42 197 CYS B C 1
ATOM 3559 O O . CYS B 1 191 ? 18.223 4.063 16.760 1.00 15.83 197 CYS B O 1
ATOM 3562 N N . VAL B 1 192 ? 17.024 4.354 18.670 1.00 15.09 198 VAL B N 1
ATOM 3563 C CA . VAL B 1 192 ? 15.743 4.592 17.978 1.00 14.46 198 VAL B CA 1
ATOM 3564 C C . VAL B 1 192 ? 15.872 5.740 16.978 1.00 14.79 198 VAL B C 1
ATOM 3565 O O . VAL B 1 192 ? 15.468 5.605 15.817 1.00 13.55 198 VAL B O 1
ATOM 3569 N N . CYS B 1 193 ? 16.476 6.837 17.417 1.00 14.61 199 CYS B N 1
ATOM 3570 C CA . CYS B 1 193 ? 16.588 8.033 16.592 1.00 15.38 199 CYS B CA 1
ATOM 3571 C C . CYS B 1 193 ? 17.484 7.835 15.384 1.00 15.40 199 CYS B C 1
ATOM 3572 O O . CYS B 1 193 ? 17.117 8.206 14.263 1.00 14.63 199 CYS B O 1
ATOM 3575 N N . ILE B 1 194 ? 18.629 7.193 15.610 1.00 14.73 200 ILE B N 1
ATOM 3576 C CA . ILE B 1 194 ? 19.567 6.879 14.535 1.00 14.47 200 ILE B CA 1
ATOM 3577 C C . ILE B 1 194 ? 18.974 5.880 13.549 1.00 14.17 200 ILE B C 1
ATOM 3578 O O . ILE B 1 194 ? 19.134 6.016 12.332 1.00 13.13 200 ILE B O 1
ATOM 3583 N N . HIS B 1 195 ? 18.262 4.887 14.077 1.00 14.59 201 HIS B N 1
ATOM 3584 C CA . HIS B 1 195 ? 17.618 3.868 13.239 1.00 14.69 201 HIS B CA 1
ATOM 3585 C C . HIS B 1 195 ? 16.590 4.522 12.308 1.00 14.46 201 HIS B C 1
ATOM 3586 O O . HIS B 1 195 ? 16.583 4.266 11.094 1.00 13.74 201 HIS B O 1
ATOM 3593 N N . LEU B 1 196 ? 15.755 5.388 12.877 1.00 14.49 202 LEU B N 1
ATOM 3594 C CA . LEU B 1 196 ? 14.739 6.116 12.109 1.00 14.05 202 LEU B CA 1
ATOM 3595 C C . LEU B 1 196 ? 15.398 6.954 10.998 1.00 13.88 202 LEU B C 1
ATOM 3596 O O . LEU B 1 196 ? 14.980 6.935 9.836 1.00 13.32 202 LEU B O 1
ATOM 3601 N N . ALA B 1 197 ? 16.449 7.673 11.377 1.00 13.94 203 ALA B N 1
ATOM 3602 C CA . ALA B 1 197 ? 17.207 8.506 10.447 1.00 13.84 203 ALA B CA 1
ATOM 3603 C C . ALA B 1 197 ? 17.832 7.722 9.290 1.00 13.92 203 ALA B C 1
ATOM 3604 O O . ALA B 1 197 ? 17.814 8.183 8.143 1.00 12.84 203 ALA B O 1
ATOM 3606 N N . CYS B 1 198 ? 18.412 6.565 9.617 1.00 14.42 204 CYS B N 1
ATOM 3607 C CA . CYS B 1 198 ? 18.975 5.661 8.618 1.00 14.70 204 CYS B CA 1
ATOM 3608 C C . CYS B 1 198 ? 17.910 5.184 7.638 1.00 15.16 204 CYS B C 1
ATOM 3609 O O . CYS B 1 198 ? 18.116 5.222 6.426 1.00 14.26 204 CYS B O 1
ATOM 3612 N N . LYS B 1 199 ? 16.771 4.745 8.161 1.00 15.23 205 LYS B N 1
ATOM 3613 C CA . LYS B 1 199 ? 15.704 4.245 7.293 1.00 15.99 205 LYS B CA 1
ATOM 3614 C C . LYS B 1 199 ? 15.179 5.346 6.381 1.00 15.64 205 LYS B C 1
ATOM 3615 O O . LYS B 1 199 ? 14.917 5.109 5.203 1.00 15.82 205 LYS B O 1
ATOM 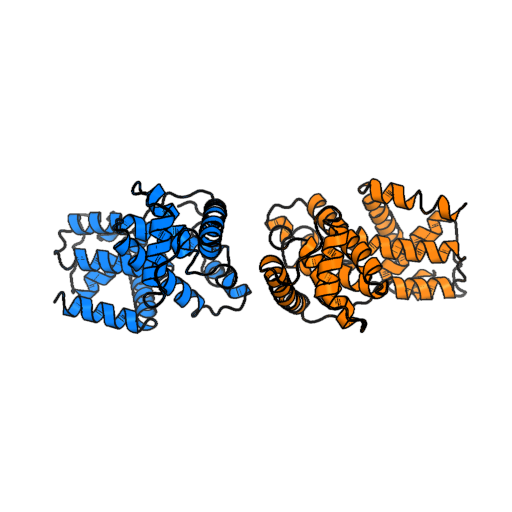3621 N N . TRP B 1 200 ? 15.066 6.555 6.919 1.00 15.70 206 TRP B N 1
ATOM 3622 C CA . TRP B 1 200 ? 14.585 7.709 6.162 1.00 15.78 206 TRP B CA 1
ATOM 3623 C C . TRP B 1 200 ? 15.545 8.060 5.027 1.00 16.78 206 TRP B C 1
ATOM 3624 O O . TRP B 1 200 ? 15.116 8.415 3.924 1.00 16.04 206 TRP B O 1
ATOM 3635 N N . SER B 1 201 ? 16.846 7.929 5.295 1.00 17.78 207 SER B N 1
ATOM 3636 C CA . SER B 1 201 ? 17.893 8.185 4.289 1.00 19.32 207 SER B CA 1
ATOM 3637 C C . SER B 1 201 ? 18.329 6.985 3.446 1.00 19.36 207 SER B C 1
ATOM 3638 O O . SER B 1 201 ? 19.212 7.122 2.588 1.00 19.61 207 SER B O 1
ATOM 3641 N N . ASN B 1 202 ? 17.706 5.828 3.646 1.00 19.79 208 ASN B N 1
ATOM 3642 C CA . ASN B 1 202 ? 18.158 4.595 2.989 1.00 19.98 208 ASN B CA 1
ATOM 3643 C C . ASN B 1 202 ? 19.675 4.392 3.185 1.00 20.18 208 ASN B C 1
ATOM 3644 O O . ASN B 1 202 ? 20.388 3.989 2.254 1.00 20.15 208 ASN B O 1
ATOM 3647 N N . TRP B 1 203 ? 20.140 4.683 4.405 1.00 20.01 209 TRP B N 1
ATOM 3648 C CA . TRP B 1 203 ? 21.558 4.563 4.806 1.00 20.24 209 TRP B CA 1
ATOM 3649 C C . TRP B 1 203 ? 21.721 3.281 5.612 1.00 19.83 209 TRP B C 1
ATOM 3650 O O . TRP B 1 203 ? 20.930 3.008 6.510 1.00 19.18 209 TRP B O 1
ATOM 3661 N N . GLU B 1 204 ? 22.740 2.486 5.294 1.00 19.58 210 GLU B N 1
ATOM 3662 C CA . GLU B 1 204 ? 22.972 1.236 6.006 1.00 19.63 210 GLU B CA 1
ATOM 3663 C C . GLU B 1 204 ? 24.347 1.319 6.682 1.00 19.01 210 GLU B C 1
ATOM 3664 O O . GLU B 1 204 ? 25.343 1.613 6.021 1.00 19.59 210 GLU B O 1
ATOM 3667 N N . ILE B 1 205 ? 24.389 1.116 8.002 1.00 16.70 211 ILE B N 1
ATOM 3668 C CA . ILE B 1 205 ? 25.649 1.113 8.741 1.00 15.83 211 ILE B CA 1
ATOM 3669 C C . ILE B 1 205 ? 26.165 -0.326 8.784 1.00 14.78 211 ILE B C 1
ATOM 3670 O O . ILE B 1 205 ? 25.450 -1.229 9.281 1.00 13.70 211 ILE B O 1
ATOM 3675 N N . PRO B 1 206 ? 27.374 -0.568 8.236 1.00 13.69 212 PRO B N 1
ATOM 3676 C CA . PRO B 1 206 ? 27.900 -1.936 8.186 1.00 13.28 212 PRO B CA 1
ATOM 3677 C C . PRO B 1 206 ? 28.008 -2.630 9.542 1.00 13.03 212 PRO B C 1
ATOM 3678 O O . PRO B 1 206 ? 28.199 -1.971 10.578 1.00 13.38 212 PRO B O 1
ATOM 3682 N N . VAL B 1 207 ? 27.877 -3.956 9.529 1.00 12.78 213 VAL B N 1
ATOM 3683 C CA . VAL B 1 207 ? 28.237 -4.765 10.702 1.00 12.62 213 VAL B CA 1
ATOM 3684 C C . VAL B 1 207 ? 29.765 -4.779 10.844 1.00 12.47 213 VAL B C 1
ATOM 3685 O O . VAL B 1 207 ? 30.488 -4.512 9.895 1.00 12.01 213 VAL B O 1
ATOM 3689 N N . SER B 1 208 ? 30.243 -5.060 12.049 1.00 11.76 214 SER B N 1
ATOM 3690 C CA . SER B 1 208 ? 31.669 -5.125 12.327 1.00 11.14 214 SER B CA 1
ATOM 3691 C C . SER B 1 208 ? 32.248 -6.491 11.927 1.00 10.19 214 SER B C 1
ATOM 3692 O O . SER B 1 208 ? 31.512 -7.369 11.461 1.00 8.69 214 SER B O 1
ATOM 3695 N N . THR B 1 209 ? 33.558 -6.667 12.103 1.00 8.87 215 THR B N 1
ATOM 3696 C CA . THR B 1 209 ? 34.241 -7.928 11.766 1.00 8.58 215 THR B CA 1
ATOM 3697 C C . THR B 1 209 ? 33.767 -9.145 12.581 1.00 8.19 215 THR B C 1
ATOM 3698 O O . THR B 1 209 ? 33.978 -10.282 12.162 1.00 7.23 215 THR B O 1
ATOM 3702 N N . ASP B 1 210 ? 33.159 -8.884 13.736 1.00 8.46 216 ASP B N 1
ATOM 3703 C CA . ASP B 1 210 ? 32.545 -9.920 14.583 1.00 9.33 216 ASP B CA 1
ATOM 3704 C C . ASP B 1 210 ? 31.017 -9.994 14.420 1.00 9.50 216 ASP B C 1
ATOM 3705 O O . ASP B 1 210 ? 30.326 -10.678 15.200 1.00 9.46 216 ASP B O 1
ATOM 3710 N N . GLY B 1 211 ? 30.499 -9.318 13.401 1.00 9.65 217 GLY B N 1
ATOM 3711 C CA . GLY B 1 211 ? 29.062 -9.342 13.079 1.00 10.88 217 GLY B CA 1
ATOM 3712 C C . GLY B 1 211 ? 28.149 -8.468 13.915 1.00 12.20 217 GLY B C 1
ATOM 3713 O O . GLY B 1 211 ? 26.924 -8.459 13.704 1.00 12.98 217 GLY B O 1
ATOM 3714 N N . LYS B 1 212 ? 28.706 -7.732 14.870 1.00 12.47 218 LYS B N 1
ATOM 3715 C CA . LYS B 1 212 ? 27.888 -6.899 15.725 1.00 14.33 218 LYS B CA 1
ATOM 3716 C C . LYS B 1 212 ? 27.241 -5.768 14.917 1.00 14.23 218 LYS B C 1
ATOM 3717 O O . LYS B 1 212 ? 27.887 -5.141 14.072 1.00 12.90 218 LYS B O 1
ATOM 3723 N N . HIS B 1 213 ? 25.950 -5.554 15.153 1.00 14.50 219 HIS B N 1
ATOM 3724 C CA . HIS B 1 213 ? 25.218 -4.447 14.555 1.00 15.05 219 HIS B CA 1
ATOM 3725 C C . HIS B 1 213 ? 25.568 -3.172 15.301 1.00 15.02 219 HIS B C 1
ATOM 3726 O O . HIS B 1 213 ? 25.926 -3.209 16.496 1.00 14.82 219 HIS B O 1
ATOM 3733 N N . TRP B 1 214 ? 25.472 -2.042 14.595 1.00 14.97 220 TRP B N 1
ATOM 3734 C CA . TRP B 1 214 ? 25.918 -0.745 15.129 1.00 15.07 220 TRP B CA 1
ATOM 3735 C C . TRP B 1 214 ? 25.299 -0.417 16.504 1.00 15.27 220 TRP B C 1
ATOM 3736 O O . TRP B 1 214 ? 25.985 0.101 17.394 1.00 14.40 220 TRP B O 1
ATOM 3747 N N . TRP B 1 215 ? 24.020 -0.742 16.689 1.00 15.66 221 TRP B N 1
ATOM 3748 C CA . TRP B 1 215 ? 23.326 -0.394 17.947 1.00 16.26 221 TRP B CA 1
ATOM 3749 C C . TRP B 1 215 ? 23.923 -1.118 19.167 1.00 16.18 221 TRP B C 1
ATOM 3750 O O . TRP B 1 215 ? 23.792 -0.654 20.297 1.00 16.70 221 TRP B O 1
ATOM 3761 N N . GLU B 1 216 ? 24.580 -2.251 18.935 1.00 16.55 222 GLU B N 1
ATOM 3762 C CA . GLU B 1 216 ? 25.191 -3.017 20.028 1.00 16.87 222 GLU B CA 1
ATOM 3763 C C . GLU B 1 216 ? 26.383 -2.311 20.700 1.00 17.11 222 GLU B C 1
ATOM 3764 O O . GLU B 1 216 ? 26.724 -2.613 21.846 1.00 18.17 222 GLU B O 1
ATOM 3770 N N . TYR B 1 217 ? 27.000 -1.362 20.004 1.00 17.40 223 TYR B N 1
ATOM 3771 C CA . TYR B 1 217 ? 28.067 -0.541 20.572 1.00 17.31 223 TYR B CA 1
ATOM 3772 C C . TYR B 1 217 ? 27.522 0.627 21.420 1.00 18.25 223 TYR B C 1
ATOM 3773 O O . TYR B 1 217 ? 28.269 1.250 22.177 1.00 19.02 223 TYR B O 1
ATOM 3782 N N . VAL B 1 218 ? 26.223 0.899 21.298 1.00 18.36 224 VAL B N 1
ATOM 3783 C CA . VAL B 1 218 ? 25.556 2.006 21.991 1.00 18.79 224 VAL B CA 1
ATOM 3784 C C . VAL B 1 218 ? 24.767 1.522 23.218 1.00 19.10 224 VAL B C 1
ATOM 3785 O O . VAL B 1 218 ? 24.821 2.144 24.279 1.00 19.71 224 VAL B O 1
ATOM 3789 N N . ASP B 1 219 ? 24.010 0.436 23.056 1.00 19.40 225 ASP B N 1
ATOM 3790 C CA . ASP B 1 219 ? 23.221 -0.140 24.147 1.00 19.82 225 ASP B CA 1
ATOM 3791 C C . ASP B 1 219 ? 23.260 -1.663 24.066 1.00 20.69 225 ASP B C 1
ATOM 3792 O O . ASP B 1 219 ? 22.876 -2.229 23.052 1.00 20.19 225 ASP B O 1
ATOM 3797 N N . PRO B 1 220 ? 23.661 -2.326 25.159 1.00 22.01 226 PRO B N 1
ATOM 3798 C CA . PRO B 1 220 ? 23.834 -3.779 25.146 1.00 22.88 226 PRO B CA 1
ATOM 3799 C C . PRO B 1 220 ? 22.531 -4.588 25.102 1.00 23.15 226 PRO B C 1
ATOM 3800 O O . PRO B 1 220 ? 22.574 -5.775 24.785 1.00 24.10 226 PRO B O 1
ATOM 3804 N N . THR B 1 221 ? 21.399 -3.959 25.412 1.00 23.29 227 THR B N 1
ATOM 3805 C CA . THR B 1 221 ? 20.110 -4.658 25.523 1.00 23.56 227 THR B CA 1
ATOM 3806 C C . THR B 1 221 ? 19.235 -4.519 24.262 1.00 23.08 227 THR B C 1
ATOM 3807 O O . THR B 1 221 ? 18.381 -5.361 23.998 1.00 23.31 227 THR B O 1
ATOM 3811 N N . VAL B 1 222 ? 19.464 -3.464 23.484 1.00 21.99 228 VAL B N 1
ATOM 3812 C CA . VAL B 1 222 ? 18.674 -3.184 22.284 1.00 21.46 228 VAL B CA 1
ATOM 3813 C C . VAL B 1 222 ? 18.710 -4.299 21.236 1.00 20.33 228 VAL B C 1
ATOM 3814 O O . VAL B 1 222 ? 19.761 -4.902 20.984 1.00 19.46 228 VAL B O 1
ATOM 3818 N N . THR B 1 223 ? 17.536 -4.564 20.656 1.00 19.38 229 THR B N 1
ATOM 3819 C CA . THR B 1 223 ? 17.380 -5.444 19.511 1.00 18.70 229 THR B CA 1
ATOM 3820 C C . THR B 1 223 ? 16.750 -4.706 18.337 1.00 18.04 229 THR B C 1
ATOM 3821 O O . THR B 1 223 ? 16.091 -3.658 18.509 1.00 17.16 229 THR B O 1
ATOM 3825 N N . LEU B 1 224 ? 16.947 -5.265 17.147 1.00 17.23 230 LEU B N 1
ATOM 3826 C CA . LEU B 1 224 ? 16.315 -4.727 15.949 1.00 17.80 230 LEU B CA 1
ATOM 3827 C C . LEU B 1 224 ? 14.800 -4.709 16.127 1.00 17.58 230 LEU B C 1
ATOM 3828 O O . LEU B 1 224 ? 14.128 -3.780 15.715 1.00 16.17 230 LEU B O 1
ATOM 3833 N N . GLU B 1 225 ? 14.265 -5.763 16.733 1.00 17.86 231 GLU B N 1
ATOM 3834 C CA . GLU B 1 225 ? 12.830 -5.833 16.988 1.00 18.20 231 GLU B CA 1
ATOM 3835 C C . GLU B 1 225 ? 12.320 -4.649 17.838 1.00 17.94 231 GLU B C 1
ATOM 3836 O O . GLU B 1 225 ? 11.288 -4.051 17.521 1.00 16.87 231 GLU B O 1
ATOM 3842 N N . LEU B 1 226 ? 13.053 -4.294 18.894 1.00 17.62 232 LEU B N 1
ATOM 3843 C CA . LEU B 1 226 ? 12.692 -3.144 19.726 1.00 18.71 232 LEU B CA 1
ATOM 3844 C C . LEU B 1 226 ? 12.793 -1.825 18.941 1.00 18.03 232 LEU B C 1
ATOM 3845 O O . LEU B 1 226 ? 11.891 -0.970 19.018 1.00 17.92 232 LEU B O 1
ATOM 3850 N N . LEU B 1 227 ? 13.871 -1.679 18.171 1.00 17.56 233 LEU B N 1
ATOM 3851 C CA . LEU B 1 227 ? 14.081 -0.480 17.350 1.00 17.50 233 LEU B CA 1
ATOM 3852 C C . LEU B 1 227 ? 12.928 -0.294 16.353 1.00 17.31 233 LEU B C 1
ATOM 3853 O O . LEU B 1 227 ? 12.410 0.817 16.205 1.00 17.56 233 LEU B O 1
ATOM 3858 N N . ASP B 1 228 ? 12.531 -1.369 15.681 1.00 17.34 234 ASP B N 1
ATOM 3859 C CA . ASP B 1 228 ? 11.393 -1.302 14.744 1.00 17.63 234 ASP B CA 1
ATOM 3860 C C . ASP B 1 228 ? 10.090 -0.947 15.467 1.00 17.94 234 ASP B C 1
ATOM 3861 O O . ASP B 1 228 ? 9.322 -0.112 14.992 1.00 18.02 234 ASP B O 1
ATOM 3866 N N . GLU B 1 229 ? 9.844 -1.564 16.622 1.00 17.66 235 GLU B N 1
ATOM 3867 C CA . GLU B 1 229 ? 8.650 -1.250 17.409 1.00 17.96 235 GLU B CA 1
ATOM 3868 C C . GLU B 1 229 ? 8.578 0.225 17.829 1.00 16.59 235 GLU B C 1
ATOM 3869 O O . GLU B 1 229 ? 7.551 0.894 17.643 1.00 15.23 235 GLU B O 1
ATOM 3875 N N . LEU B 1 230 ? 9.663 0.714 18.423 1.00 15.50 236 LEU B N 1
ATOM 3876 C CA . LEU B 1 230 ? 9.699 2.066 18.965 1.00 15.14 236 LEU B CA 1
ATOM 3877 C C . LEU B 1 230 ? 9.714 3.104 17.842 1.00 15.32 236 LEU B C 1
ATOM 3878 O O . LEU B 1 230 ? 9.126 4.172 17.978 1.00 14.64 236 LEU B O 1
ATOM 3883 N N . THR B 1 231 ? 10.358 2.774 16.719 1.00 15.45 237 THR B N 1
ATOM 3884 C CA . THR B 1 231 ? 10.340 3.654 15.545 1.00 15.75 237 THR B CA 1
ATOM 3885 C C . THR B 1 231 ? 8.896 3.827 15.022 1.00 15.25 237 THR B C 1
ATOM 3886 O O . THR B 1 231 ? 8.449 4.950 14.768 1.00 15.39 237 THR B O 1
ATOM 3890 N N . HIS B 1 232 ? 8.165 2.720 14.883 1.00 15.43 238 HIS B N 1
ATOM 3891 C CA . HIS B 1 232 ? 6.738 2.757 14.497 1.00 15.98 238 HIS B CA 1
ATOM 3892 C C . HIS B 1 232 ? 5.912 3.582 15.482 1.00 15.59 238 HIS B C 1
ATOM 3893 O O . HIS B 1 232 ? 5.093 4.421 15.078 1.00 15.62 238 HIS B O 1
ATOM 3900 N N . GLU B 1 233 ? 6.124 3.355 16.776 1.00 15.73 239 GLU B N 1
ATOM 3901 C CA . GLU B 1 233 ? 5.398 4.107 17.798 1.00 16.66 239 GLU B CA 1
ATOM 3902 C C . GLU B 1 233 ? 5.684 5.595 17.696 1.00 15.81 239 GLU B C 1
ATOM 3903 O O . GLU B 1 233 ? 4.768 6.412 17.792 1.00 15.94 239 GLU B O 1
ATOM 3909 N N . PHE B 1 234 ? 6.956 5.936 17.518 1.00 15.54 240 PHE B N 1
ATOM 3910 C CA . PHE B 1 234 ? 7.375 7.329 17.334 1.00 15.25 240 PHE B CA 1
ATOM 3911 C C . PHE B 1 234 ? 6.640 7.924 16.137 1.00 14.97 240 PHE B C 1
ATOM 3912 O O . PHE B 1 234 ? 6.070 9.006 16.222 1.00 14.70 240 PHE B O 1
ATOM 3920 N N . LEU B 1 235 ? 6.640 7.210 15.015 1.00 14.87 241 LEU B N 1
ATOM 3921 C CA . LEU B 1 235 ? 6.001 7.729 13.803 1.00 15.06 241 LEU B CA 1
ATOM 3922 C C . LEU B 1 235 ? 4.484 7.930 13.978 1.00 15.02 241 LEU B C 1
ATOM 3923 O O . LEU B 1 235 ? 3.900 8.900 13.462 1.00 15.67 241 LEU B O 1
ATOM 3928 N N . GLN B 1 236 ? 3.844 7.030 14.717 1.00 14.55 242 GLN B N 1
ATOM 3929 C CA . GLN B 1 236 ? 2.406 7.123 14.940 1.00 15.77 242 GLN B CA 1
ATOM 3930 C C . GLN B 1 236 ? 2.099 8.374 15.761 1.00 14.89 242 GLN B C 1
ATOM 3931 O O . GLN B 1 236 ? 1.152 9.118 15.465 1.00 13.45 242 GLN B O 1
ATOM 3937 N N . ILE B 1 237 ? 2.939 8.626 16.764 1.00 14.52 243 ILE B N 1
ATOM 3938 C CA . ILE B 1 237 ? 2.787 9.810 17.604 1.00 14.61 243 ILE B CA 1
ATOM 3939 C C . ILE B 1 237 ? 2.941 11.095 16.785 1.00 14.55 243 ILE B C 1
ATOM 3940 O O . ILE B 1 237 ? 2.156 12.033 16.954 1.00 15.40 243 ILE B O 1
ATOM 3945 N N . LEU B 1 238 ? 3.915 11.110 15.880 1.00 15.04 244 LEU B N 1
ATOM 3946 C CA . LEU B 1 238 ? 4.156 12.249 14.986 1.00 15.94 244 LEU B CA 1
ATOM 3947 C C . LEU B 1 238 ? 2.949 12.524 14.106 1.00 16.64 244 LEU B C 1
ATOM 3948 O O . LEU B 1 238 ? 2.512 13.676 13.949 1.00 15.97 244 LEU B O 1
ATOM 3953 N N . GLU B 1 239 ? 2.392 11.459 13.536 1.00 17.27 245 GLU B N 1
ATOM 3954 C CA . GLU B 1 239 ? 1.232 11.609 12.673 1.00 18.23 245 GLU B CA 1
ATOM 3955 C C . GLU B 1 239 ? 0.020 12.165 13.421 1.00 18.85 245 GLU B C 1
ATOM 3956 O O . GLU B 1 239 ? -0.816 12.858 12.820 1.00 19.25 245 GLU B O 1
ATOM 3962 N N . LYS B 1 240 ? -0.082 11.883 14.720 1.00 19.48 246 LYS B N 1
ATOM 3963 C CA . LYS B 1 240 ? -1.197 12.394 15.501 1.00 20.48 246 LYS B CA 1
ATOM 3964 C C . LYS B 1 240 ? -0.958 13.805 16.062 1.00 20.66 246 LYS B C 1
ATOM 3965 O O . LYS B 1 240 ? -1.850 14.366 16.702 1.00 20.95 246 LYS B O 1
ATOM 3971 N N . THR B 1 241 ? 0.223 14.369 15.788 1.00 21.01 247 THR B N 1
ATOM 3972 C CA . THR B 1 241 ? 0.546 15.771 16.066 1.00 21.69 247 THR B CA 1
ATOM 3973 C C . THR B 1 241 ? 0.675 16.538 14.729 1.00 22.23 247 THR B C 1
ATOM 3974 O O . THR B 1 241 ? 1.767 16.915 14.346 1.00 22.71 247 THR B O 1
ATOM 3978 N N . PRO B 1 242 ? -0.433 16.760 14.002 1.00 23.76 248 PRO B N 1
ATOM 3979 C CA . PRO B 1 242 ? -0.327 17.216 12.597 1.00 24.05 248 PRO B CA 1
ATOM 3980 C C . PRO B 1 242 ? 0.505 18.464 12.291 1.00 23.82 248 PRO B C 1
ATOM 3981 O O . PRO B 1 242 ? 1.202 18.467 11.280 1.00 24.38 248 PRO B O 1
ATOM 3985 N N . ASN B 1 243 ? 0.444 19.517 13.109 1.00 23.22 249 ASN B N 1
ATOM 3986 C CA . ASN B 1 243 ? 1.257 20.708 12.791 1.00 23.28 249 ASN B CA 1
ATOM 3987 C C . ASN B 1 243 ? 2.764 20.452 12.974 1.00 23.09 249 ASN B C 1
ATOM 3988 O O . ASN B 1 243 ? 3.568 20.848 12.132 1.00 22.86 249 ASN B O 1
ATOM 3993 N N . ARG B 1 244 ? 3.134 19.762 14.044 1.00 23.33 250 ARG B N 1
ATOM 3994 C CA . ARG B 1 244 ? 4.522 19.332 14.218 1.00 23.25 250 ARG B CA 1
ATOM 3995 C C . ARG B 1 244 ? 4.996 18.388 13.093 1.00 22.70 250 ARG B C 1
ATOM 3996 O O . ARG B 1 244 ? 6.153 18.460 12.667 1.00 23.18 250 ARG B O 1
ATOM 4001 N N . LEU B 1 245 ? 4.119 17.507 12.620 1.00 22.19 251 LEU B N 1
ATOM 4002 C CA . LEU B 1 245 ? 4.404 16.693 11.412 1.00 21.54 251 LEU B CA 1
ATOM 4003 C C . LEU B 1 245 ? 4.687 17.500 10.143 1.00 21.02 251 LEU B C 1
ATOM 4004 O O . LEU B 1 245 ? 5.584 17.149 9.366 1.00 21.14 251 LEU B O 1
ATOM 4009 N N . LYS B 1 246 ? 3.895 18.539 9.893 1.00 20.06 252 LYS B N 1
ATOM 4010 C CA . LYS B 1 246 ? 4.122 19.420 8.746 1.00 19.06 252 LYS B CA 1
ATOM 4011 C C . LYS B 1 246 ? 5.477 20.153 8.871 1.00 18.26 252 LYS B C 1
ATOM 4012 O O . LYS B 1 246 ? 6.170 20.377 7.874 1.00 16.87 252 LYS B O 1
ATOM 4018 N N . LYS B 1 247 ? 5.812 20.547 10.101 1.00 18.10 253 LYS B N 1
ATOM 4019 C CA . LYS B 1 247 ? 7.078 21.211 10.412 1.00 18.19 253 LYS B CA 1
ATOM 4020 C C . LYS B 1 247 ? 8.273 20.307 10.076 1.00 17.42 253 LYS B C 1
ATOM 4021 O O . LYS B 1 247 ? 9.256 20.767 9.504 1.00 16.18 253 LYS B O 1
ATOM 4027 N N . ILE B 1 248 ? 8.170 19.025 10.423 1.00 16.88 254 ILE B N 1
ATOM 4028 C CA . ILE B 1 248 ? 9.224 18.042 10.116 1.00 17.45 254 ILE B CA 1
ATOM 4029 C C . ILE B 1 248 ? 9.378 17.834 8.604 1.00 16.91 254 ILE B C 1
ATOM 4030 O O . ILE B 1 248 ? 10.496 17.740 8.099 1.00 16.71 254 ILE B O 1
ATOM 4035 N N . ARG B 1 249 ? 8.260 17.778 7.879 1.00 16.39 255 ARG B N 1
ATOM 4036 C CA . ARG B 1 249 ? 8.314 17.667 6.429 1.00 16.35 255 ARG B CA 1
ATOM 4037 C C . ARG B 1 249 ? 8.965 18.901 5.824 1.00 15.46 255 ARG B C 1
ATOM 4038 O O . ARG B 1 249 ? 9.792 18.770 4.940 1.00 15.13 255 ARG B O 1
ATOM 4046 N N . ASN B 1 250 ? 8.603 20.088 6.321 1.00 15.05 256 ASN B N 1
ATOM 4047 C CA A ASN B 1 250 ? 9.188 21.326 5.819 0.60 15.05 256 ASN B CA 1
ATOM 4048 C CA B ASN B 1 250 ? 9.186 21.357 5.865 0.40 14.99 256 ASN B CA 1
ATOM 4049 C C . ASN B 1 250 ? 10.688 21.394 6.137 1.00 15.17 256 ASN B C 1
ATOM 4050 O O . ASN B 1 250 ? 11.474 21.913 5.336 1.00 14.88 256 ASN B O 1
ATOM 4059 N N . TRP B 1 251 ? 11.071 20.857 7.288 1.00 15.39 257 TRP B N 1
ATOM 4060 C CA . TRP B 1 251 ? 12.478 20.779 7.684 1.00 16.35 257 TRP B CA 1
ATOM 4061 C C . TRP B 1 251 ? 13.285 19.872 6.726 1.00 17.57 257 TRP B C 1
ATOM 4062 O O . TRP B 1 251 ? 14.348 20.275 6.269 1.00 17.78 257 TRP B O 1
ATOM 4073 N N . ARG B 1 252 ? 12.786 18.670 6.414 1.00 19.35 258 ARG B N 1
ATOM 4074 C CA A ARG B 1 252 ? 13.506 17.784 5.475 0.50 19.87 258 ARG B CA 1
ATOM 4075 C CA B ARG B 1 252 ? 13.464 17.759 5.472 0.50 20.08 258 ARG B CA 1
ATOM 4076 C C . ARG B 1 252 ? 13.469 18.333 4.051 1.00 20.35 258 ARG B C 1
ATOM 4077 O O . ARG B 1 252 ? 14.459 18.234 3.338 1.00 20.54 258 ARG B O 1
ATOM 4092 N N . ALA B 1 253 ? 12.346 18.910 3.638 1.00 21.54 259 ALA B N 1
ATOM 4093 C CA . ALA B 1 253 ? 12.262 19.572 2.333 1.00 22.69 259 ALA B CA 1
ATOM 4094 C C . ALA B 1 253 ? 13.379 20.620 2.219 1.00 23.78 259 ALA B C 1
ATOM 4095 O O . ALA B 1 253 ? 14.047 20.721 1.191 1.00 23.47 259 ALA B O 1
ATOM 4097 N N . ASN B 1 254 ? 13.595 21.361 3.304 1.00 25.09 260 ASN B N 1
ATOM 4098 C CA . ASN B 1 254 ? 14.668 22.353 3.387 1.00 26.46 260 ASN B CA 1
ATOM 4099 C C . ASN B 1 254 ? 16.049 21.680 3.364 1.00 27.24 260 ASN B C 1
ATOM 4100 O O . ASN B 1 254 ? 16.948 22.113 2.635 1.00 27.53 260 ASN B O 1
ATOM 4105 N N . GLN B 1 255 ? 16.204 20.611 4.141 1.00 28.36 261 GLN B N 1
ATOM 4106 C CA . GLN B 1 255 ? 17.472 19.872 4.194 1.00 29.28 261 GLN B CA 1
ATOM 4107 C C . GLN B 1 255 ? 17.884 19.371 2.799 1.00 30.18 261 GLN B C 1
ATOM 4108 O O . GLN B 1 255 ? 19.005 19.626 2.353 1.00 30.23 261 GLN B O 1
ATOM 4114 N N . ALA B 1 256 ? 16.964 18.685 2.117 1.00 30.82 262 ALA B N 1
ATOM 4115 C CA . ALA B 1 256 ? 17.204 18.156 0.771 1.00 31.35 262 ALA B CA 1
ATOM 4116 C C . ALA B 1 256 ? 17.558 19.258 -0.228 1.00 31.69 262 ALA B C 1
ATOM 4117 O O . ALA B 1 256 ? 18.459 19.085 -1.056 1.00 31.94 262 ALA B O 1
ATOM 4119 N N . ALA B 1 257 ? 16.852 20.384 -0.138 1.00 32.00 263 ALA B N 1
ATOM 4120 C CA . ALA B 1 257 ? 17.076 21.532 -1.021 1.00 32.26 263 ALA B CA 1
ATOM 4121 C C . ALA B 1 257 ? 18.273 22.366 -0.559 1.00 32.41 263 ALA B C 1
ATOM 4122 O O . ALA B 1 257 ? 19.002 21.978 0.361 1.00 32.58 263 ALA B O 1
#

Solvent-accessible surface area: 25940 Å² total; per-residue (Å²): 55,59,100,118,2,50,21,82,81,72,84,34,78,91,2,17,0,63,152,69,66,20,131,55,118,119,4,39,38,12,6,22,82,0,0,64,14,0,21,74,0,0,100,137,3,123,14,45,46,85,0,2,3,0,0,0,4,0,0,0,8,0,0,15,72,40,7,22,85,141,32,86,47,46,30,0,0,4,1,0,0,22,8,0,0,88,45,46,96,49,66,53,121,30,71,75,0,3,84,13,10,27,35,32,64,89,92,174,102,107,169,48,84,42,126,47,79,78,12,86,41,60,27,156,91,2,82,86,10,23,68,47,0,36,109,18,0,40,128,40,60,107,19,128,8,9,10,85,28,0,54,131,7,5,132,147,36,205,21,45,156,63,0,32,90,0,0,80,53,1,0,22,10,3,3,16,3,1,25,2,24,0,46,53,106,20,36,10,4,0,0,0,0,0,18,10,0,9,92,86,45,115,87,118,21,109,80,37,157,103,37,65,79,22,24,68,132,28,8,126,101,8,64,73,126,48,0,65,102,0,9,110,59,0,77,96,25,4,120,86,23,99,106,28,37,82,113,8,148,93,64,46,67,130,43,106,116,133,1,79,29,84,88,91,90,33,92,83,2,19,0,51,155,71,65,18,132,42,100,112,5,27,40,10,7,24,76,1,0,69,12,0,16,73,0,0,101,137,3,124,13,47,51,83,0,3,2,0,0,0,3,0,0,1,19,0,0,15,73,39,7,21,87,107,39,82,43,40,54,1,0,6,1,0,0,20,5,0,0,88,35,46,164,52,66,55,162,31,74,74,0,3,82,14,10,27,39,34,64,90,92,177,97,107,169,42,86,45,108,48,75,76,16,86,121,66,28,60,71,7,79,106,13,16,65,51,0,38,110,19,0,44,130,78,60,109,18,138,5,8,9,75,28,0,56,131,8,6,129,147,38,205,23,44,123,64,1,34,93,0,0,78,53,1,0,21,9,3,4,16,3,2,26,2,21,0,46,56,60,24,36,10,5,0,0,0,0,0,16,9,0,9,123,91,44,116,86,118,20,110,80,38,157,103,39,72,77,22,23,67,132,28,7,127,100,8,65,71,130,47,0,55,107,0,10,106,61,0,86,102,17,6,122,104,26,94,108,28,32,126,115,9,152,85,68,45,62,113,35,90,116

InterPro domains:
  IPR006671 Cyclin, N-terminal [PF00134] (13-147)
  IPR013763 Cyclin-like domain [SM00385] (42-141)
  IPR013763 Cyclin-like domain [SM00385] (154-242)
  IPR036915 Cyclin-like superfamily [SSF47954] (9-149)
  IPR036915 Cyclin-like superfamily [SSF47954] (150-255)
  IPR043198 Cyclin/Cyclin-like subunit Ssn8 [PTHR10026] (9-536)
  IPR047321 Cyclin-T2, first cyclin box [cd20596] (8-146)
  IPR047322 Cyclin-T2, second cyclin box [cd20598] (150-263)

Sequence (511 aa):
ASSRWFFTREQLENTPSRRCGVEADDKELSCRQQAANLIQEMGQRLNVSQLTINTAIVYMHRFYMHHSFTKFNKNIIISSTALFLAAKVEEQARKLEHVIKVAHACLHPLEPLLDTKCDAYLQQTRELVILETIMLQTLGFEITIEHPHTDVVKCTQLVRASKDDLAQTSYFMATNSLHLTTFCLQYKPTVIACVCIHLACKWSNWEIPVSTDGKHWWEYVDPTVTLELLDELTHEFLQILEKTPNRLKKIRNWRANQQASRWFFTREQLENTPSRRCGVEADKELSCRQQAANLIQEMGQRLNVSQLTINTAIVYMHRFYMHHSFTKFNKNIISSTALFLAAKVEEQARKLEHVIKVAHACLHPLEPLLDTKCDAYLQQTRELVILETIMLQTLGFEITIEHPHTDVVKCTQLVRASKDLAQTSYFMATNSLHLTTFCLQYKPTVIACVCIHLACKWSNWEIPVSTDGKHWWEYVDPTVTLELLDELTHEFLQILEKTPNRLKKIRNNWRRANQAA

Organism: Homo sapiens (NCBI:txid9606)

GO terms:
  GO:0051147 regulation of muscle cell differentiation (P, IDA)
  GO:0005515 protein binding (F, IPI)
  GO:0019901 protein kinase binding (F, IPI)
  GO:0005634 nucleus (C, IDA)
  GO:0032968 positive regulation of transcription elongation by RNA polymerase II (P, IDA)
  GO:0097322 7SK snRNA binding (F, IDA)
  GO:0045944 positive regulation of transcription by RNA polymerase II (P, ID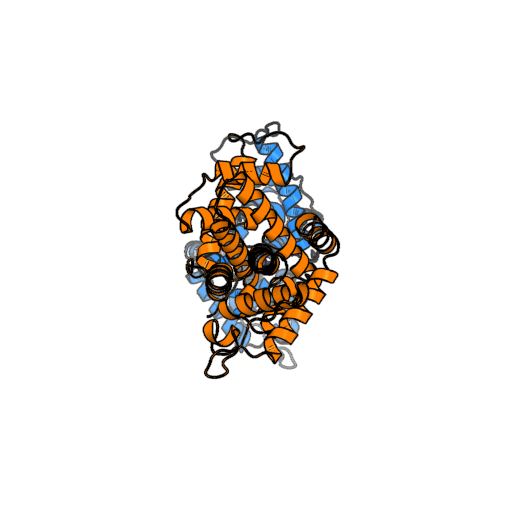A)
  GO:0008024 cyclin/CDK positive transcription elongation factor complex (C, IDA)
  GO:0019085 early viral transcription (P, IDA)
  GO:0019086 late viral transcription (P, IDA)
  GO:0070063 RNA polymerase binding (F, IPI)
  GO:0001223 transcription coactivator binding (F, IPI)
  GO:0000079 regulation of cyclin-dependent protein serine/threonine kinase activity (P, TAS)
  GO:0006366 transcription by RNA polymerase II (P, TAS)
  GO:0005654 nucleoplasm (C, TAS)

Radius of gyration: 30.88 Å; Cα contacts (8 Å, |Δi|>4): 566; chains: 2; bounding box: 74×63×89 Å